Protein 4X0N (pdb70)

B-factor: mean 17.28, std 6.17, range [6.42, 64.0]

Organism: Sus scrofa (NCBI:txid9823)

Structure (mmCIF, N/CA/C/O backbone):
data_4X0N
#
_entry.id   4X0N
#
_cell.length_a   43.750
_cell.length_b   103.280
_cell.length_c   111.896
_cell.angle_alpha   90.00
_cell.angle_beta   90.00
_cell.angle_gamma   90.00
#
_symmetry.space_group_name_H-M   'P 21 21 21'
#
loop_
_entity.id
_entity.type
_entity.pdbx_description
1 polymer 'Pancreatic alpha-amylase'
2 polymer Helianthamide
3 non-polymer 'CHLORIDE ION'
4 non-polymer 'CALCIUM ION'
5 non-polymer GLYCEROL
6 water water
#
loop_
_atom_site.group_PDB
_atom_site.id
_atom_site.type_symbol
_atom_site.label_atom_id
_atom_site.label_alt_id
_atom_site.label_comp_id
_atom_site.label_asym_id
_atom_site.label_entity_id
_atom_site.label_seq_id
_atom_site.pdbx_PDB_ins_code
_atom_site.Cartn_x
_atom_site.Cartn_y
_atom_site.Cartn_z
_atom_site.occupancy
_atom_site.B_iso_or_equiv
_atom_site.auth_seq_id
_atom_site.auth_comp_id
_atom_site.auth_asym_id
_atom_site.auth_atom_id
_atom_site.pdbx_PDB_model_num
ATOM 9 N N . TYR A 1 2 ? -6.544 6.329 -8.922 1.00 42.90 2 TYR A N 1
ATOM 10 C CA . TYR A 1 2 ? -7.104 4.988 -8.820 1.00 42.21 2 TYR A CA 1
ATOM 11 C C . TYR A 1 2 ? -7.313 4.385 -10.207 1.00 47.48 2 TYR A C 1
ATOM 12 O O . TYR A 1 2 ? -7.044 3.202 -10.429 1.00 35.20 2 TYR A O 1
ATOM 21 N N . ALA A 1 3 ? -7.794 5.206 -11.137 1.00 40.23 3 ALA A N 1
ATOM 22 C CA . ALA A 1 3 ? -7.830 4.833 -12.545 1.00 34.87 3 ALA A CA 1
ATOM 23 C C . ALA A 1 3 ? -6.457 5.101 -13.148 1.00 34.32 3 ALA A C 1
ATOM 24 O O . ALA A 1 3 ? -5.937 6.211 -13.035 1.00 34.08 3 ALA A O 1
ATOM 26 N N . PRO A 1 4 ? -5.861 4.078 -13.780 1.00 31.23 4 PRO A N 1
ATOM 27 C CA . PRO A 1 4 ? -4.473 4.150 -14.253 1.00 26.12 4 PRO A CA 1
ATOM 28 C C . PRO A 1 4 ? -4.201 5.243 -15.284 1.00 27.63 4 PRO A C 1
ATOM 29 O O . PRO A 1 4 ? -3.052 5.660 -15.427 1.00 26.79 4 PRO A O 1
ATOM 33 N N . GLN A 1 5 ? -5.244 5.683 -15.985 1.00 29.87 5 GLN A N 1
ATOM 34 C CA . GLN A 1 5 ? -5.138 6.727 -17.006 1.00 31.94 5 GLN A CA 1
ATOM 35 C C . GLN A 1 5 ? -4.273 6.267 -18.175 1.00 32.69 5 GLN A C 1
ATOM 36 O O . GLN A 1 5 ? -3.738 7.085 -18.924 1.00 29.88 5 GLN A O 1
ATOM 42 N N . THR A 1 6 ? -4.147 4.952 -18.330 1.00 30.44 6 THR A N 1
ATOM 43 C CA . THR A 1 6 ? -3.559 4.386 -19.533 1.00 30.65 6 THR A CA 1
ATOM 44 C C . THR A 1 6 ? -4.532 4.587 -20.680 1.00 31.12 6 THR A C 1
ATOM 45 O O . THR A 1 6 ? -5.724 4.802 -20.453 1.00 29.97 6 THR A O 1
ATOM 49 N N . GLN A 1 7 ? -4.026 4.532 -21.907 1.00 30.63 7 GLN A N 1
ATOM 50 C CA . GLN A 1 7 ? -4.888 4.623 -23.077 1.00 30.35 7 GLN A CA 1
ATOM 51 C C . GLN A 1 7 ? -5.903 3.491 -22.995 1.00 32.55 7 GLN A C 1
ATOM 52 O O . GLN A 1 7 ? -5.619 2.447 -22.404 1.00 34.55 7 GLN A O 1
ATOM 58 N N . SER A 1 8 ? -7.085 3.702 -23.565 1.00 34.49 8 SER A N 1
AT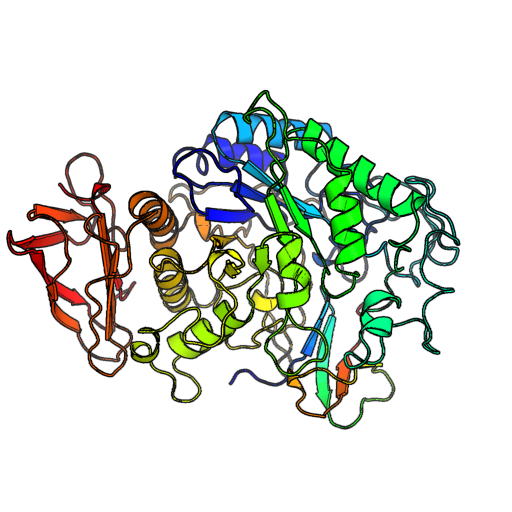OM 59 C CA . SER A 1 8 ? -8.173 2.738 -23.435 1.00 40.40 8 SER A CA 1
ATOM 60 C C . SER A 1 8 ? -7.754 1.339 -23.887 1.00 30.06 8 SER A C 1
ATOM 61 O O . SER A 1 8 ? -7.224 1.162 -24.984 1.00 24.59 8 SER A O 1
ATOM 64 N N . GLY A 1 9 ? -7.992 0.350 -23.031 1.00 23.11 9 GLY A N 1
ATOM 65 C CA . GLY A 1 9 ? -7.747 -1.032 -23.396 1.00 29.51 9 GLY A CA 1
ATOM 66 C C . GLY A 1 9 ? -6.407 -1.583 -22.938 1.00 29.29 9 GLY A C 1
ATOM 67 O O . GLY A 1 9 ? -6.177 -2.790 -23.011 1.00 34.03 9 GLY A O 1
ATOM 68 N N . ARG A 1 10 ? -5.525 -0.707 -22.464 1.00 26.74 10 ARG A N 1
ATOM 69 C CA . ARG A 1 10 ? -4.201 -1.114 -21.988 1.00 20.69 10 ARG A CA 1
ATOM 70 C C . ARG A 1 10 ? -4.101 -1.248 -20.467 1.00 20.55 10 ARG A C 1
ATOM 71 O O . ARG A 1 10 ? -4.431 -0.326 -19.723 1.00 23.36 10 ARG A O 1
ATOM 79 N N . THR A 1 11 ? -3.641 -2.415 -20.021 1.00 18.88 11 THR A N 1
ATOM 80 C CA . THR A 1 11 ? -3.848 -2.875 -18.648 1.00 19.26 11 THR A CA 1
ATOM 81 C C . THR A 1 11 ? -2.580 -3.166 -17.835 1.00 15.37 11 THR A C 1
ATOM 82 O O . THR A 1 11 ? -2.672 -3.673 -16.718 1.00 14.04 11 THR A O 1
ATOM 86 N N . SER A 1 12 ? -1.405 -2.848 -18.371 1.00 14.61 12 SER A N 1
ATOM 87 C CA . SER A 1 12 ? -0.167 -3.100 -17.631 1.00 12.59 12 SER A CA 1
ATOM 88 C C . SER A 1 12 ? 0.851 -1.968 -17.711 1.00 13.99 12 SER A C 1
ATOM 89 O O . SER A 1 12 ? 0.811 -1.138 -18.616 1.00 16.33 12 SER A O 1
ATOM 92 N N . ILE A 1 13 ? 1.774 -1.957 -16.753 1.00 14.38 13 ILE A N 1
ATOM 93 C CA . ILE A 1 13 ? 2.932 -1.077 -16.800 1.00 14.31 13 ILE A CA 1
ATOM 94 C C . ILE A 1 13 ? 4.201 -1.913 -16.842 1.00 11.92 13 ILE A C 1
ATOM 95 O O . ILE A 1 13 ? 4.229 -3.031 -16.334 1.00 12.82 13 ILE A O 1
ATOM 100 N N . VAL A 1 14 ? 5.253 -1.371 -17.444 1.00 8.69 14 VAL A N 1
ATOM 101 C CA . VAL A 1 14 ? 6.556 -2.020 -17.399 1.00 10.64 14 VAL A CA 1
ATOM 102 C C . VAL A 1 14 ? 7.534 -1.105 -16.674 1.00 13.84 14 VAL A C 1
ATOM 103 O O . VAL A 1 14 ? 7.601 0.088 -16.957 1.00 13.32 14 VAL A O 1
ATOM 107 N N . HIS A 1 15 ? 8.311 -1.666 -15.756 1.00 13.64 15 HIS A N 1
ATOM 108 C CA . HIS A 1 15 ? 9.362 -0.907 -15.094 1.00 12.12 15 HIS A CA 1
ATOM 109 C C . HIS A 1 15 ? 10.612 -0.913 -15.954 1.00 11.42 15 HIS A C 1
ATOM 110 O O . HIS A 1 15 ? 11.304 -1.929 -16.046 1.00 10.75 15 HIS A O 1
ATOM 117 N N . LEU A 1 16 ? 10.908 0.219 -16.585 1.00 11.02 16 LEU A N 1
ATOM 118 C CA . LEU A 1 16 ? 12.129 0.293 -17.380 1.00 11.55 16 LEU A CA 1
ATOM 119 C C . LEU A 1 16 ? 13.259 0.766 -16.483 1.00 11.29 16 LEU A C 1
ATOM 120 O O . LEU A 1 16 ? 13.687 1.920 -16.535 1.00 11.50 16 LEU A O 1
ATOM 125 N N . PHE A 1 17 ? 13.734 -0.170 -15.668 1.00 10.58 17 PHE A N 1
ATOM 126 C CA . PHE A 1 17 ? 14.657 0.102 -14.578 1.00 11.95 17 PHE A CA 1
ATOM 127 C C . PHE A 1 17 ? 15.980 0.666 -15.083 1.00 11.48 17 PHE A C 1
ATOM 128 O O . PHE A 1 17 ? 16.699 0.014 -15.841 1.00 10.47 17 PHE A O 1
ATOM 136 N N . GLU A 1 18 ? 16.277 1.895 -14.667 1.00 11.74 18 GLU A N 1
ATOM 137 C CA . GLU A 1 18 ? 17.534 2.561 -15.006 1.00 13.31 18 GLU A CA 1
ATOM 138 C C . GLU A 1 18 ? 17.729 2.897 -16.490 1.00 13.90 18 GLU A C 1
ATOM 139 O O . GLU A 1 18 ? 18.829 3.266 -16.900 1.00 16.60 18 GLU A O 1
ATOM 145 N N . TRP A 1 19 ? 16.675 2.773 -17.293 1.00 12.43 19 TRP A N 1
ATOM 146 C CA . TRP A 1 19 ? 16.777 3.139 -18.703 1.00 12.28 19 TRP A CA 1
ATOM 147 C C . TRP A 1 19 ? 16.959 4.646 -18.863 1.00 11.07 19 TRP A C 1
ATOM 148 O O . TRP A 1 19 ? 16.485 5.434 -18.043 1.00 9.87 19 TRP A O 1
ATOM 159 N N . ARG A 1 20 ? 17.650 5.030 -19.931 1.00 11.05 20 ARG A N 1
ATOM 160 C CA . ARG A 1 20 ? 17.798 6.427 -20.318 1.00 12.89 20 ARG A CA 1
ATOM 161 C C . ARG A 1 20 ? 16.506 6.912 -20.969 1.00 12.00 20 ARG A C 1
ATOM 162 O O . ARG A 1 20 ? 15.786 6.124 -21.581 1.00 12.71 20 ARG A O 1
ATOM 170 N N . TRP A 1 21 ? 16.212 8.204 -20.835 1.00 11.94 21 TRP A N 1
ATOM 171 C CA . TRP A 1 21 ? 14.951 8.751 -21.333 1.00 13.18 21 TRP A CA 1
ATOM 172 C C . TRP A 1 21 ? 14.772 8.578 -22.844 1.00 12.13 21 TRP A C 1
ATOM 173 O O . TRP A 1 21 ? 13.686 8.217 -23.302 1.00 13.74 21 TRP A O 1
ATOM 184 N N . VAL A 1 22 ? 15.830 8.827 -23.612 1.00 10.71 22 VAL A N 1
ATOM 185 C CA . VAL A 1 22 ? 15.744 8.728 -25.071 1.00 13.46 22 VAL A CA 1
ATOM 186 C C . VAL A 1 22 ? 15.466 7.291 -25.532 1.00 14.35 22 VAL A C 1
ATOM 187 O O . VAL A 1 22 ? 14.738 7.058 -26.508 1.00 14.85 22 VAL A O 1
ATOM 191 N N . ASP A 1 23 ? 15.994 6.332 -24.777 1.00 14.88 23 ASP A N 1
ATOM 192 C CA . ASP A 1 23 ? 15.787 4.923 -25.075 1.00 13.94 23 ASP A CA 1
ATOM 193 C C . ASP A 1 23 ? 14.349 4.538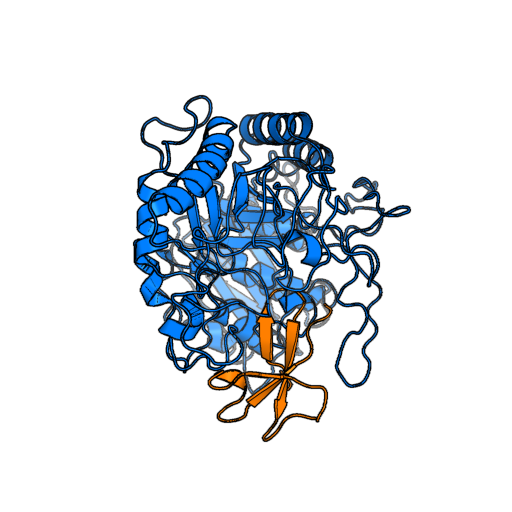 -24.768 1.00 14.87 23 ASP A C 1
ATOM 194 O O . ASP A 1 23 ? 13.754 3.720 -25.464 1.00 16.52 23 ASP A O 1
ATOM 199 N N . ILE A 1 24 ? 13.802 5.123 -23.708 1.00 12.89 24 ILE A N 1
ATOM 200 C CA . ILE A 1 24 ? 12.407 4.896 -23.364 1.00 14.70 24 ILE A CA 1
ATOM 201 C C . ILE A 1 24 ? 11.497 5.477 -24.445 1.00 15.67 24 ILE A C 1
ATOM 202 O O . ILE A 1 24 ? 10.508 4.856 -24.825 1.00 16.95 24 ILE A O 1
ATOM 207 N N . ALA A 1 25 ? 11.817 6.677 -24.922 1.00 13.31 25 ALA A N 1
ATOM 208 C CA . ALA A 1 25 ? 11.035 7.306 -25.988 1.00 15.92 25 ALA A CA 1
ATOM 209 C C . ALA A 1 25 ? 11.015 6.414 -27.225 1.00 15.76 25 ALA A C 1
ATOM 210 O O . ALA A 1 25 ? 9.950 6.129 -27.808 1.00 15.06 25 ALA A O 1
ATOM 212 N N . LEU A 1 26 ? 12.202 5.934 -27.590 1.00 16.80 26 LEU A N 1
ATOM 213 C CA . LEU A 1 26 ? 12.337 5.083 -28.761 1.00 14.89 26 LEU A CA 1
ATOM 214 C C . LEU A 1 26 ? 11.566 3.785 -28.566 1.00 16.33 26 LEU A C 1
ATOM 215 O O . LEU A 1 26 ? 10.906 3.318 -29.485 1.00 14.68 26 LEU A O 1
ATOM 220 N N . GLU A 1 27 ? 11.651 3.206 -27.372 1.00 16.15 27 GLU A N 1
ATOM 221 C CA . GLU A 1 27 ? 10.970 1.948 -27.083 1.00 15.05 27 GLU A CA 1
ATOM 222 C C . GLU A 1 27 ? 9.456 2.118 -27.129 1.00 14.97 27 GLU A C 1
ATOM 223 O O . GLU A 1 27 ? 8.735 1.228 -27.583 1.00 15.00 27 GLU A O 1
ATOM 229 N N . CYS A 1 28 ? 8.984 3.260 -26.639 1.00 14.94 28 CYS A N 1
ATOM 230 C CA . CYS A 1 28 ? 7.575 3.619 -26.727 1.00 14.05 28 CYS A CA 1
ATOM 231 C C . CYS A 1 28 ? 7.131 3.626 -28.180 1.00 16.06 28 CYS A C 1
ATOM 232 O O . CYS A 1 28 ? 6.089 3.068 -28.523 1.00 15.29 28 CYS A O 1
ATOM 235 N N . GLU A 1 29 ? 7.920 4.274 -29.034 1.00 13.57 29 GLU A N 1
ATOM 236 C CA . GLU A 1 29 ? 7.518 4.433 -30.431 1.00 14.09 29 GLU A CA 1
ATOM 237 C C . GLU A 1 29 ? 7.587 3.117 -31.208 1.00 14.14 29 GLU A C 1
ATOM 238 O O . GLU A 1 29 ? 6.678 2.792 -31.973 1.00 11.58 29 GLU A O 1
ATOM 244 N N . ARG A 1 30 ? 8.669 2.370 -31.007 1.00 14.95 30 ARG A N 1
ATOM 245 C CA . ARG A 1 30 ? 8.970 1.187 -31.812 1.00 14.17 30 ARG A CA 1
ATOM 246 C C . ARG A 1 30 ? 8.364 -0.107 -31.262 1.00 17.56 30 ARG A C 1
ATOM 247 O O . ARG A 1 30 ? 8.281 -1.104 -31.979 1.00 18.78 30 ARG A O 1
ATOM 255 N N . TYR A 1 31 ? 7.941 -0.103 -30.000 1.00 15.49 31 TYR A N 1
ATOM 256 C CA . TYR A 1 31 ? 7.561 -1.357 -29.351 1.00 14.36 31 TYR A CA 1
ATOM 257 C C . TYR A 1 31 ? 6.370 -1.253 -28.402 1.00 16.15 31 TYR A C 1
ATOM 258 O O . TYR A 1 31 ? 5.358 -1.924 -28.603 1.00 17.61 31 TYR A O 1
ATOM 267 N N . LEU A 1 32 ? 6.492 -0.423 -27.370 1.00 15.58 32 LEU A N 1
ATOM 268 C CA . LEU A 1 32 ? 5.527 -0.433 -26.274 1.00 14.74 32 LEU A CA 1
ATOM 269 C C . LEU A 1 32 ? 4.159 0.042 -26.745 1.00 15.80 32 LEU A C 1
ATOM 270 O O . LEU A 1 32 ? 3.129 -0.455 -26.287 1.00 14.83 32 LEU A O 1
ATOM 275 N N . GLY A 1 33 ? 4.156 1.008 -27.656 1.00 16.79 33 GLY A N 1
ATOM 276 C CA . GLY A 1 33 ? 2.924 1.489 -28.255 1.00 12.99 33 GLY A CA 1
ATOM 277 C C . GLY A 1 33 ? 2.209 0.409 -29.050 1.00 17.09 33 GLY A C 1
ATOM 278 O O . GLY A 1 33 ? 1.071 0.056 -28.735 1.00 18.39 33 GLY A O 1
ATOM 279 N N . PRO A 1 34 ? 2.872 -0.121 -30.093 1.00 17.35 34 PRO A N 1
ATOM 280 C CA . PRO A 1 34 ? 2.306 -1.191 -30.923 1.00 15.94 34 PRO A CA 1
ATOM 281 C C . PRO A 1 34 ? 1.924 -2.458 -30.159 1.00 19.93 34 PRO A C 1
ATOM 282 O O . PRO A 1 34 ? 0.948 -3.111 -30.530 1.00 25.61 34 PRO A O 1
ATOM 286 N N . LYS A 1 35 ? 2.668 -2.796 -29.110 1.00 18.51 35 LYS A N 1
ATOM 287 C CA . LYS A 1 35 ? 2.411 -4.038 -28.382 1.00 20.09 35 LYS A CA 1
ATOM 288 C C . LYS A 1 35 ? 1.451 -3.885 -27.199 1.00 20.40 35 LYS A C 1
ATOM 289 O O . LYS A 1 35 ? 1.277 -4.815 -26.411 1.00 19.16 35 LYS A O 1
ATOM 295 N N . GLY A 1 36 ? 0.828 -2.718 -27.079 1.00 15.46 36 GLY A N 1
ATOM 296 C CA . GLY A 1 36 ? -0.300 -2.568 -26.178 1.00 17.08 36 GLY A CA 1
ATOM 297 C C . GLY A 1 36 ? 0.013 -2.324 -24.714 1.00 16.42 36 GLY A C 1
ATOM 298 O O . GLY A 1 36 ? -0.858 -2.492 -23.861 1.00 16.17 36 GLY A O 1
ATOM 299 N N . PHE A 1 37 ? 1.242 -1.925 -24.408 1.00 18.32 37 PHE A N 1
ATOM 300 C CA . PHE A 1 37 ? 1.600 -1.649 -23.022 1.00 15.97 37 PHE A CA 1
ATOM 301 C C . PHE A 1 37 ? 0.949 -0.340 -22.596 1.00 16.85 37 PHE A C 1
ATOM 302 O O . PHE A 1 37 ? 0.917 0.625 -23.357 1.00 16.47 37 PHE A O 1
ATOM 310 N N . GLY A 1 38 ? 0.439 -0.315 -21.368 1.00 19.02 38 GLY A N 1
ATOM 311 C CA . GLY A 1 38 ? -0.252 0.850 -20.847 1.00 14.91 38 GLY A CA 1
ATOM 312 C C . GLY A 1 38 ? 0.657 1.985 -20.435 1.00 14.95 38 GLY A C 1
ATOM 313 O O . GLY A 1 38 ? 0.276 3.152 -20.515 1.00 18.28 38 GLY A O 1
ATOM 314 N N . GLY A 1 39 ? 1.865 1.652 -20.000 1.00 12.86 39 GLY A N 1
ATOM 315 C CA . GLY A 1 39 ? 2.756 2.667 -19.481 1.00 13.34 39 GLY A CA 1
ATOM 316 C C . GLY A 1 39 ? 4.095 2.160 -18.995 1.00 13.87 39 GLY A C 1
ATOM 317 O O . GLY A 1 39 ? 4.367 0.956 -18.974 1.00 12.96 39 GLY A O 1
ATOM 318 N N . VAL A 1 40 ? 4.936 3.106 -18.597 1.00 13.23 40 VAL A N 1
ATOM 319 C CA . VAL A 1 40 ? 6.285 2.809 -18.155 1.00 12.11 40 VAL A CA 1
ATOM 320 C C . VAL A 1 40 ? 6.522 3.443 -16.801 1.00 11.92 40 VAL A C 1
ATOM 321 O O . VAL A 1 40 ? 6.332 4.644 -16.636 1.00 9.99 40 VAL A O 1
ATOM 325 N N . GLN A 1 41 ? 6.953 2.642 -15.835 1.00 12.94 41 GLN A N 1
ATOM 326 C CA . GLN A 1 41 ? 7.488 3.189 -14.603 1.00 9.91 41 GLN A CA 1
ATOM 327 C C . GLN A 1 41 ? 8.957 3.505 -14.814 1.00 11.49 41 GLN A C 1
ATOM 328 O O . GLN A 1 41 ? 9.759 2.623 -15.180 1.00 12.90 41 GLN A O 1
ATOM 334 N N . VAL A 1 42 ? 9.294 4.774 -14.602 1.00 10.78 42 VAL A N 1
ATOM 335 C CA . VAL A 1 42 ? 10.662 5.233 -14.740 1.00 9.85 42 VAL A CA 1
ATOM 336 C C . VAL A 1 42 ? 11.316 5.411 -13.376 1.00 11.60 42 VAL A C 1
ATOM 337 O O . VAL A 1 42 ? 10.645 5.714 -12.371 1.00 13.33 42 VAL A O 1
ATOM 341 N N . SER A 1 43 ? 12.639 5.270 -13.370 1.00 11.56 43 SER A N 1
ATOM 342 C CA . SER A 1 43 ? 13.458 5.561 -12.205 1.00 11.71 43 SER A CA 1
ATOM 343 C C . SER A 1 43 ? 13.352 7.032 -11.842 1.00 12.54 43 SER A C 1
ATOM 344 O O . SER A 1 43 ? 12.937 7.838 -12.675 1.00 15.88 43 SER A O 1
ATOM 347 N N . PRO A 1 44 ? 13.695 7.383 -10.589 1.00 10.92 44 PRO A N 1
ATOM 348 C CA . PRO A 1 44 ? 13.591 8.784 -10.171 1.00 12.56 44 PRO A CA 1
ATOM 349 C C . PRO A 1 44 ? 14.279 9.733 -11.149 1.00 13.46 44 PRO A C 1
ATOM 350 O O . PRO A 1 44 ? 15.469 9.574 -11.431 1.00 9.43 44 PRO A O 1
ATOM 354 N N . PRO A 1 45 ? 13.529 10.716 -11.663 1.00 12.20 45 PRO A N 1
ATOM 355 C CA . PRO A 1 45 ? 14.053 11.648 -12.660 1.00 9.81 45 PRO A CA 1
ATOM 356 C C . PRO A 1 45 ? 14.644 12.891 -12.016 1.00 11.97 45 PRO A C 1
ATOM 357 O O . PRO A 1 45 ? 15.123 13.778 -12.719 1.00 15.02 45 PRO A O 1
ATOM 361 N N . ASN A 1 46 ? 14.609 12.945 -10.689 1.00 13.04 46 ASN A N 1
ATOM 362 C CA . ASN A 1 46 ? 15.174 14.070 -9.959 1.00 11.48 46 ASN A CA 1
ATOM 363 C C . ASN A 1 46 ? 16.639 13.839 -9.607 1.00 13.33 46 ASN A C 1
ATOM 364 O O . ASN A 1 46 ? 17.070 12.700 -9.428 1.00 12.64 46 ASN A O 1
ATOM 369 N N . GLU A 1 47 ? 17.389 14.930 -9.492 1.00 12.75 47 GLU A N 1
ATOM 370 C CA . GLU A 1 47 ? 18.813 14.868 -9.189 1.00 12.32 47 GLU A CA 1
ATOM 371 C C . GLU A 1 47 ? 19.080 14.135 -7.877 1.00 14.75 47 GLU A C 1
ATOM 372 O O . GLU A 1 47 ? 18.392 14.349 -6.878 1.00 15.47 47 GLU A O 1
ATOM 378 N N . ASN A 1 48 ? 20.084 13.264 -7.893 1.00 12.02 48 ASN A N 1
ATOM 379 C CA . ASN A 1 48 ? 20.451 12.482 -6.718 1.00 13.46 48 ASN A CA 1
ATOM 380 C C . ASN A 1 48 ? 21.922 12.662 -6.363 1.00 14.64 48 ASN A C 1
ATOM 381 O O . ASN A 1 48 ? 22.702 13.172 -7.166 1.00 15.34 48 ASN A O 1
ATOM 386 N N . VAL A 1 49 ? 22.301 12.248 -5.159 1.00 14.60 49 VAL A N 1
ATOM 387 C CA . VAL A 1 49 ? 23.697 12.311 -4.751 1.00 14.27 49 VAL A CA 1
ATOM 388 C C . VAL A 1 49 ? 24.490 11.267 -5.532 1.00 15.79 49 VAL A C 1
ATOM 389 O O . VAL A 1 49 ? 23.997 10.169 -5.798 1.00 16.20 49 VAL A O 1
ATOM 393 N N . VAL A 1 50 ? 25.706 11.617 -5.936 1.00 17.59 50 VAL A N 1
ATOM 394 C CA . VAL A 1 50 ? 26.563 10.649 -6.601 1.00 15.53 50 VAL A CA 1
ATOM 395 C C . VAL A 1 50 ? 27.202 9.763 -5.547 1.00 14.82 50 VAL A C 1
ATOM 396 O O . VAL A 1 50 ? 27.824 10.259 -4.608 1.00 18.52 50 VAL A O 1
ATOM 400 N N . VAL A 1 51 ? 27.065 8.452 -5.704 1.00 14.51 51 VAL A N 1
ATOM 401 C CA . VAL A 1 51 ? 27.737 7.528 -4.804 1.00 16.85 51 VAL A CA 1
ATOM 402 C C . VAL A 1 51 ? 28.876 6.880 -5.560 1.00 17.14 51 VAL A C 1
ATOM 403 O O . VAL A 1 51 ? 28.672 6.214 -6.575 1.00 16.58 51 VAL A O 1
ATOM 407 N N . THR A 1 52 ? 30.080 7.081 -5.050 1.00 18.44 52 THR A N 1
ATOM 408 C CA . THR A 1 52 ? 31.271 6.566 -5.693 1.00 19.50 52 THR A CA 1
ATOM 409 C C . THR A 1 52 ? 31.836 5.334 -4.991 1.00 20.81 52 THR A C 1
ATOM 410 O O . THR A 1 52 ? 32.656 4.609 -5.552 1.00 22.13 52 THR A O 1
ATOM 414 N N . ASN A 1 53 ? 31.373 5.086 -3.771 1.00 22.57 53 ASN A N 1
ATOM 415 C CA . ASN A 1 53 ? 31.777 3.899 -3.030 1.00 18.98 53 ASN A CA 1
ATOM 416 C C . ASN A 1 53 ? 30.534 3.199 -2.500 1.00 21.26 53 ASN A C 1
ATOM 417 O O . ASN A 1 53 ? 29.981 3.605 -1.478 1.00 23.63 53 ASN A O 1
ATOM 422 N N . PRO A 1 54 ? 30.089 2.137 -3.194 1.00 16.40 54 PRO A N 1
ATOM 423 C CA . PRO A 1 54 ? 30.695 1.589 -4.416 1.00 19.39 54 PRO A CA 1
ATOM 424 C C . PRO A 1 54 ? 30.401 2.423 -5.664 1.00 17.75 54 PRO A C 1
ATOM 425 O O . PRO A 1 54 ? 29.631 3.378 -5.600 1.00 17.09 54 PRO A O 1
ATOM 429 N N . SER A 1 55 ? 31.017 2.050 -6.782 1.00 17.34 55 SER A N 1
ATOM 430 C CA . SER A 1 55 ? 30.973 2.849 -8.006 1.00 19.88 55 SER A CA 1
ATOM 431 C C . SER A 1 55 ? 29.593 2.926 -8.661 1.00 17.74 55 SER A C 1
ATOM 432 O O . SER A 1 55 ? 29.190 2.017 -9.385 1.00 16.27 55 SER A O 1
ATOM 435 N N . ARG A 1 56 ? 28.891 4.027 -8.405 1.00 16.51 56 ARG A N 1
ATOM 436 C CA . ARG A 1 56 ? 27.595 4.311 -9.022 1.00 14.09 56 ARG A CA 1
ATOM 437 C C . ARG A 1 56 ? 26.567 3.184 -8.893 1.00 15.40 56 ARG A C 1
ATOM 438 O O . ARG A 1 56 ? 26.127 2.625 -9.899 1.00 13.77 56 ARG A O 1
ATOM 446 N N . PRO A 1 57 ? 26.182 2.844 -7.655 1.00 11.79 57 PRO A N 1
ATOM 447 C CA . PRO A 1 57 ? 25.175 1.794 -7.491 1.00 14.54 57 PRO A CA 1
ATOM 448 C C . PRO A 1 57 ? 23.817 2.306 -7.951 1.00 13.24 57 PRO A C 1
ATOM 449 O O . PRO A 1 57 ? 23.616 3.517 -8.018 1.00 11.82 57 PRO A O 1
ATOM 453 N N . TRP A 1 58 ? 22.901 1.398 -8.271 1.00 11.46 58 TRP A N 1
ATOM 454 C CA . TRP A 1 58 ? 21.541 1.786 -8.634 1.00 12.15 58 TRP A CA 1
ATOM 455 C C . TRP A 1 58 ? 20.826 2.594 -7.545 1.00 15.26 58 TRP A C 1
ATOM 456 O O . TRP A 1 58 ? 20.054 3.504 -7.847 1.00 12.21 58 TRP A O 1
ATOM 467 N N . TRP A 1 59 ? 21.092 2.268 -6.283 1.00 14.09 59 TRP A N 1
ATOM 468 C CA . TRP A 1 59 ? 20.324 2.851 -5.183 1.00 13.68 59 TRP A CA 1
ATOM 469 C C . TRP A 1 59 ? 20.701 4.285 -4.822 1.00 10.71 59 TRP A C 1
ATOM 470 O O . TRP A 1 59 ? 20.095 4.874 -3.928 1.00 11.37 59 TRP A O 1
ATOM 481 N N . GLU A 1 60 ? 21.702 4.844 -5.495 1.00 12.24 60 GLU A N 1
ATOM 482 C CA . GLU A 1 60 ? 22.012 6.261 -5.316 1.00 14.21 60 GLU A CA 1
ATOM 483 C C . GLU A 1 60 ? 20.866 7.179 -5.747 1.00 12.20 60 GLU A C 1
ATOM 484 O O . GLU A 1 60 ? 20.744 8.300 -5.257 1.00 14.30 60 GLU A O 1
ATOM 490 N N . ARG A 1 61 ? 20.032 6.697 -6.665 1.00 12.20 61 ARG A N 1
ATOM 491 C CA . ARG A 1 61 ? 18.924 7.489 -7.192 1.00 13.21 61 ARG A CA 1
ATOM 492 C C . ARG A 1 61 ? 17.761 7.638 -6.213 1.00 12.14 61 ARG A C 1
ATOM 493 O O . ARG A 1 61 ? 16.821 8.387 -6.472 1.00 11.78 61 ARG A O 1
ATOM 501 N N . TYR A 1 62 ? 17.818 6.926 -5.094 1.00 10.64 62 TYR A N 1
ATOM 502 C CA . TYR A 1 62 ? 16.806 7.101 -4.058 1.00 13.62 62 TYR A CA 1
ATOM 503 C C . TYR A 1 62 ? 17.290 8.011 -2.933 1.00 12.50 62 TYR A C 1
ATOM 504 O O . TYR A 1 62 ? 16.732 8.024 -1.836 1.00 12.87 62 TYR A O 1
ATOM 513 N N . GLN A 1 63 ? 18.337 8.773 -3.227 1.00 11.65 63 GLN A N 1
ATOM 514 C CA . GLN A 1 63 ? 18.865 9.768 -2.303 1.00 13.41 63 GLN A CA 1
ATOM 515 C C . GLN A 1 63 ? 18.897 11.138 -2.980 1.00 13.77 63 GLN A C 1
ATOM 516 O O . GLN A 1 63 ? 19.953 11.583 -3.430 1.00 13.39 63 GLN A O 1
ATOM 522 N N . PRO A 1 64 ? 17.733 11.804 -3.067 1.00 14.89 64 PRO A N 1
ATOM 523 C CA . PRO A 1 64 ? 17.588 13.086 -3.769 1.00 15.33 64 PRO A CA 1
ATOM 524 C C . PRO A 1 64 ? 18.437 14.206 -3.173 1.00 14.11 64 PRO A C 1
ATOM 525 O O . PRO A 1 64 ? 18.670 14.232 -1.966 1.00 13.60 64 PRO A O 1
ATOM 529 N N . VAL A 1 65 ? 18.890 15.121 -4.025 1.00 13.84 65 VAL A N 1
ATOM 530 C CA . VAL A 1 65 ? 19.542 16.343 -3.566 1.00 14.48 65 VAL A CA 1
ATOM 531 C C . VAL A 1 65 ? 18.859 17.601 -4.101 1.00 14.00 65 VAL A C 1
ATOM 532 O O . VAL A 1 65 ? 19.090 18.701 -3.601 1.00 11.72 65 VAL A O 1
ATOM 536 N N . SER A 1 66 ? 18.017 17.427 -5.116 1.00 13.84 66 SER A N 1
ATOM 537 C CA . SER A 1 66 ? 17.181 18.509 -5.625 1.00 14.13 66 SER A CA 1
ATOM 538 C C . SER A 1 66 ? 16.047 17.920 -6.449 1.00 15.42 66 SER A C 1
ATOM 539 O O . SER A 1 66 ? 15.963 16.705 -6.623 1.00 17.36 66 SER A O 1
ATOM 542 N N . TYR A 1 67 ? 15.176 18.784 -6.958 1.00 13.32 67 TYR A N 1
ATOM 543 C CA . TYR A 1 67 ? 14.112 18.344 -7.852 1.00 13.13 67 TYR A CA 1
ATOM 544 C C . TYR A 1 67 ? 14.352 18.682 -9.324 1.00 14.57 67 TYR A C 1
ATOM 545 O O . TYR A 1 67 ? 13.434 18.604 -10.140 1.00 10.89 67 TYR A O 1
ATOM 554 N N . LYS A 1 68 ? 15.588 19.052 -9.653 1.00 15.35 68 LYS A N 1
ATOM 555 C CA . LYS A 1 68 ? 15.992 19.241 -11.043 1.00 12.32 68 LYS A CA 1
ATOM 556 C C . LYS A 1 68 ? 15.882 17.919 -11.785 1.00 12.50 68 LYS A C 1
ATOM 557 O O . LYS A 1 68 ? 16.217 16.865 -11.245 1.00 14.68 68 LYS A O 1
ATOM 563 N N . LEU A 1 69 ? 15.417 17.974 -13.026 1.00 14.30 69 LEU A N 1
ATOM 564 C CA . LEU A 1 69 ? 15.221 16.762 -13.805 1.00 13.40 69 LEU A CA 1
ATOM 565 C C . LEU A 1 69 ? 16.519 16.466 -14.543 1.00 14.37 69 LEU A C 1
ATOM 566 O O . LEU A 1 69 ? 16.610 16.607 -15.763 1.00 15.43 69 LEU A O 1
ATOM 571 N N . CYS A 1 70 ? 17.520 16.051 -13.774 1.00 11.90 70 CYS A N 1
ATOM 572 C CA . CYS A 1 70 ? 18.890 15.954 -14.253 1.00 12.77 70 CYS A CA 1
ATOM 573 C C . CYS A 1 70 ? 19.576 14.728 -13.649 1.00 15.10 70 CYS A C 1
ATOM 574 O O . CYS A 1 70 ? 20.178 14.807 -12.579 1.00 17.34 70 CYS A O 1
ATOM 577 N N . THR A 1 71 ? 19.477 13.594 -14.340 1.00 12.02 71 THR A N 1
ATOM 578 C CA . THR A 1 71 ? 19.981 12.316 -13.832 1.00 11.64 71 THR A CA 1
ATOM 579 C C . THR A 1 71 ? 20.814 11.586 -14.881 1.00 14.00 71 THR A C 1
ATOM 580 O O . THR A 1 71 ? 21.000 12.082 -15.991 1.00 14.08 71 THR A O 1
ATOM 584 N N . ARG A 1 72 ? 21.316 10.405 -14.525 1.00 13.59 72 ARG A N 1
ATOM 585 C CA . ARG A 1 72 ? 22.031 9.567 -15.485 1.00 13.16 72 ARG A CA 1
ATOM 586 C C . ARG A 1 72 ? 21.135 9.069 -16.618 1.00 12.79 72 ARG A C 1
ATOM 587 O O . ARG A 1 72 ? 21.628 8.600 -17.642 1.00 11.27 72 ARG A O 1
ATOM 595 N N . SER A 1 73 ? 19.823 9.168 -16.437 1.00 12.97 73 SER A N 1
ATOM 596 C CA . SER A 1 73 ? 18.891 8.825 -17.503 1.00 11.56 73 SER A CA 1
ATOM 597 C C . SER A 1 73 ? 18.755 9.970 -18.503 1.00 14.13 73 SER A C 1
ATOM 598 O O . SER A 1 73 ? 18.295 9.770 -19.627 1.00 13.13 73 SER A O 1
ATOM 601 N N . GLY A 1 74 ? 19.140 11.174 -18.089 1.00 14.10 74 GLY A N 1
ATOM 602 C CA . GLY A 1 74 ? 19.077 12.322 -18.974 1.00 12.31 74 GLY A CA 1
ATOM 603 C C . GLY A 1 74 ? 18.649 13.620 -18.314 1.00 13.78 74 GLY A C 1
ATOM 604 O O . GLY A 1 74 ? 18.370 13.659 -17.116 1.00 13.14 74 GLY A O 1
ATOM 605 N N . ASN A 1 75 ? 18.596 14.685 -19.110 1.00 14.38 75 ASN A N 1
ATOM 606 C CA . ASN A 1 75 ? 18.238 16.015 -18.618 1.00 15.78 75 ASN A CA 1
ATOM 607 C C . ASN A 1 75 ? 16.765 16.320 -18.880 1.00 14.30 75 ASN A C 1
ATOM 608 O O . ASN A 1 75 ? 16.024 15.451 -19.338 1.00 14.34 75 ASN A O 1
ATOM 613 N N . GLU A 1 76 ? 16.342 17.547 -18.589 1.00 16.47 76 GLU A N 1
ATOM 614 C CA . GLU A 1 76 ? 14.924 17.889 -18.658 1.00 14.53 76 GLU A CA 1
ATOM 615 C C . GLU A 1 76 ? 14.374 17.841 -20.082 1.00 14.40 76 GLU A C 1
ATOM 616 O O . GLU A 1 76 ? 13.248 17.398 -20.299 1.00 16.07 76 GLU A O 1
ATOM 622 N N . ASN A 1 77 ? 15.174 18.275 -21.050 1.00 15.54 77 ASN A N 1
ATOM 623 C CA . ASN A 1 77 ? 14.749 18.241 -22.445 1.00 14.75 77 ASN A CA 1
ATOM 624 C C . ASN A 1 77 ? 14.473 16.818 -22.913 1.00 15.07 77 ASN A C 1
ATOM 625 O O . ASN A 1 77 ? 13.474 16.554 -23.587 1.00 14.92 77 ASN A O 1
ATOM 630 N N . GLU A 1 78 ? 15.360 15.903 -22.541 1.00 13.56 78 GLU A N 1
ATOM 631 C CA . GLU A 1 78 ? 15.220 14.502 -22.910 1.00 13.31 78 GLU A CA 1
ATOM 632 C C . GLU A 1 78 ? 14.025 13.865 -22.203 1.00 14.21 78 GLU A C 1
ATOM 633 O O . GLU A 1 78 ? 13.333 13.027 -22.783 1.00 15.55 78 GLU A O 1
ATOM 639 N N . PHE A 1 79 ? 13.785 14.259 -20.954 1.00 11.33 79 PHE A N 1
ATOM 640 C CA . PHE A 1 79 ? 12.655 13.727 -20.200 1.00 13.15 79 PHE A CA 1
ATOM 641 C C . PHE A 1 79 ? 11.350 14.184 -20.845 1.00 12.71 79 PHE A C 1
ATOM 642 O O . PHE A 1 79 ? 10.442 13.380 -21.062 1.00 13.10 79 PHE A O 1
ATOM 650 N N . ARG A 1 80 ? 11.266 15.477 -21.150 1.00 13.98 80 ARG A N 1
ATOM 651 C CA . ARG A 1 80 ? 10.089 16.044 -21.801 1.00 15.17 80 ARG A CA 1
ATOM 652 C C . ARG A 1 80 ? 9.841 15.381 -23.149 1.00 12.79 80 ARG A C 1
ATOM 653 O O . ARG A 1 80 ? 8.703 15.046 -23.491 1.00 12.79 80 ARG A O 1
ATOM 661 N N . ASP A 1 81 ? 10.921 15.192 -23.904 1.00 12.07 81 ASP A N 1
ATOM 662 C CA . ASP A 1 81 ? 10.859 14.538 -25.205 1.00 13.50 81 ASP A CA 1
ATOM 663 C C . ASP A 1 81 ? 10.305 13.128 -25.055 1.00 13.96 81 ASP A C 1
ATOM 664 O O . ASP A 1 81 ? 9.455 12.687 -25.839 1.00 12.17 81 ASP A O 1
ATOM 669 N N . MET A 1 82 ? 10.777 12.438 -24.021 1.00 13.37 82 MET A N 1
ATOM 670 C CA . MET A 1 82 ? 10.308 11.094 -23.718 1.00 14.92 82 MET A CA 1
ATOM 671 C C . MET A 1 82 ? 8.812 11.068 -23.422 1.00 13.07 82 MET A C 1
ATOM 672 O O . MET A 1 82 ? 8.079 10.257 -23.986 1.00 12.57 82 MET A O 1
ATOM 677 N N . VAL A 1 83 ? 8.364 11.948 -22.531 1.00 10.99 83 VAL A N 1
ATOM 678 C CA . VAL A 1 83 ? 6.966 11.955 -22.113 1.00 11.03 83 VAL A CA 1
ATOM 679 C C . VAL A 1 83 ? 6.042 12.302 -23.281 1.00 14.85 83 VAL A C 1
ATOM 680 O O . VAL A 1 83 ? 4.992 11.682 -23.464 1.00 13.13 83 VAL A O 1
ATOM 684 N N . THR A 1 84 ? 6.454 13.284 -24.079 1.00 14.24 84 THR A N 1
ATOM 685 C CA . THR A 1 84 ? 5.701 13.680 -25.264 1.00 15.40 84 THR A CA 1
ATOM 686 C C . THR A 1 84 ? 5.580 12.537 -26.270 1.00 14.84 84 THR A C 1
ATOM 687 O O . THR A 1 84 ? 4.479 12.204 -26.720 1.00 14.00 84 THR A O 1
ATOM 691 N N . ARG A 1 85 ? 6.714 11.919 -26.591 1.00 12.84 85 ARG A N 1
ATOM 692 C CA . ARG A 1 85 ? 6.750 10.879 -27.616 1.00 12.86 85 ARG A CA 1
ATOM 693 C C . ARG A 1 85 ? 5.998 9.630 -27.170 1.00 13.67 85 ARG A C 1
ATOM 694 O O . ARG A 1 85 ? 5.334 8.975 -27.974 1.00 17.74 85 ARG A O 1
ATOM 702 N N . CYS A 1 86 ? 6.106 9.304 -25.886 1.00 14.29 86 CYS A N 1
ATOM 703 C CA . CYS A 1 86 ? 5.415 8.147 -25.329 1.00 12.57 86 CYS A CA 1
ATOM 704 C C . CYS A 1 86 ? 3.914 8.386 -25.284 1.00 14.22 86 CYS A C 1
ATOM 705 O O . CYS A 1 86 ? 3.134 7.526 -25.695 1.00 16.82 86 CYS A O 1
ATOM 708 N N . ASN A 1 87 ? 3.508 9.542 -24.766 1.00 12.24 87 ASN A N 1
ATOM 709 C CA . ASN A 1 87 ? 2.089 9.872 -24.705 1.00 13.99 87 ASN A CA 1
ATOM 710 C C . ASN A 1 87 ? 1.472 9.898 -26.100 1.00 15.43 87 ASN A C 1
ATOM 711 O O . ASN A 1 87 ? 0.310 9.530 -26.276 1.00 18.69 87 ASN A O 1
ATOM 716 N N . ASN A 1 88 ? 2.251 10.333 -27.087 1.00 13.77 88 ASN A N 1
ATOM 717 C CA . ASN A 1 88 ? 1.755 10.436 -28.457 1.00 17.44 88 ASN A CA 1
ATOM 718 C C . ASN A 1 88 ? 1.495 9.087 -29.128 1.00 16.77 88 ASN A C 1
ATOM 719 O O . ASN A 1 88 ? 0.796 9.020 -30.139 1.00 14.20 88 ASN A O 1
ATOM 724 N N . VAL A 1 89 ? 2.057 8.019 -28.567 1.00 15.98 89 VAL A N 1
ATOM 725 C CA . VAL A 1 89 ? 1.761 6.670 -29.046 1.00 15.60 89 VAL A CA 1
ATOM 726 C C . VAL A 1 89 ? 0.972 5.827 -28.044 1.00 15.20 89 VAL A C 1
ATOM 727 O O . VAL A 1 89 ? 0.953 4.600 -28.140 1.00 18.76 89 VAL A O 1
ATOM 731 N N . GLY A 1 90 ? 0.318 6.488 -27.095 1.00 13.97 90 GLY A N 1
ATOM 732 C CA . GLY A 1 90 ? -0.599 5.822 -26.187 1.00 16.53 90 GLY A CA 1
ATOM 733 C C . GLY A 1 90 ? 0.060 5.089 -25.031 1.00 16.94 90 GLY A C 1
ATOM 734 O O . GLY A 1 90 ? -0.544 4.207 -24.420 1.00 17.67 90 GLY A O 1
ATOM 735 N N . VAL A 1 91 ? 1.301 5.456 -24.727 1.00 16.72 91 VAL A N 1
ATOM 736 C CA . VAL A 1 91 ? 2.024 4.856 -23.611 1.00 14.81 91 VAL A CA 1
ATOM 737 C C . VAL A 1 91 ? 2.272 5.917 -22.549 1.00 15.32 91 VAL A C 1
ATOM 738 O O . VAL A 1 91 ? 2.915 6.933 -22.810 1.00 15.05 91 VAL A O 1
ATOM 742 N N . ARG A 1 92 ? 1.769 5.675 -21.345 1.00 14.96 92 ARG A N 1
ATOM 743 C CA . ARG A 1 92 ? 1.856 6.668 -20.283 1.00 15.09 92 ARG A CA 1
ATOM 744 C C . ARG A 1 92 ? 3.181 6.600 -19.541 1.00 15.44 92 ARG A C 1
ATOM 745 O O . ARG A 1 92 ? 3.901 5.605 -19.613 1.00 13.27 92 ARG A O 1
ATOM 753 N N . ILE A 1 93 ? 3.503 7.679 -18.838 1.00 14.03 93 ILE A N 1
ATOM 754 C CA . ILE A 1 93 ? 4.722 7.731 -18.048 1.00 11.39 93 ILE A CA 1
ATOM 755 C C . ILE A 1 93 ? 4.385 7.890 -16.570 1.00 11.80 93 ILE A C 1
ATOM 756 O O . ILE A 1 93 ? 3.652 8.796 -16.174 1.00 13.08 93 ILE A O 1
ATOM 761 N N . TYR A 1 94 ? 4.930 6.991 -15.763 1.00 11.36 94 TYR A N 1
ATOM 762 C CA . TYR A 1 94 ? 4.731 7.007 -14.325 1.00 11.16 94 TYR A CA 1
ATOM 763 C C . TYR A 1 94 ? 6.085 7.197 -13.666 1.00 11.25 94 TYR A C 1
ATOM 764 O O . TYR A 1 94 ? 7.027 6.448 -13.927 1.00 11.57 94 TYR A O 1
ATOM 773 N N . VAL A 1 95 ? 6.174 8.202 -12.806 1.00 10.75 95 VAL A N 1
ATOM 774 C CA . VAL A 1 95 ? 7.443 8.583 -12.203 1.00 9.74 95 VAL A CA 1
ATOM 775 C C . VAL A 1 95 ? 7.645 7.916 -10.851 1.00 10.26 95 VAL A C 1
ATOM 776 O O . VAL A 1 95 ? 6.715 7.853 -10.039 1.00 10.87 95 VAL A O 1
ATOM 780 N N . ASP A 1 96 ? 8.854 7.405 -10.613 1.00 10.91 96 ASP A N 1
ATOM 781 C CA . ASP A 1 96 ? 9.205 6.972 -9.266 1.00 9.98 96 ASP A CA 1
ATOM 782 C C . ASP A 1 96 ? 9.456 8.213 -8.414 1.00 10.68 96 ASP A C 1
ATOM 783 O O . ASP A 1 96 ? 10.492 8.865 -8.527 1.00 11.44 96 ASP A O 1
ATOM 788 N N . ALA A 1 97 ? 8.487 8.537 -7.567 1.00 8.97 97 ALA A N 1
ATOM 789 C CA . ALA A 1 97 ? 8.536 9.740 -6.749 1.00 7.71 97 ALA A CA 1
ATOM 790 C C . ALA A 1 97 ? 9.161 9.492 -5.381 1.00 8.92 97 ALA A C 1
ATOM 791 O O . ALA A 1 97 ? 8.575 8.820 -4.532 1.00 9.95 97 ALA A O 1
ATOM 793 N N . VAL A 1 98 ? 10.355 10.036 -5.174 1.00 12.65 98 VAL A N 1
ATOM 794 C CA . VAL A 1 98 ? 11.072 9.859 -3.916 1.00 10.46 98 VAL A CA 1
ATOM 795 C C . VAL A 1 98 ? 10.909 11.119 -3.080 1.00 9.24 98 VAL A C 1
ATOM 796 O O . VAL A 1 98 ? 11.633 12.095 -3.268 1.00 10.41 98 VAL A O 1
ATOM 800 N N . ILE A 1 99 ? 9.951 11.090 -2.158 1.00 9.81 99 ILE A N 1
ATOM 801 C CA . ILE A 1 99 ? 9.484 12.302 -1.489 1.00 9.60 99 ILE A CA 1
ATOM 802 C C . ILE A 1 99 ? 9.550 12.250 0.037 1.00 10.74 99 ILE A C 1
ATOM 803 O O . ILE A 1 99 ? 9.338 13.261 0.705 1.00 11.09 99 ILE A O 1
ATOM 808 N N . ASN A 1 100 ? 9.852 11.080 0.587 1.00 11.53 100 ASN A N 1
ATOM 809 C CA . ASN A 1 100 ? 9.927 10.926 2.034 1.00 10.96 100 ASN A CA 1
ATOM 810 C C . ASN A 1 100 ? 11.197 11.560 2.590 1.00 11.73 100 ASN A C 1
ATOM 811 O O . ASN A 1 100 ? 11.243 11.965 3.752 1.00 12.87 100 ASN A O 1
ATOM 816 N N . HIS A 1 101 ? 12.228 11.650 1.758 1.00 12.11 101 HIS A N 1
ATOM 817 C CA . HIS A 1 101 ? 13.554 11.988 2.254 1.00 11.99 101 HIS A CA 1
ATOM 818 C C . HIS A 1 101 ? 14.452 12.639 1.206 1.00 13.34 101 HIS A C 1
ATOM 819 O O . HIS A 1 101 ? 14.141 12.648 0.015 1.00 13.31 101 HIS A O 1
ATOM 826 N N . MET A 1 102 ? 15.576 13.174 1.670 1.00 12.27 102 MET A N 1
ATOM 827 C CA . MET A 1 102 ? 16.668 13.568 0.791 1.00 16.37 102 MET A CA 1
ATOM 828 C C . MET A 1 102 ? 17.815 12.584 0.992 1.00 15.07 102 MET A C 1
ATOM 829 O O . MET A 1 102 ? 17.598 11.479 1.488 1.00 16.09 102 MET A O 1
ATOM 834 N N . CYS A 1 103 ? 19.025 12.970 0.603 1.00 14.40 103 CYS A N 1
ATOM 835 C CA . CYS A 1 103 ? 20.170 12.067 0.686 1.00 15.44 103 CYS A CA 1
ATOM 836 C C . CYS A 1 103 ? 20.548 11.729 2.129 1.00 12.16 103 CYS A C 1
ATOM 837 O O . CYS A 1 103 ? 19.925 12.207 3.076 1.00 13.63 103 CYS A O 1
ATOM 840 N N . GLY A 1 104 ? 21.578 10.904 2.281 1.00 14.23 104 GLY A N 1
ATOM 841 C CA . GLY A 1 104 ? 22.051 10.476 3.586 1.00 13.98 104 GLY A CA 1
ATOM 842 C C . GLY A 1 104 ? 22.489 11.616 4.484 1.00 14.93 104 GLY A C 1
ATOM 843 O O . GLY A 1 104 ? 23.184 12.530 4.041 1.00 15.67 104 GLY A O 1
ATOM 844 N N . SER A 1 105 ? 22.082 11.562 5.749 1.00 13.26 105 SER A N 1
ATOM 845 C CA . SER A 1 105 ? 22.435 12.606 6.707 1.00 16.80 105 SER A CA 1
ATOM 846 C C . SER A 1 105 ? 23.935 12.663 6.970 1.00 18.33 105 SER A C 1
ATOM 847 O O . SER A 1 105 ? 24.453 13.676 7.437 1.00 19.23 105 SER A O 1
ATOM 850 N N . GLY A 1 106 ? 24.628 11.574 6.658 1.00 15.18 106 GLY A N 1
ATOM 851 C CA . GLY A 1 106 ? 26.052 11.483 6.914 1.00 12.71 106 GLY A CA 1
ATOM 852 C C . GLY A 1 106 ? 26.903 11.788 5.699 1.00 20.21 106 GLY A C 1
ATOM 853 O O . GLY A 1 106 ? 28.126 11.630 5.733 1.00 24.12 106 GLY A O 1
ATOM 854 N N . ALA A 1 107 ? 26.266 12.226 4.620 1.00 19.22 107 ALA A N 1
ATOM 855 C CA . ALA A 1 107 ? 26.994 12.461 3.383 1.00 19.93 107 ALA A CA 1
ATOM 856 C C . ALA A 1 107 ? 27.820 13.730 3.517 1.00 19.24 107 ALA A C 1
ATOM 857 O O . ALA A 1 107 ? 27.463 14.631 4.274 1.00 19.86 107 ALA A O 1
ATOM 859 N N . ALA A 1 108 ? 28.915 13.807 2.771 1.00 21.52 108 ALA A N 1
ATOM 860 C CA . ALA A 1 108 ? 29.755 14.995 2.784 1.00 22.82 108 ALA A CA 1
ATOM 861 C C . ALA A 1 108 ? 29.060 16.122 2.036 1.00 21.95 108 ALA A C 1
ATOM 862 O O . ALA A 1 108 ? 28.208 15.881 1.179 1.00 22.93 108 ALA A O 1
ATOM 864 N N . ALA A 1 109 ? 29.426 17.355 2.364 1.00 20.36 109 ALA A N 1
ATOM 865 C CA . ALA A 1 109 ? 28.883 18.509 1.668 1.00 22.60 109 ALA A CA 1
ATOM 866 C C . ALA A 1 109 ? 29.694 18.728 0.400 1.00 23.79 109 ALA A C 1
ATOM 867 O O . ALA A 1 109 ? 30.895 18.465 0.369 1.00 22.21 109 ALA A O 1
ATOM 869 N N . GLY A 1 110 ? 29.034 19.215 -0.644 1.00 20.75 110 GLY A N 1
ATOM 870 C CA . GLY A 1 110 ? 29.708 19.488 -1.897 1.00 22.18 110 GLY A CA 1
ATOM 871 C C . GLY A 1 110 ? 28.816 19.290 -3.107 1.00 26.51 110 GLY A C 1
ATOM 872 O O . GLY A 1 110 ? 27.589 19.275 -2.999 1.00 22.85 110 GLY A O 1
ATOM 873 N N . THR A 1 111 ? 29.444 19.131 -4.266 1.00 25.45 111 THR A N 1
ATOM 874 C CA . THR A 1 111 ? 28.725 19.040 -5.532 1.00 22.88 111 THR A CA 1
ATOM 875 C C . THR A 1 111 ? 28.850 17.678 -6.214 1.00 27.05 111 THR A C 1
ATOM 876 O O . THR A 1 111 ? 28.747 17.583 -7.437 1.00 26.64 111 THR A O 1
ATOM 880 N N . GLY A 1 112 ? 29.069 16.628 -5.425 1.00 24.45 112 GLY A N 1
ATOM 881 C CA . GLY A 1 112 ? 29.005 15.274 -5.946 1.00 14.30 112 GLY A CA 1
ATOM 882 C C . GLY A 1 112 ? 27.572 14.830 -6.173 1.00 18.99 112 GLY A C 1
ATOM 883 O O . GLY A 1 112 ? 27.047 13.973 -5.464 1.00 19.66 112 GLY A O 1
ATOM 884 N N . THR A 1 113 ? 26.941 15.431 -7.178 1.00 16.84 113 THR A N 1
ATOM 885 C CA . THR A 1 113 ? 25.521 15.247 -7.445 1.00 16.13 113 THR A CA 1
ATOM 886 C C . THR A 1 113 ? 25.355 15.173 -8.957 1.00 17.09 113 THR A C 1
ATOM 887 O O . THR A 1 113 ? 26.245 15.593 -9.697 1.00 13.49 113 THR A O 1
ATOM 891 N N . THR A 1 114 ? 24.218 14.658 -9.420 1.00 14.58 114 THR A N 1
ATOM 892 C CA . THR A 1 114 ? 24.057 14.361 -10.844 1.00 14.56 114 THR A CA 1
ATOM 893 C C . THR A 1 114 ? 23.804 15.581 -11.729 1.00 14.71 114 THR A C 1
ATOM 894 O O . THR A 1 114 ? 23.898 15.487 -12.953 1.00 15.64 114 THR A O 1
ATOM 898 N N . CYS A 1 115 ? 23.492 16.724 -11.126 1.00 15.33 115 CYS A N 1
ATOM 899 C CA . CYS A 1 115 ? 23.413 17.957 -11.903 1.00 14.80 115 CYS A CA 1
ATOM 900 C C . CYS A 1 115 ? 24.424 19.000 -11.435 1.00 16.81 115 CYS A C 1
ATOM 901 O O . CYS A 1 115 ? 24.502 20.091 -11.996 1.00 19.62 115 CYS A O 1
ATOM 904 N N . GLY A 1 116 ? 25.189 18.669 -10.400 1.00 15.67 116 GLY A N 1
ATOM 905 C CA . GLY A 1 116 ? 26.188 19.591 -9.893 1.00 13.54 116 GLY A CA 1
ATOM 906 C C . GLY A 1 116 ? 25.674 20.599 -8.887 1.00 16.81 116 GLY A C 1
ATOM 907 O O . GLY A 1 116 ? 26.393 21.530 -8.522 1.00 18.62 116 GLY A O 1
ATOM 908 N N . SER A 1 117 ? 24.439 20.425 -8.429 1.00 15.21 117 SER A N 1
ATOM 909 C CA . SER A 1 117 ? 23.924 21.291 -7.380 1.00 16.96 117 SER A CA 1
ATOM 910 C C . SER A 1 117 ? 24.710 21.061 -6.099 1.00 19.30 117 SER A C 1
ATOM 911 O O . SER A 1 117 ? 25.208 19.963 -5.850 1.00 17.62 117 SER A O 1
ATOM 914 N N . TYR A 1 118 ? 24.815 22.108 -5.286 1.00 18.48 118 TYR A N 1
ATOM 915 C CA . TYR A 1 118 ? 25.448 21.998 -3.981 1.00 18.44 118 TYR A CA 1
ATOM 916 C C . TYR A 1 118 ? 24.429 21.519 -2.960 1.00 18.70 118 TYR A C 1
ATOM 917 O O . TYR A 1 118 ? 23.245 21.853 -3.041 1.00 19.21 118 TYR A O 1
ATOM 926 N N . CYS A 1 119 ? 24.895 20.731 -2.000 1.00 15.90 119 CYS A N 1
ATOM 927 C CA . CYS A 1 119 ? 24.110 20.445 -0.812 1.00 16.58 119 CYS A CA 1
ATOM 928 C C . CYS A 1 119 ? 25.002 20.237 0.403 1.00 16.85 119 CYS A C 1
ATOM 929 O O . CYS A 1 119 ? 26.188 19.936 0.279 1.00 17.84 119 CYS A O 1
ATOM 932 N N . ASN A 1 120 ? 24.412 20.398 1.580 1.00 19.73 120 ASN A N 1
ATOM 933 C CA . ASN A 1 120 ? 25.109 20.178 2.837 1.00 17.88 120 ASN A CA 1
ATOM 934 C C . ASN A 1 120 ? 24.200 19.367 3.743 1.00 15.64 120 ASN A C 1
ATOM 935 O O . ASN A 1 120 ? 23.476 19.927 4.565 1.00 15.26 120 ASN A O 1
ATOM 940 N N . PRO A 1 121 ? 24.232 18.036 3.580 1.00 16.16 121 PRO A N 1
ATOM 941 C CA . PRO A 1 121 ? 23.370 17.088 4.295 1.00 15.39 121 PRO A CA 1
ATOM 942 C C . PRO A 1 121 ? 23.451 17.210 5.813 1.00 18.52 121 PRO A C 1
ATOM 943 O O . PRO A 1 121 ? 22.433 17.090 6.494 1.00 17.41 121 PRO A O 1
ATOM 947 N N . GLY A 1 122 ? 24.652 17.443 6.328 1.00 18.81 122 GLY A N 1
ATOM 948 C CA . GLY A 1 122 ? 24.857 17.544 7.759 1.00 18.42 122 GLY A CA 1
ATOM 949 C C . GLY A 1 122 ? 24.128 18.736 8.350 1.00 16.18 122 GLY A C 1
ATOM 950 O O . GLY A 1 122 ? 23.628 18.673 9.474 1.00 18.73 122 GLY A O 1
ATOM 951 N N . SER A 1 123 ? 24.066 19.826 7.589 1.00 16.17 123 SER A N 1
ATOM 952 C CA . SER A 1 123 ? 23.368 21.035 8.026 1.00 21.15 123 SER A CA 1
ATOM 953 C C . SER A 1 123 ? 21.963 21.130 7.420 1.00 15.88 123 SER A C 1
ATOM 954 O O . SER A 1 123 ? 21.320 22.182 7.467 1.00 10.70 123 SER A O 1
ATOM 957 N N . ARG A 1 124 ? 21.498 20.013 6.863 1.00 14.41 124 ARG A N 1
ATOM 958 C CA . ARG A 1 124 ? 20.186 19.914 6.228 1.00 12.59 124 ARG A CA 1
ATOM 959 C C . ARG A 1 124 ? 19.990 21.019 5.197 1.00 14.04 124 ARG A C 1
ATOM 960 O O . ARG A 1 124 ? 18.905 21.590 5.088 1.00 13.27 124 ARG A O 1
ATOM 968 N N . GLU A 1 125 ? 21.041 21.321 4.442 1.00 14.87 125 GLU A N 1
ATOM 969 C CA . GLU A 1 125 ? 20.981 22.402 3.466 1.00 13.14 125 GLU A CA 1
ATOM 970 C C . GLU A 1 125 ? 20.933 21.855 2.046 1.00 15.93 125 GLU A C 1
ATOM 971 O O . GLU A 1 125 ? 21.872 21.202 1.591 1.00 17.70 125 GLU A O 1
ATOM 977 N N . PHE A 1 126 ? 19.839 22.139 1.348 1.00 13.84 126 PHE A N 1
ATOM 978 C CA . PHE A 1 126 ? 19.696 21.784 -0.060 1.00 15.16 126 PHE A CA 1
ATOM 979 C C . PHE A 1 126 ? 19.232 22.995 -0.861 1.00 15.66 126 PHE A C 1
ATOM 980 O O . PHE A 1 126 ? 18.060 23.087 -1.222 1.00 13.79 126 PHE A O 1
ATOM 988 N N . PRO A 1 127 ? 20.156 23.924 -1.152 1.00 13.59 127 PRO A N 1
ATOM 989 C CA . PRO A 1 127 ? 19.821 25.246 -1.694 1.00 12.72 127 PRO A CA 1
ATOM 990 C C . PRO A 1 127 ? 19.189 25.207 -3.080 1.00 13.70 127 PRO A C 1
ATOM 991 O O . PRO A 1 127 ? 18.587 26.196 -3.499 1.00 13.13 127 PRO A O 1
ATOM 995 N N . ALA A 1 128 ? 19.323 24.086 -3.779 1.00 15.70 128 ALA A N 1
ATOM 996 C CA . ALA A 1 128 ? 18.753 23.958 -5.113 1.00 13.12 128 ALA A CA 1
ATOM 997 C C . ALA A 1 128 ? 17.244 23.722 -5.092 1.00 12.71 128 ALA A C 1
ATOM 998 O O . ALA A 1 128 ? 16.589 23.806 -6.131 1.00 13.62 128 ALA A O 1
ATOM 1000 N N . VAL A 1 129 ? 16.688 23.431 -3.918 1.00 11.09 129 VAL A N 1
ATOM 1001 C CA . VAL A 1 129 ? 15.246 23.215 -3.819 1.00 12.59 129 VAL A CA 1
ATOM 1002 C C . VAL A 1 129 ? 14.431 24.504 -3.578 1.00 13.41 129 VAL A C 1
ATOM 1003 O O . VAL A 1 129 ? 13.559 24.825 -4.386 1.00 13.46 129 VAL A O 1
ATOM 1007 N N . PRO A 1 130 ? 14.712 25.266 -2.498 1.00 12.61 130 PRO A N 1
ATOM 1008 C CA . PRO A 1 130 ? 15.649 25.088 -1.382 1.00 13.03 130 PRO A CA 1
ATOM 1009 C C . PRO A 1 130 ? 14.961 24.438 -0.181 1.00 13.53 130 PRO A C 1
ATOM 1010 O O . PRO A 1 130 ? 13.763 24.628 0.045 1.00 10.52 130 PRO A O 1
ATOM 1014 N N . TYR A 1 131 ? 15.730 23.658 0.575 1.00 13.00 131 TYR A N 1
ATOM 1015 C CA . TYR A 1 131 ? 15.314 23.188 1.887 1.00 10.91 131 TYR A CA 1
ATOM 1016 C C . TYR A 1 131 ? 16.332 23.643 2.919 1.00 13.42 131 TYR A C 1
ATOM 1017 O O . TYR A 1 131 ? 17.511 23.812 2.607 1.00 15.52 131 TYR A O 1
ATOM 1026 N N . SER A 1 132 ? 15.873 23.828 4.153 1.00 14.89 132 SER A N 1
ATOM 1027 C CA . SER A 1 132 ? 16.754 24.159 5.269 1.00 17.31 132 SER A CA 1
ATOM 1028 C C . SER A 1 132 ? 16.438 23.254 6.457 1.00 16.30 132 SER A C 1
ATOM 1029 O O . SER A 1 132 ? 15.571 22.383 6.362 1.00 14.53 132 SER A O 1
ATOM 1032 N N . ALA A 1 133 ? 17.140 23.463 7.567 1.00 14.06 133 ALA A N 1
ATOM 1033 C CA . ALA A 1 133 ? 17.025 22.597 8.742 1.00 16.12 133 ALA A CA 1
ATOM 1034 C C . ALA A 1 133 ? 15.600 22.416 9.269 1.00 15.67 133 ALA A C 1
ATOM 1035 O O . ALA A 1 133 ? 15.227 21.313 9.666 1.00 14.57 133 ALA A O 1
ATOM 1037 N N . TRP A 1 134 ? 14.801 23.478 9.268 1.00 22.04 134 TRP A N 1
ATOM 1038 C CA . TRP A 1 134 ? 13.442 23.373 9.801 1.00 24.45 134 TRP A CA 1
ATOM 1039 C C . TRP A 1 134 ? 12.445 22.766 8.809 1.00 22.16 134 TRP A C 1
ATOM 1040 O O . TRP A 1 134 ? 11.235 22.857 9.006 1.00 20.40 134 TRP A O 1
ATOM 1051 N N . ASP A 1 135 ? 12.958 22.142 7.752 1.00 17.59 135 ASP A N 1
ATOM 1052 C CA . ASP A 1 135 ? 12.109 21.448 6.790 1.00 15.75 135 ASP A CA 1
ATOM 1053 C C . ASP A 1 135 ? 12.249 19.936 6.951 1.00 14.92 135 ASP A C 1
ATOM 1054 O O . ASP A 1 135 ? 11.735 19.167 6.138 1.00 13.01 135 ASP A O 1
ATOM 1059 N N . PHE A 1 136 ? 12.952 19.514 7.999 1.00 15.54 136 PHE A N 1
ATOM 1060 C CA . PHE A 1 136 ? 13.131 18.092 8.277 1.00 13.80 136 PHE A CA 1
ATOM 1061 C C . PHE A 1 136 ? 12.553 17.692 9.637 1.00 17.55 136 PHE A C 1
ATOM 1062 O O . PHE A 1 136 ? 12.266 18.546 10.477 1.00 21.76 136 PHE A O 1
ATOM 1070 N N . ASN A 1 137 ? 12.397 16.388 9.848 1.00 19.33 137 ASN A N 1
ATOM 1071 C CA . ASN A 1 137 ? 11.726 15.864 11.037 1.00 19.14 137 ASN A CA 1
ATOM 1072 C C . ASN A 1 137 ? 12.639 15.585 12.228 1.00 19.19 137 ASN A C 1
ATOM 1073 O O . ASN A 1 137 ? 12.301 14.772 13.089 1.00 19.41 137 ASN A O 1
ATOM 1078 N N . ASP A 1 138 ? 13.785 16.255 12.287 1.00 21.47 138 ASP A N 1
ATOM 1079 C CA . ASP A 1 138 ? 14.749 16.008 13.358 1.00 21.82 138 ASP A CA 1
ATOM 1080 C C . ASP A 1 138 ? 14.207 16.356 14.745 1.00 19.44 138 ASP A C 1
ATOM 1081 O O . ASP A 1 138 ? 14.536 15.693 15.729 1.00 22.11 138 ASP A O 1
ATOM 1086 N N . GLY A 1 139 ? 13.380 17.394 14.820 1.00 19.48 139 GLY A N 1
ATOM 1087 C CA . GLY A 1 139 ? 12.781 17.790 16.082 1.00 21.07 139 GLY A CA 1
ATOM 1088 C C . GLY A 1 139 ? 11.542 16.981 16.422 1.00 18.98 139 GLY A C 1
ATOM 1089 O O . GLY A 1 139 ? 11.027 17.056 17.537 1.00 18.32 139 GLY A O 1
ATOM 1090 N N . LYS A 1 140 ? 11.066 16.202 15.457 1.00 15.68 140 LYS A N 1
ATOM 1091 C CA . LYS A 1 140 ? 9.852 15.415 15.630 1.00 15.34 140 LYS A CA 1
ATOM 1092 C C . LYS A 1 140 ? 10.195 13.984 16.044 1.00 16.92 140 LYS A C 1
ATOM 1093 O O . LYS A 1 140 ? 9.495 13.372 16.850 1.00 18.49 140 LYS A O 1
ATOM 1099 N N . CYS A 1 141 ? 11.285 13.467 15.486 1.00 17.46 141 CYS A N 1
ATOM 1100 C CA . CYS A 1 141 ? 11.780 12.125 15.790 1.00 16.02 141 CYS A CA 1
ATOM 1101 C C . CYS A 1 141 ? 12.155 11.959 17.264 1.00 18.18 141 CYS A C 1
ATOM 1102 O O . CYS A 1 141 ? 12.827 12.814 17.841 1.00 18.58 141 CYS A O 1
ATOM 1105 N N . LYS A 1 142 ? 11.715 10.858 17.870 1.00 16.98 142 LYS A N 1
ATOM 1106 C CA . LYS A 1 142 ? 11.887 10.648 19.307 1.00 19.81 142 LYS A CA 1
ATOM 1107 C C . LYS A 1 142 ? 12.953 9.607 19.679 1.00 21.30 142 LYS A C 1
ATOM 1108 O O . LYS A 1 142 ? 13.090 9.252 20.851 1.00 24.84 142 LYS A O 1
ATOM 1114 N N . THR A 1 143 ? 13.704 9.119 18.694 1.00 20.19 143 THR A N 1
ATOM 1115 C CA . THR A 1 143 ? 14.763 8.146 18.966 1.00 18.23 143 THR A CA 1
ATOM 1116 C C . THR A 1 143 ? 16.104 8.801 19.286 1.00 18.42 143 THR A C 1
ATOM 1117 O O . THR A 1 143 ? 16.395 9.911 18.837 1.00 16.23 143 THR A O 1
ATOM 1121 N N . ALA A 1 144 ? 16.915 8.095 20.068 1.00 19.20 144 ALA A N 1
ATOM 1122 C CA . ALA A 1 144 ? 18.237 8.575 20.461 1.00 18.89 144 ALA A CA 1
ATOM 1123 C C . ALA A 1 144 ? 19.189 8.714 19.274 1.00 23.24 144 ALA A C 1
ATOM 1124 O O . ALA A 1 144 ? 20.042 9.601 19.255 1.00 22.06 144 ALA A O 1
ATOM 1126 N N . SER A 1 145 ? 19.032 7.845 18.280 1.00 21.05 145 SER A N 1
ATOM 1127 C CA . SER A 1 145 ? 19.937 7.843 17.135 1.00 20.34 145 SER A CA 1
ATOM 1128 C C . SER A 1 145 ? 19.454 8.805 16.059 1.00 21.17 145 SER A C 1
ATOM 1129 O O . SER A 1 145 ? 20.208 9.160 15.155 1.00 19.49 145 SER A O 1
ATOM 1132 N N . GLY A 1 146 ? 18.196 9.224 16.163 1.00 17.80 146 GLY A N 1
ATOM 1133 C CA . GLY A 1 146 ? 17.540 9.973 15.104 1.00 15.88 146 GLY A CA 1
ATOM 1134 C C . GLY A 1 146 ? 17.066 9.131 13.930 1.00 16.36 146 GLY A C 1
ATOM 1135 O O . GLY A 1 146 ? 16.459 9.647 12.990 1.00 16.64 146 GLY A O 1
ATOM 1136 N N . GLY A 1 147 ? 17.345 7.833 13.982 1.00 14.11 147 GLY A N 1
ATOM 1137 C CA . GLY A 1 147 ? 16.902 6.902 12.959 1.00 15.88 147 GLY A CA 1
ATOM 1138 C C . GLY A 1 147 ? 15.748 6.020 13.396 1.00 18.13 147 GLY A C 1
ATOM 1139 O O . GLY A 1 147 ? 15.333 6.050 14.554 1.00 16.65 147 GLY A O 1
ATOM 1140 N N . ILE A 1 148 ? 15.217 5.242 12.458 1.00 18.16 148 ILE A N 1
ATOM 1141 C CA . ILE A 1 148 ? 14.182 4.268 12.772 1.00 14.80 148 ILE A CA 1
ATOM 1142 C C . ILE A 1 148 ? 14.824 3.100 13.508 1.00 17.92 148 ILE A C 1
ATOM 1143 O O . ILE A 1 148 ? 15.707 2.430 12.972 1.00 20.02 148 ILE A O 1
ATOM 1148 N N . GLU A 1 149 ? 14.412 2.886 14.753 1.00 15.03 149 GLU A N 1
ATOM 1149 C CA . GLU A 1 149 ? 14.941 1.783 15.549 1.00 20.74 149 GLU A CA 1
ATOM 1150 C C . GLU A 1 149 ? 13.983 0.597 15.672 1.00 19.36 149 GLU A C 1
ATOM 1151 O O . GLU A 1 149 ? 14.418 -0.541 15.844 1.00 21.12 149 GLU A O 1
ATOM 1157 N N . SER A 1 150 ? 12.683 0.865 15.577 1.00 17.55 150 SER A N 1
ATOM 1158 C CA . SER A 1 150 ? 11.673 -0.174 15.772 1.00 17.99 150 SER A CA 1
ATOM 1159 C C . SER A 1 150 ? 10.453 -0.002 14.871 1.00 15.92 150 SER A C 1
ATOM 1160 O O . SER A 1 150 ? 9.803 1.042 14.887 1.00 16.84 150 SER A O 1
ATOM 1163 N N . TYR A 1 151 ? 10.143 -1.033 14.091 1.00 17.03 151 TYR A N 1
ATOM 1164 C CA . TYR A 1 151 ? 8.952 -1.025 13.247 1.00 18.76 151 TYR A CA 1
ATOM 1165 C C . TYR A 1 151 ? 7.649 -1.217 14.029 1.00 22.04 151 TYR A C 1
ATOM 1166 O O . TYR A 1 151 ? 6.566 -1.176 13.445 1.00 24.30 151 TYR A O 1
ATOM 1175 N N . ASN A 1 152 ? 7.744 -1.434 15.339 1.00 19.66 152 ASN A N 1
ATOM 1176 C CA . ASN A 1 152 ? 6.541 -1.560 16.159 1.00 21.47 152 ASN A CA 1
ATOM 1177 C C . ASN A 1 152 ? 5.937 -0.201 16.492 1.00 22.71 152 ASN A C 1
ATOM 1178 O O . ASN A 1 152 ? 4.806 -0.113 16.970 1.00 23.30 152 ASN A O 1
ATOM 1183 N N . ASP A 1 153 ? 6.707 0.854 16.250 1.00 19.27 153 ASP A N 1
ATOM 1184 C CA . ASP A 1 153 ? 6.286 2.215 16.564 1.00 19.24 153 ASP A CA 1
ATOM 1185 C C . ASP A 1 153 ? 6.077 3.008 15.277 1.00 19.26 153 ASP A C 1
ATOM 1186 O O . ASP A 1 153 ? 7.047 3.484 14.688 1.00 21.92 153 ASP A O 1
ATOM 1191 N N . PRO A 1 154 ? 4.816 3.159 14.837 1.00 18.87 154 PRO A N 1
ATOM 1192 C CA . PRO A 1 154 ? 4.535 3.833 13.560 1.00 17.87 154 PRO A CA 1
ATOM 1193 C C . PRO A 1 154 ? 5.041 5.276 13.529 1.00 17.31 154 PRO A C 1
ATOM 1194 O O . PRO A 1 154 ? 5.411 5.794 12.465 1.00 17.96 154 PRO A O 1
ATOM 1198 N N . TYR A 1 155 ? 5.102 5.893 14.705 1.00 19.68 155 TYR A N 1
ATOM 1199 C CA . TYR A 1 155 ? 5.598 7.255 14.839 1.00 17.96 155 TYR A CA 1
ATOM 1200 C C . TYR A 1 155 ? 7.073 7.286 14.451 1.00 17.26 155 TYR A C 1
ATOM 1201 O O . TYR A 1 155 ? 7.514 8.200 13.759 1.00 18.47 155 TYR A O 1
ATOM 1210 N N . GLN A 1 156 ? 7.835 6.289 14.899 1.00 17.69 156 GLN A N 1
ATOM 1211 C CA . GLN A 1 156 ? 9.258 6.238 14.588 1.00 17.25 156 GLN A CA 1
ATOM 1212 C C . GLN A 1 156 ? 9.452 5.948 13.111 1.00 17.76 156 GLN A C 1
ATOM 1213 O O . GLN A 1 156 ? 10.345 6.502 12.471 1.00 13.77 156 GLN A O 1
ATOM 1219 N N . VAL A 1 157 ? 8.611 5.066 12.581 1.00 14.50 157 VAL A N 1
ATOM 1220 C CA . VAL A 1 157 ? 8.687 4.675 11.182 1.00 13.68 157 VAL A CA 1
ATOM 1221 C C . VAL A 1 157 ? 8.457 5.868 10.264 1.00 14.76 157 VAL A C 1
ATOM 1222 O O . VAL A 1 157 ? 9.075 5.977 9.206 1.00 15.05 157 VAL A O 1
ATOM 1226 N N . ARG A 1 158 ? 7.572 6.770 10.677 1.00 14.86 158 ARG A N 1
ATOM 1227 C CA . ARG A 1 158 ? 7.234 7.913 9.833 1.00 13.83 158 ARG A CA 1
ATOM 1228 C C . ARG A 1 158 ? 8.028 9.198 10.088 1.00 15.84 158 ARG A C 1
ATOM 1229 O O . ARG A 1 158 ? 8.217 9.998 9.174 1.00 16.20 158 ARG A O 1
ATOM 1237 N N . ASP A 1 159 ? 8.492 9.395 11.318 1.00 16.34 159 ASP A N 1
ATOM 1238 C CA . ASP A 1 159 ? 9.087 10.674 11.704 1.00 13.53 159 ASP A CA 1
ATOM 1239 C C . ASP A 1 159 ? 10.606 10.643 11.841 1.00 14.95 159 ASP A C 1
ATOM 1240 O O . ASP A 1 159 ? 11.245 11.690 11.951 1.00 16.09 159 ASP A O 1
ATOM 1245 N N . CYS A 1 160 ? 11.187 9.451 11.836 1.00 13.12 160 CYS A N 1
ATOM 1246 C CA . CYS A 1 160 ? 12.630 9.334 11.996 1.00 15.12 160 CYS A CA 1
ATOM 1247 C C . CYS A 1 160 ? 13.301 9.045 10.664 1.00 14.85 160 CYS A C 1
ATOM 1248 O O . CYS A 1 160 ? 12.630 8.804 9.662 1.00 16.02 160 CYS A O 1
ATOM 1251 N N . GLN A 1 161 ? 14.629 9.054 10.662 1.00 16.88 161 GLN A N 1
ATOM 1252 C CA . GLN A 1 161 ? 15.379 8.865 9.432 1.00 15.98 161 GLN A CA 1
ATOM 1253 C C . GLN A 1 161 ? 15.394 7.389 9.073 1.00 14.41 161 GLN A C 1
ATOM 1254 O O . GLN A 1 161 ? 15.772 6.542 9.881 1.00 15.73 161 GLN A O 1
ATOM 1260 N N . LEU A 1 162 ? 14.987 7.087 7.847 1.00 13.18 162 LEU A N 1
ATOM 1261 C CA . LEU A 1 162 ? 15.116 5.744 7.309 1.00 13.17 162 LEU A CA 1
ATOM 1262 C C . LEU A 1 162 ? 16.552 5.511 6.860 1.00 12.55 162 LEU A C 1
ATOM 1263 O O . LEU A 1 162 ? 17.039 6.193 5.960 1.00 13.11 162 LEU A O 1
ATOM 1268 N N . VAL A 1 163 ? 17.212 4.539 7.490 1.00 10.36 163 VAL A N 1
ATOM 1269 C CA . VAL A 1 163 ? 18.634 4.232 7.270 1.00 12.33 163 VAL A CA 1
ATOM 1270 C C . VAL A 1 163 ? 19.516 5.468 7.029 1.00 12.29 163 VAL A C 1
ATOM 1271 O O . VAL A 1 163 ? 20.329 5.506 6.104 1.00 15.74 163 VAL A O 1
ATOM 1275 N N . GLY A 1 164 ? 19.349 6.463 7.895 1.00 11.34 164 GLY A N 1
ATOM 1276 C CA . GLY A 1 164 ? 20.153 7.671 7.883 1.00 11.61 164 GLY A CA 1
ATOM 1277 C C . GLY A 1 164 ? 19.820 8.710 6.827 1.00 13.91 164 GLY A C 1
ATOM 1278 O O . GLY A 1 164 ? 20.536 9.703 6.691 1.00 15.05 164 GLY A O 1
ATOM 1279 N N . LEU A 1 165 ? 18.750 8.488 6.068 1.00 11.76 165 LEU A N 1
ATOM 1280 C CA . LEU A 1 165 ? 18.350 9.438 5.035 1.00 12.28 165 LEU A CA 1
ATOM 1281 C C . LEU A 1 165 ? 17.555 10.554 5.707 1.00 12.69 165 LEU A C 1
ATOM 1282 O O . LEU A 1 165 ? 16.697 10.288 6.547 1.00 11.93 165 LEU A O 1
ATOM 1287 N N . LEU A 1 166 ? 17.841 11.798 5.337 1.00 14.29 166 LEU A N 1
ATOM 1288 C CA . LEU A 1 166 ? 17.188 12.959 5.942 1.00 13.69 166 LEU A CA 1
ATOM 1289 C C . LEU A 1 166 ? 15.679 12.979 5.726 1.00 14.05 166 LEU A C 1
ATOM 1290 O O . LEU A 1 166 ? 15.217 13.046 4.595 1.00 16.14 166 LEU A O 1
ATOM 1295 N N . ASP A 1 167 ? 14.916 12.970 6.816 1.00 14.03 167 ASP A N 1
ATOM 1296 C CA . ASP A 1 167 ? 13.475 12.760 6.727 1.00 14.12 167 ASP A CA 1
ATOM 1297 C C . ASP A 1 167 ? 12.729 14.097 6.663 1.00 14.30 167 ASP A C 1
ATOM 1298 O O . ASP A 1 167 ? 12.755 14.882 7.610 1.00 17.11 167 ASP A O 1
ATOM 1303 N N . LEU A 1 168 ? 12.072 14.351 5.536 1.00 13.41 168 LEU A N 1
ATOM 1304 C CA . LEU A 1 168 ? 11.375 15.616 5.312 1.00 13.21 168 LEU A CA 1
ATOM 1305 C C . LEU A 1 168 ? 10.152 15.792 6.209 1.00 15.37 168 LEU A C 1
ATOM 1306 O O . LEU A 1 168 ? 9.465 14.826 6.537 1.00 18.93 168 LEU A O 1
ATOM 1311 N N . ALA A 1 169 ? 9.891 17.035 6.605 1.00 15.41 169 ALA A N 1
ATOM 1312 C CA . ALA A 1 169 ? 8.755 17.346 7.467 1.00 15.31 169 ALA A CA 1
ATOM 1313 C C . ALA A 1 169 ? 7.458 17.488 6.669 1.00 17.72 169 ALA A C 1
ATOM 1314 O O . ALA A 1 169 ? 6.988 18.602 6.436 1.00 13.31 169 ALA A O 1
ATOM 1316 N N . LEU A 1 170 ? 6.887 16.359 6.253 1.00 18.38 170 LEU A N 1
ATOM 1317 C CA . LEU A 1 170 ? 5.710 16.362 5.380 1.00 16.60 170 LEU A CA 1
ATOM 1318 C C . LEU A 1 170 ? 4.438 16.927 6.016 1.00 18.96 170 LEU A C 1
ATOM 1319 O O . LEU A 1 170 ? 3.427 17.102 5.335 1.00 18.60 170 LEU A O 1
ATOM 1324 N N . GLU A 1 171 ? 4.482 17.219 7.311 1.00 17.01 171 GLU A N 1
ATOM 1325 C CA . GLU A 1 171 ? 3.362 17.891 7.958 1.00 17.77 171 GLU A CA 1
ATOM 1326 C C . GLU A 1 171 ? 3.340 19.377 7.602 1.00 17.81 171 GLU A C 1
ATOM 1327 O O . GLU A 1 171 ? 2.296 20.026 7.668 1.00 18.83 171 GLU A O 1
ATOM 1333 N N . LYS A 1 172 ? 4.494 19.907 7.207 1.00 14.21 172 LYS A N 1
ATOM 1334 C CA . LYS A 1 172 ? 4.648 21.344 7.015 1.00 15.78 172 LYS A CA 1
ATOM 1335 C C . LYS A 1 172 ? 4.156 21.741 5.631 1.00 14.68 172 LYS A C 1
ATOM 1336 O O . LYS A 1 172 ? 4.361 21.016 4.656 1.00 15.01 172 LYS A O 1
ATOM 1342 N N . ASP A 1 173 ? 3.510 22.900 5.552 1.00 13.60 173 ASP A N 1
ATOM 1343 C CA . ASP A 1 173 ? 2.957 23.391 4.294 1.00 13.98 173 ASP A CA 1
ATOM 1344 C C . ASP A 1 173 ? 4.045 23.622 3.256 1.00 13.97 173 ASP A C 1
ATOM 1345 O O . ASP A 1 173 ? 3.835 23.382 2.068 1.00 14.70 173 ASP A O 1
ATOM 1350 N N . TYR A 1 174 ? 5.204 24.091 3.708 1.00 14.85 174 TYR A N 1
ATOM 1351 C CA . TYR A 1 174 ? 6.305 24.405 2.802 1.00 14.69 174 TYR A CA 1
ATOM 1352 C C . TYR A 1 174 ? 6.810 23.167 2.073 1.00 12.44 174 TYR A C 1
ATOM 1353 O O . TYR A 1 174 ? 7.005 23.196 0.859 1.00 14.78 174 TYR A O 1
ATOM 1362 N N . VAL A 1 175 ? 7.022 22.085 2.817 1.00 11.81 175 VAL A N 1
ATOM 1363 C CA . VAL A 1 175 ? 7.582 20.859 2.256 1.00 12.72 175 VAL A CA 1
ATOM 1364 C C . VAL A 1 175 ? 6.588 20.242 1.280 1.00 12.93 175 VAL A C 1
ATOM 1365 O O . VAL A 1 175 ? 6.945 19.845 0.160 1.00 12.81 175 VAL A O 1
ATOM 1369 N N . ARG A 1 176 ? 5.332 20.188 1.713 1.00 12.99 176 ARG A N 1
ATOM 1370 C CA . ARG A 1 176 ? 4.243 19.717 0.871 1.00 14.94 176 ARG A CA 1
ATOM 1371 C C . ARG A 1 176 ? 4.194 20.532 -0.411 1.00 14.27 176 ARG A C 1
ATOM 1372 O O . ARG A 1 176 ? 3.915 19.996 -1.476 1.00 12.73 176 ARG A O 1
ATOM 1380 N N . SER A 1 177 ? 4.448 21.832 -0.300 1.00 11.13 177 SER A N 1
ATOM 1381 C CA . SER A 1 177 ? 4.401 22.709 -1.463 1.00 12.29 177 SER A CA 1
ATOM 1382 C C . SER A 1 177 ? 5.569 22.490 -2.420 1.00 14.25 177 SER A C 1
ATOM 1383 O O . SER A 1 177 ? 5.383 22.546 -3.628 1.00 12.15 177 SER A O 1
ATOM 1386 N N . MET A 1 178 ? 6.768 22.264 -1.891 1.00 13.12 178 MET A N 1
ATOM 1387 C CA . MET A 1 178 ? 7.920 21.972 -2.745 1.00 11.84 178 MET A CA 1
ATOM 1388 C C . MET A 1 178 ? 7.724 20.661 -3.507 1.00 12.23 178 MET A C 1
ATOM 1389 O O . MET A 1 178 ? 7.948 20.579 -4.729 1.00 14.02 178 MET A O 1
ATOM 1394 N N . ILE A 1 179 ? 7.260 19.650 -2.775 1.00 12.11 179 ILE A N 1
ATOM 1395 C CA . ILE A 1 179 ? 6.982 18.344 -3.360 1.00 11.64 179 ILE A CA 1
ATOM 1396 C C . ILE A 1 179 ? 5.884 18.450 -4.412 1.00 12.34 179 ILE A C 1
ATOM 1397 O O . ILE A 1 179 ? 6.024 17.937 -5.524 1.00 14.78 179 ILE A O 1
ATOM 1402 N N . ALA A 1 180 ? 4.799 19.130 -4.053 1.00 12.95 180 ALA A N 1
ATOM 1403 C CA . ALA A 1 180 ? 3.679 19.333 -4.961 1.00 13.22 180 ALA A CA 1
ATOM 1404 C C . ALA A 1 180 ? 4.122 20.092 -6.203 1.00 13.10 180 ALA A C 1
ATOM 1405 O O . ALA A 1 180 ? 3.633 19.822 -7.285 1.00 14.88 180 ALA A O 1
ATOM 1407 N N . ASP A 1 181 ? 5.018 21.062 -6.039 1.00 13.28 181 ASP A N 1
ATOM 1408 C CA . ASP A 1 181 ? 5.520 21.839 -7.169 1.00 11.89 181 ASP A CA 1
ATOM 1409 C C . ASP A 1 181 ? 6.283 20.943 -8.133 1.00 13.13 181 ASP A C 1
ATOM 1410 O O . ASP A 1 181 ? 6.141 21.052 -9.354 1.00 16.27 181 ASP A O 1
ATOM 1415 N N . TYR A 1 182 ? 7.084 20.046 -7.566 1.00 11.27 182 TYR A N 1
ATOM 1416 C CA . TYR A 1 182 ? 7.846 19.080 -8.355 1.00 10.98 182 TYR A CA 1
ATOM 1417 C C . TYR A 1 182 ? 6.908 18.154 -9.141 1.00 12.21 182 TYR A C 1
ATOM 1418 O O . TYR A 1 182 ? 7.008 18.013 -10.379 1.00 12.19 182 TYR A O 1
ATOM 1427 N N . LEU A 1 183 ? 5.964 17.560 -8.418 1.00 12.12 183 LEU A N 1
ATOM 1428 C CA . LEU A 1 183 ? 5.033 16.610 -9.009 1.00 13.18 183 LEU A CA 1
ATOM 1429 C C . LEU A 1 183 ? 4.167 17.292 -10.066 1.00 14.23 183 LEU A C 1
ATOM 1430 O O . LEU A 1 183 ? 3.863 16.702 -11.097 1.00 15.19 183 LEU A O 1
ATOM 1435 N N . ASN A 1 184 ? 3.766 18.530 -9.794 1.00 14.93 184 ASN A N 1
ATOM 1436 C CA . ASN A 1 184 ? 2.955 19.305 -10.723 1.00 15.03 184 ASN A CA 1
ATOM 1437 C C . ASN A 1 184 ? 3.722 19.688 -11.977 1.00 16.04 184 ASN A C 1
ATOM 1438 O O . ASN A 1 184 ? 3.147 19.744 -13.064 1.00 15.99 184 ASN A O 1
ATOM 1443 N N . LYS A 1 185 ? 5.012 19.979 -11.826 1.00 13.41 185 LYS A N 1
ATOM 1444 C CA . LYS A 1 185 ? 5.854 20.203 -12.995 1.00 17.04 185 LYS A CA 1
ATOM 1445 C C . LYS A 1 185 ? 5.829 18.953 -13.860 1.00 15.63 185 LYS A C 1
ATOM 1446 O O . LYS A 1 185 ? 5.681 19.031 -15.086 1.00 17.82 185 LYS A O 1
ATOM 1452 N N . LEU A 1 186 ? 5.947 17.795 -13.211 1.00 14.90 186 LEU A N 1
ATOM 1453 C CA . LEU A 1 186 ? 5.931 16.532 -13.948 1.00 14.13 186 LEU A CA 1
ATOM 1454 C C . LEU A 1 186 ? 4.586 16.296 -14.645 1.00 14.69 186 LEU A C 1
ATOM 1455 O O . LEU A 1 186 ? 4.547 15.890 -15.806 1.00 13.57 186 LEU A O 1
ATOM 1460 N N . ILE A 1 187 ? 3.492 16.553 -13.933 1.00 14.09 187 ILE A N 1
ATOM 1461 C CA . ILE A 1 187 ? 2.146 16.428 -14.491 1.00 16.08 187 ILE A CA 1
ATOM 1462 C C . ILE A 1 187 ? 1.952 17.327 -15.710 1.00 17.83 187 ILE A C 1
ATOM 1463 O O . ILE A 1 187 ? 1.432 16.890 -16.738 1.00 15.36 187 ILE A O 1
ATOM 1468 N N . ASP A 1 188 ? 2.379 18.580 -15.590 1.00 16.65 188 ASP A N 1
ATOM 1469 C CA . ASP A 1 188 ? 2.209 19.542 -16.668 1.00 15.64 188 ASP A CA 1
ATOM 1470 C C . ASP A 1 188 ? 3.059 19.126 -17.860 1.00 16.10 188 ASP A C 1
ATOM 1471 O O . ASP A 1 188 ? 2.691 19.365 -19.008 1.00 17.41 188 ASP A O 1
ATOM 1476 N N . ILE A 1 189 ? 4.201 18.503 -17.579 1.00 18.17 189 ILE A N 1
ATOM 1477 C CA . ILE A 1 189 ? 5.028 17.938 -18.639 1.00 15.14 189 ILE A CA 1
ATOM 1478 C C . ILE A 1 189 ? 4.280 16.822 -19.376 1.00 14.75 189 ILE A C 1
ATOM 1479 O O . ILE A 1 189 ? 4.432 16.654 -20.589 1.00 16.55 189 ILE A O 1
ATOM 1484 N N . GLY A 1 190 ? 3.448 16.078 -18.651 1.00 17.28 190 GLY A N 1
ATOM 1485 C CA . GLY A 1 190 ? 2.615 15.067 -19.276 1.00 15.95 190 GLY A CA 1
ATOM 1486 C C . GLY A 1 190 ? 2.614 13.720 -18.578 1.00 16.67 190 GLY A C 1
ATOM 1487 O O . GLY A 1 190 ? 2.089 12.746 -19.116 1.00 15.58 190 GLY A O 1
ATOM 1488 N N . VAL A 1 191 ? 3.197 13.659 -17.385 1.00 15.97 191 VAL A N 1
ATOM 1489 C CA . VAL A 1 191 ? 3.222 12.419 -16.614 1.00 13.71 191 VAL A CA 1
ATOM 1490 C C . VAL A 1 191 ? 1.806 12.011 -16.202 1.00 14.45 191 VAL A C 1
ATOM 1491 O O . VAL A 1 191 ? 0.964 12.863 -15.920 1.00 16.22 191 VAL A O 1
ATOM 1495 N N . ALA A 1 192 ? 1.550 10.704 -16.173 1.00 14.29 192 ALA A N 1
ATOM 1496 C CA . ALA A 1 192 ? 0.214 10.185 -15.901 1.00 14.30 192 ALA A CA 1
ATOM 1497 C C . ALA A 1 192 ? 0.034 9.831 -14.427 1.00 17.01 192 ALA A C 1
ATOM 1498 O O . ALA A 1 192 ? -1.093 9.691 -13.952 1.00 13.75 192 ALA A O 1
ATOM 1500 N N . GLY A 1 193 ? 1.139 9.679 -13.703 1.00 15.06 193 GLY A N 1
ATOM 1501 C CA . GLY A 1 193 ? 1.060 9.256 -12.318 1.00 14.25 193 GLY A CA 1
ATOM 1502 C C . GLY A 1 193 ? 2.375 8.894 -11.654 1.00 15.36 193 GLY A C 1
ATOM 1503 O O . GLY A 1 193 ? 3.453 9.071 -12.224 1.00 15.87 193 GLY A O 1
ATOM 1504 N N . PHE A 1 194 ? 2.283 8.371 -10.436 1.00 12.61 194 PHE A N 1
ATOM 1505 C CA . PHE A 1 194 ? 3.454 8.236 -9.590 1.00 13.81 194 PHE A CA 1
ATOM 1506 C C . PHE A 1 194 ? 3.442 6.952 -8.766 1.00 14.26 194 PHE A C 1
ATOM 1507 O O . PHE A 1 194 ? 2.400 6.511 -8.253 1.00 14.09 194 PHE A O 1
ATOM 1515 N N . ARG A 1 195 ? 4.624 6.354 -8.666 1.00 11.75 195 ARG A N 1
ATOM 1516 C CA . ARG A 1 195 ? 4.932 5.395 -7.618 1.00 12.69 195 ARG A CA 1
ATOM 1517 C C . ARG A 1 195 ? 5.439 6.160 -6.408 1.00 12.60 195 ARG A C 1
ATOM 1518 O O . ARG A 1 195 ? 6.464 6.826 -6.487 1.00 12.84 195 ARG A O 1
ATOM 1526 N N . ILE A 1 196 ? 4.736 6.072 -5.285 1.00 12.74 196 ILE A N 1
ATOM 1527 C CA . ILE A 1 196 ? 5.186 6.791 -4.101 1.00 10.32 196 ILE A CA 1
ATOM 1528 C C . ILE A 1 196 ? 6.153 5.924 -3.304 1.00 12.80 196 ILE A C 1
ATOM 1529 O O . ILE A 1 196 ? 5.743 5.032 -2.557 1.00 13.77 196 ILE A O 1
ATOM 1534 N N . ASP A 1 197 ? 7.442 6.200 -3.484 1.00 13.40 197 ASP A N 1
ATOM 1535 C CA . ASP A 1 197 ? 8.513 5.508 -2.774 1.00 12.35 197 ASP A CA 1
ATOM 1536 C C . ASP A 1 197 ? 8.373 5.667 -1.267 1.00 12.54 197 ASP A C 1
ATOM 1537 O O . ASP A 1 197 ? 7.999 6.737 -0.787 1.00 13.58 197 ASP A O 1
ATOM 1542 N N . ALA A 1 198 ? 8.675 4.600 -0.532 1.00 14.90 198 ALA A N 1
ATOM 1543 C CA . ALA A 1 198 ? 8.787 4.661 0.926 1.00 12.15 198 ALA A CA 1
ATOM 1544 C C . ALA A 1 198 ? 7.519 5.180 1.602 1.00 13.09 198 ALA A C 1
ATOM 1545 O O . ALA A 1 198 ? 7.592 5.942 2.565 1.00 13.62 198 ALA A O 1
ATOM 1547 N N . SER A 1 199 ? 6.361 4.768 1.090 1.00 12.61 199 SER A N 1
ATOM 1548 C CA . SER A 1 199 ? 5.080 5.231 1.619 1.00 12.44 199 SER A CA 1
ATOM 1549 C C . SER A 1 199 ? 4.833 4.824 3.072 1.00 13.80 199 SER A C 1
ATOM 1550 O O . SER A 1 199 ? 4.162 5.548 3.810 1.00 13.59 199 SER A O 1
ATOM 1553 N N . LYS A 1 200 ? 5.358 3.672 3.482 1.00 13.73 200 LYS A N 1
ATOM 1554 C CA . LYS A 1 200 ? 5.230 3.237 4.871 1.00 11.84 200 LYS A CA 1
ATOM 1555 C C . LYS A 1 200 ? 5.837 4.277 5.811 1.00 13.57 200 LYS A C 1
ATOM 1556 O O . LYS A 1 200 ? 5.394 4.442 6.948 1.00 14.17 200 LYS A O 1
ATOM 1562 N N . HIS A 1 201 ? 6.841 4.993 5.313 1.00 12.37 201 HIS A N 1
ATOM 1563 C CA . HIS A 1 201 ? 7.599 5.941 6.122 1.00 13.91 201 HIS A CA 1
ATOM 1564 C C . HIS A 1 201 ? 7.016 7.353 6.094 1.00 13.51 201 HIS A C 1
ATOM 1565 O O . HIS A 1 201 ? 7.627 8.299 6.593 1.00 12.42 201 HIS A O 1
ATOM 1572 N N . MET A 1 202 ? 5.840 7.488 5.492 1.00 12.82 202 MET A N 1
ATOM 1573 C CA . MET A 1 202 ? 5.107 8.746 5.513 1.00 11.14 202 MET A CA 1
ATOM 1574 C C . MET A 1 202 ? 3.716 8.511 6.084 1.00 13.61 202 MET A C 1
AT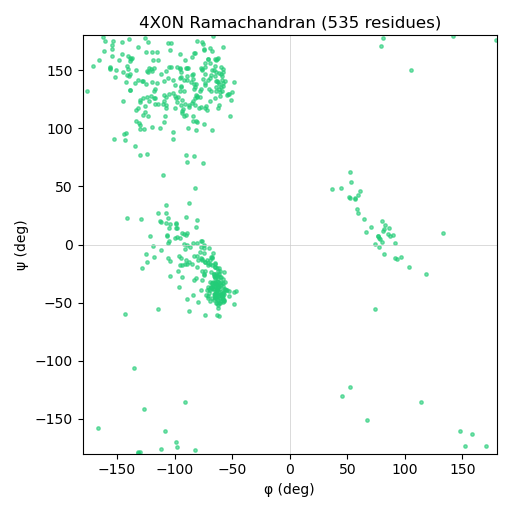OM 1575 O O . MET A 1 202 ? 3.155 7.425 5.936 1.00 13.85 202 MET A O 1
ATOM 1580 N N . TRP A 1 203 ? 3.159 9.522 6.740 1.00 14.08 203 TRP A N 1
ATOM 1581 C CA . TRP A 1 203 ? 1.783 9.441 7.208 1.00 13.93 203 TRP A CA 1
ATOM 1582 C C . TRP A 1 203 ? 0.826 9.495 6.023 1.00 13.71 203 TRP A C 1
ATOM 1583 O O . TRP A 1 203 ? 0.983 10.334 5.135 1.00 14.64 203 TRP A O 1
ATOM 1594 N N . PRO A 1 204 ? -0.164 8.590 6.004 1.00 12.95 204 PRO A N 1
ATOM 1595 C CA . PRO A 1 204 ? -1.199 8.543 4.964 1.00 14.79 204 PRO A CA 1
ATOM 1596 C C . PRO A 1 204 ? -1.849 9.898 4.678 1.00 15.72 204 PRO A C 1
ATOM 1597 O O . PRO A 1 204 ? -2.095 10.234 3.517 1.00 12.74 204 PRO A O 1
ATOM 1601 N N . GLY A 1 205 ? -2.109 10.668 5.731 1.00 11.96 205 GLY A N 1
ATOM 1602 C CA . GLY A 1 205 ? -2.763 11.957 5.588 1.00 12.58 205 GLY A CA 1
ATOM 1603 C C . GLY A 1 205 ? -1.861 13.035 5.018 1.00 14.14 205 GLY A C 1
ATOM 1604 O O . GLY A 1 205 ? -2.339 13.987 4.397 1.00 13.99 205 GLY A O 1
ATOM 1605 N N . ASP A 1 206 ? -0.552 12.877 5.196 1.00 14.61 206 ASP A N 1
ATOM 1606 C CA . ASP A 1 206 ? 0.397 13.795 4.578 1.00 14.52 206 ASP A CA 1
ATOM 1607 C C . ASP A 1 206 ? 0.454 13.522 3.083 1.00 13.52 206 ASP A C 1
ATOM 1608 O O . ASP A 1 206 ? 0.463 14.448 2.269 1.00 14.47 206 ASP A O 1
ATOM 1613 N N . ILE A 1 207 ? 0.488 12.241 2.730 1.00 13.61 207 ILE A N 1
ATOM 1614 C CA . ILE A 1 207 ? 0.420 11.838 1.333 1.00 12.98 207 ILE A CA 1
ATOM 1615 C C . ILE A 1 207 ? -0.850 12.373 0.678 1.00 14.51 207 ILE A C 1
ATOM 1616 O O . ILE A 1 207 ? -0.793 12.941 -0.411 1.00 18.15 207 ILE A O 1
ATOM 1621 N N . LYS A 1 208 ? -1.991 12.185 1.340 1.00 13.42 208 LYS A N 1
ATOM 1622 C CA . LYS A 1 208 ? -3.256 12.704 0.822 1.00 14.70 208 LYS A CA 1
ATOM 1623 C C . LYS A 1 208 ? -3.182 14.216 0.636 1.00 16.16 208 LYS A C 1
ATOM 1624 O O . LYS A 1 208 ? -3.665 14.759 -0.362 1.00 15.05 208 LYS A O 1
ATOM 1630 N N . ALA A 1 209 ? -2.576 14.889 1.611 1.00 12.71 209 ALA A N 1
ATOM 1631 C CA . ALA A 1 209 ? -2.486 16.342 1.589 1.00 10.57 209 ALA A CA 1
ATOM 1632 C C . ALA A 1 209 ? -1.645 16.804 0.408 1.00 11.09 209 ALA A C 1
ATOM 1633 O O . ALA A 1 209 ? -1.903 17.856 -0.176 1.00 13.25 209 ALA A O 1
ATOM 1635 N N . VAL A 1 210 ? -0.639 16.009 0.059 1.00 10.82 210 VAL A N 1
ATOM 1636 C CA . VAL A 1 210 ? 0.170 16.292 -1.119 1.00 10.97 210 VAL A CA 1
ATOM 1637 C C . VAL A 1 210 ? -0.634 16.043 -2.393 1.00 11.95 210 VAL A C 1
ATOM 1638 O O . VAL A 1 210 ? -0.613 16.862 -3.312 1.00 16.09 210 VAL A O 1
ATOM 1642 N N . LEU A 1 211 ? -1.337 14.912 -2.447 1.00 11.37 211 LEU A N 1
ATOM 1643 C CA . LEU A 1 211 ? -2.115 14.545 -3.631 1.00 12.41 211 LEU A CA 1
ATOM 1644 C C . LEU A 1 211 ? -3.226 15.541 -3.948 1.00 13.16 211 LEU A C 1
ATOM 1645 O O . LEU A 1 211 ? -3.566 15.749 -5.112 1.00 13.64 211 LEU A O 1
ATOM 1650 N N . ASP A 1 212 ? -3.791 16.154 -2.912 1.00 13.61 212 ASP A N 1
ATOM 1651 C CA . ASP A 1 212 ? -4.861 17.129 -3.097 1.00 14.14 212 ASP A CA 1
ATOM 1652 C C . ASP A 1 212 ? -4.358 18.431 -3.717 1.00 18.92 212 ASP A C 1
ATOM 1653 O O . ASP A 1 212 ? -5.148 19.241 -4.199 1.00 22.50 212 ASP A O 1
ATOM 1658 N N . LYS A 1 213 ? -3.043 18.629 -3.702 1.00 14.05 213 LYS A N 1
ATOM 1659 C CA . LYS A 1 213 ? -2.455 19.850 -4.238 1.00 14.43 213 LYS A CA 1
ATOM 1660 C C . LYS A 1 213 ? -2.107 19.667 -5.708 1.00 18.65 213 LYS A C 1
ATOM 1661 O O . LYS A 1 213 ? -1.666 20.604 -6.376 1.00 17.82 213 LYS A O 1
ATOM 1667 N N . LEU A 1 214 ? -2.309 18.456 -6.211 1.00 17.48 214 LEU A N 1
ATOM 1668 C CA . LEU A 1 214 ? -1.849 18.121 -7.549 1.00 14.56 214 LEU A CA 1
ATOM 1669 C C . LEU A 1 214 ? -2.831 18.578 -8.620 1.00 15.24 214 LEU A C 1
ATOM 1670 O O . LEU A 1 214 ? -4.044 18.444 -8.467 1.00 18.32 214 LEU A O 1
ATOM 1675 N N . HIS A 1 215 ? -2.283 19.116 -9.704 1.00 16.79 215 HIS A N 1
ATOM 1676 C CA . HIS A 1 215 ? -3.054 19.518 -10.874 1.00 17.23 215 HIS A CA 1
ATOM 1677 C C . HIS A 1 215 ? -3.716 18.312 -11.526 1.00 16.78 215 HIS A C 1
ATOM 1678 O O . HIS A 1 215 ? -3.280 17.177 -11.338 1.00 15.98 215 HIS A O 1
ATOM 1685 N N . ASN A 1 216 ? -4.762 18.565 -12.305 1.00 19.33 216 ASN A N 1
ATOM 1686 C CA . ASN A 1 216 ? -5.284 17.552 -13.211 1.00 15.47 216 ASN A CA 1
ATOM 1687 C C . ASN A 1 216 ? -4.291 17.314 -14.339 1.00 15.37 216 ASN A C 1
ATOM 1688 O O . ASN A 1 216 ? -3.465 18.173 -14.644 1.00 18.72 216 ASN A O 1
ATOM 1693 N N . LEU A 1 217 ? -4.373 16.136 -14.947 1.00 13.88 217 LEU A N 1
ATOM 1694 C CA . LEU A 1 217 ? -3.440 15.736 -15.994 1.00 14.83 217 LEU A CA 1
ATOM 1695 C C . LEU A 1 217 ? -3.570 16.609 -17.238 1.00 15.49 217 LEU A C 1
ATOM 1696 O O . LEU A 1 217 ? -4.591 17.266 -17.450 1.00 12.92 217 LEU A O 1
ATOM 1701 N N . ASN A 1 218 ? -2.518 16.612 -18.051 1.00 17.87 218 ASN A N 1
ATOM 1702 C CA . ASN A 1 218 ? -2.398 17.526 -19.179 1.00 17.74 218 ASN A CA 1
ATOM 1703 C C . ASN A 1 218 ? -3.415 17.163 -20.255 1.00 18.11 218 ASN A C 1
ATOM 1704 O O . ASN A 1 218 ? -3.439 16.034 -20.746 1.00 17.20 218 ASN A O 1
ATOM 1709 N N . THR A 1 219 ? -4.248 18.134 -20.622 1.00 16.68 219 THR A N 1
ATOM 1710 C CA . THR A 1 219 ? -5.379 17.887 -21.515 1.00 18.99 219 THR A CA 1
ATOM 1711 C C . THR A 1 219 ? -5.007 17.684 -22.982 1.00 19.58 219 THR A C 1
ATOM 1712 O O . THR A 1 219 ? -5.884 17.461 -23.814 1.00 22.38 219 THR A O 1
ATOM 1716 N N . ASN A 1 220 ? -3.719 17.761 -23.305 1.00 21.02 220 ASN A N 1
ATOM 1717 C CA . ASN A 1 220 ? -3.266 17.358 -24.632 1.00 20.42 220 ASN A CA 1
ATOM 1718 C C . ASN A 1 220 ? -3.456 15.860 -24.850 1.00 22.18 220 ASN A C 1
ATOM 1719 O O . ASN A 1 220 ? -3.619 15.407 -25.981 1.00 24.07 220 ASN A O 1
ATOM 1724 N N . TRP A 1 221 ? -3.441 15.092 -23.763 1.00 19.17 221 TRP A N 1
ATOM 1725 C CA . TRP A 1 221 ? -3.512 13.638 -23.866 1.00 15.21 221 TRP A CA 1
ATOM 1726 C C . TRP A 1 221 ? -4.595 13.025 -22.986 1.00 18.18 221 TRP A C 1
ATOM 1727 O O . TRP A 1 221 ? -5.025 11.897 -23.223 1.00 21.47 221 TRP A O 1
ATOM 1738 N N . PHE A 1 222 ? -5.039 13.766 -21.977 1.00 17.64 222 PHE A N 1
ATOM 1739 C CA . PHE A 1 222 ? -5.998 13.224 -21.025 1.00 19.48 222 PHE A CA 1
ATOM 1740 C C . PHE A 1 222 ? -7.273 14.059 -21.009 1.00 20.02 222 PHE A C 1
ATOM 1741 O O . PHE A 1 222 ? -7.233 15.258 -21.278 1.00 21.62 222 PHE A O 1
ATOM 1749 N N . PRO A 1 223 ? -8.414 13.424 -20.697 1.00 21.50 223 PRO A N 1
ATOM 1750 C CA . PRO A 1 223 ? -9.674 14.148 -20.498 1.00 20.67 223 PRO A CA 1
ATOM 1751 C C . PRO A 1 223 ? -9.551 15.159 -19.362 1.00 21.24 223 PRO A C 1
ATOM 1752 O O . PRO A 1 223 ? -8.742 14.969 -18.452 1.00 18.81 223 PRO A O 1
ATOM 1756 N N . ALA A 1 224 ? -10.344 16.224 -19.417 1.00 17.28 224 ALA A N 1
ATOM 1757 C CA . ALA A 1 224 ? -10.387 17.201 -18.334 1.00 20.73 224 ALA A CA 1
ATOM 1758 C C . ALA A 1 224 ? -10.788 16.503 -17.038 1.00 17.15 224 ALA A C 1
ATOM 1759 O O . ALA A 1 224 ? -11.588 15.562 -17.053 1.00 17.50 224 ALA A O 1
ATOM 1761 N N . GLY A 1 225 ? -10.234 16.960 -15.918 1.00 15.49 225 GLY A N 1
ATOM 1762 C CA . GLY A 1 225 ? -10.627 16.431 -14.626 1.00 16.90 225 GLY A CA 1
ATOM 1763 C C . GLY A 1 225 ? -9.924 15.128 -14.278 1.00 17.67 225 GLY A C 1
ATOM 1764 O O . GLY A 1 225 ? -10.328 14.433 -13.343 1.00 16.29 225 GLY A O 1
ATOM 1765 N N . SER A 1 226 ? -8.877 14.787 -15.025 1.00 13.24 226 SER A N 1
ATOM 1766 C CA . SER A 1 226 ? -8.180 13.531 -14.792 1.00 14.67 226 SER A CA 1
ATOM 1767 C C . SER A 1 226 ? -7.190 13.666 -13.641 1.00 17.69 226 SER A C 1
ATOM 1768 O O . SER A 1 226 ? -6.367 14.574 -13.618 1.00 17.41 226 SER A O 1
ATOM 1771 N N . ARG A 1 227 ? -7.279 12.746 -12.689 1.00 17.65 227 ARG A N 1
ATOM 1772 C CA . ARG A 1 227 ? -6.381 12.727 -11.544 1.00 17.94 227 ARG A CA 1
ATOM 1773 C C . ARG A 1 227 ? -5.218 11.792 -11.837 1.00 18.75 227 ARG A C 1
ATOM 1774 O O . ARG A 1 227 ? -5.406 10.770 -12.495 1.00 20.19 227 ARG A O 1
ATOM 1782 N N . PRO A 1 228 ? -4.009 12.144 -11.363 1.00 17.09 228 PRO A N 1
ATOM 1783 C CA . PRO A 1 228 ? -2.847 11.269 -11.557 1.00 15.75 228 PRO A CA 1
ATOM 1784 C C . PRO A 1 228 ? -3.073 9.891 -10.957 1.00 17.26 228 PRO A C 1
ATOM 1785 O O . PRO A 1 228 ? -3.593 9.827 -9.855 1.00 20.31 228 PRO A O 1
ATOM 1789 N N . PHE A 1 229 ? -2.661 8.827 -11.639 1.00 17.05 229 PHE A N 1
ATOM 1790 C CA . PHE A 1 229 ? -2.682 7.489 -11.057 1.00 16.65 229 PHE A CA 1
ATOM 1791 C C . PHE A 1 229 ? -1.648 7.411 -9.944 1.00 20.57 229 PHE A C 1
ATOM 1792 O O . PHE A 1 229 ? -0.505 7.804 -10.132 1.00 20.10 229 PHE A O 1
ATOM 1800 N N . ILE A 1 230 ? -2.039 6.895 -8.786 1.00 17.78 230 ILE A N 1
ATOM 1801 C CA . ILE A 1 230 ? -1.099 6.767 -7.677 1.00 15.39 230 ILE A CA 1
ATOM 1802 C C . ILE A 1 230 ? -0.987 5.340 -7.163 1.00 16.52 230 ILE A C 1
ATOM 1803 O O . ILE A 1 230 ? -1.991 4.712 -6.826 1.00 15.15 230 ILE A O 1
ATOM 1808 N N . PHE A 1 231 ? 0.237 4.827 -7.098 1.00 15.99 231 PHE A N 1
ATOM 1809 C CA . PHE A 1 231 ? 0.456 3.558 -6.409 1.00 14.38 231 PHE A CA 1
ATOM 1810 C C . PHE A 1 231 ? 1.607 3.656 -5.406 1.00 15.35 231 PHE A C 1
ATOM 1811 O O . PHE A 1 231 ? 2.735 4.010 -5.748 1.00 12.58 231 PHE A O 1
ATOM 1819 N N . GLN A 1 232 ? 1.285 3.351 -4.155 1.00 13.56 232 GLN A N 1
ATOM 1820 C CA . GLN A 1 232 ? 2.187 3.548 -3.031 1.00 13.58 232 GLN A CA 1
ATOM 1821 C C . GLN A 1 232 ? 2.959 2.278 -2.704 1.00 15.01 232 GLN A C 1
ATOM 1822 O O . GLN A 1 232 ? 2.378 1.199 -2.604 1.00 16.57 232 GLN A O 1
ATOM 1828 N N . GLU A 1 233 ? 4.274 2.408 -2.545 1.00 16.50 233 GLU A N 1
ATOM 1829 C CA . GLU A 1 233 ? 5.091 1.269 -2.139 1.00 17.01 233 GLU A CA 1
ATOM 1830 C C . GLU A 1 233 ? 5.020 1.029 -0.634 1.00 13.35 233 GLU A C 1
ATOM 1831 O O . GLU A 1 233 ? 5.616 1.762 0.155 1.00 14.29 233 GLU A O 1
ATOM 1837 N N . VAL A 1 234 ? 4.283 -0.005 -0.246 1.00 12.75 234 VAL A N 1
ATOM 1838 C CA . VAL A 1 234 ? 4.200 -0.410 1.149 1.00 12.73 234 VAL A CA 1
ATOM 1839 C C . VAL A 1 234 ? 4.421 -1.910 1.241 1.00 13.45 234 VAL A C 1
ATOM 1840 O O . VAL A 1 234 ? 3.652 -2.697 0.695 1.00 13.16 234 VAL A O 1
ATOM 1844 N N . ILE A 1 235 ? 5.480 -2.305 1.935 1.00 14.76 235 ILE A N 1
ATOM 1845 C CA . ILE A 1 235 ? 5.743 -3.716 2.157 1.00 14.92 235 ILE A CA 1
ATOM 1846 C C . ILE A 1 235 ? 5.063 -4.176 3.437 1.00 21.24 235 ILE A C 1
ATOM 1847 O O . ILE A 1 235 ? 5.454 -3.780 4.536 1.00 22.19 235 ILE A O 1
ATOM 1852 N N . ASP A 1 236 ? 4.050 -5.020 3.291 1.00 21.12 236 ASP A N 1
ATOM 1853 C CA . ASP A 1 236 ? 3.347 -5.555 4.445 1.00 21.62 236 ASP A CA 1
ATOM 1854 C C . ASP A 1 236 ? 2.968 -7.007 4.203 1.00 21.00 236 ASP A C 1
ATOM 1855 O O . ASP A 1 236 ? 1.948 -7.302 3.582 1.00 19.93 236 ASP A O 1
ATOM 1860 N N . LEU A 1 237 ? 3.808 -7.910 4.697 1.00 20.67 237 LEU A N 1
ATOM 1861 C CA . LEU A 1 237 ? 3.567 -9.338 4.554 1.00 20.36 237 LEU A CA 1
ATOM 1862 C C . LEU A 1 237 ? 2.733 -9.835 5.732 1.00 25.22 237 LEU A C 1
ATOM 1863 O O . LEU A 1 237 ? 2.404 -11.018 5.824 1.00 24.41 237 LEU A O 1
ATOM 1868 N N . GLY A 1 238 ? 2.396 -8.915 6.632 1.00 25.88 238 GLY A N 1
ATOM 1869 C CA . GLY A 1 238 ? 1.549 -9.224 7.768 1.00 27.00 238 GLY A CA 1
ATOM 1870 C C . GLY A 1 238 ? 2.305 -9.308 9.079 1.00 29.20 238 GLY A C 1
ATOM 1871 O O . GLY A 1 238 ? 3.487 -9.653 9.106 1.00 33.83 238 GLY A O 1
ATOM 1872 N N . GLY A 1 239 ? 1.623 -8.980 10.171 1.00 25.76 239 GLY A N 1
ATOM 1873 C CA . GLY A 1 239 ? 2.191 -9.137 11.496 1.00 28.92 239 GLY A CA 1
ATOM 1874 C C . GLY A 1 239 ? 2.928 -7.927 12.037 1.00 32.45 239 GLY A C 1
ATOM 1875 O O . GLY A 1 239 ? 3.474 -7.976 13.138 1.00 37.69 239 GLY A O 1
ATOM 1876 N N . GLU A 1 240 ? 2.955 -6.842 11.270 1.00 30.58 240 GLU A N 1
ATOM 1877 C CA . GLU A 1 240 ? 3.595 -5.613 11.729 1.00 30.29 240 GLU A CA 1
ATOM 1878 C C . GLU A 1 240 ? 2.557 -4.582 12.161 1.00 29.59 240 GLU A C 1
ATOM 1879 O O . GLU A 1 240 ? 1.367 -4.738 11.886 1.00 31.09 240 GLU A O 1
ATOM 1885 N N . ALA A 1 241 ? 3.014 -3.534 12.842 1.00 27.51 241 ALA A N 1
ATOM 1886 C CA . ALA A 1 241 ? 2.126 -2.498 13.362 1.00 23.83 241 ALA A CA 1
ATOM 1887 C C . ALA A 1 241 ? 1.428 -1.734 12.241 1.00 24.35 241 ALA A C 1
ATOM 1888 O O . ALA A 1 241 ? 0.268 -1.345 12.371 1.00 27.20 241 ALA A O 1
ATOM 1890 N N . ILE A 1 242 ? 2.143 -1.527 11.142 1.00 20.10 242 ILE A N 1
ATOM 1891 C CA . ILE A 1 242 ? 1.601 -0.797 10.001 1.00 24.62 242 ILE A CA 1
ATOM 1892 C C . ILE A 1 242 ? 0.981 -1.723 8.953 1.00 21.75 242 ILE A C 1
ATOM 1893 O O . ILE A 1 242 ? 1.635 -2.637 8.448 1.00 19.82 242 ILE A O 1
ATOM 1898 N N . SER A 1 243 ? -0.286 -1.479 8.632 1.00 17.95 243 SER A N 1
ATOM 1899 C CA . SER A 1 243 ? -1.005 -2.301 7.665 1.00 16.22 243 SER A CA 1
ATOM 1900 C C . SER A 1 243 ? -1.146 -1.573 6.331 1.00 19.09 243 SER A C 1
ATOM 1901 O O . SER A 1 243 ? -1.164 -0.341 6.284 1.00 21.01 243 SER A O 1
ATOM 1904 N N . SER A 1 244 ? -1.241 -2.342 5.251 1.00 19.35 244 SER A N 1
ATOM 1905 C CA . SER A 1 244 ? -1.402 -1.789 3.911 1.00 14.63 244 SER A CA 1
ATOM 1906 C C . SER A 1 244 ? -2.666 -0.943 3.803 1.00 17.40 244 SER A C 1
ATOM 1907 O O . SER A 1 244 ? -2.707 0.036 3.056 1.00 18.04 244 SER A O 1
ATOM 1910 N N . SER A 1 245 ? -3.690 -1.326 4.560 1.00 16.79 245 SER A N 1
ATOM 1911 C CA . SER A 1 245 ? -5.011 -0.713 4.458 1.00 14.44 245 SER A CA 1
ATOM 1912 C C . SER A 1 245 ? -5.047 0.759 4.863 1.00 14.10 245 SER A C 1
ATOM 1913 O O . SER A 1 245 ? -5.978 1.479 4.503 1.00 16.61 245 SER A O 1
ATOM 1916 N N . GLU A 1 246 ? -4.041 1.202 5.609 1.00 13.48 246 GLU A N 1
ATOM 1917 C CA . GLU A 1 246 ? -3.960 2.599 6.027 1.00 12.91 246 GLU A CA 1
ATOM 1918 C C . GLU A 1 246 ? -3.816 3.534 4.830 1.00 12.40 246 GLU A C 1
ATOM 1919 O O . GLU A 1 246 ? -4.093 4.729 4.928 1.00 13.02 246 GLU A O 1
ATOM 1925 N N . TYR A 1 247 ? -3.380 2.981 3.704 1.00 11.18 247 TYR A N 1
ATOM 1926 C CA . TYR A 1 247 ? -3.054 3.775 2.523 1.00 12.20 247 TYR A CA 1
ATOM 1927 C C . TYR A 1 247 ? -4.091 3.684 1.403 1.00 12.62 247 TYR A C 1
ATOM 1928 O O . TYR A 1 247 ? -3.912 4.288 0.346 1.00 15.36 247 TYR A O 1
ATOM 1937 N N . PHE A 1 248 ? -5.169 2.938 1.630 1.00 12.68 248 PHE A N 1
ATOM 1938 C CA . PHE A 1 248 ? -6.145 2.673 0.575 1.00 14.22 248 PHE A CA 1
ATOM 1939 C C . PHE A 1 248 ? -6.849 3.941 0.088 1.00 16.72 248 PHE A C 1
ATOM 1940 O O . PHE A 1 248 ? -7.323 4.004 -1.047 1.00 17.34 248 PHE A O 1
ATOM 1948 N N . GLY A 1 249 ? -6.903 4.950 0.950 1.00 17.62 249 GLY A N 1
ATOM 1949 C CA . GLY A 1 249 ? -7.558 6.203 0.624 1.00 14.82 249 GLY A CA 1
ATOM 1950 C C . GLY A 1 249 ? -6.812 7.088 -0.356 1.00 15.56 249 GLY A C 1
ATOM 1951 O O . GLY A 1 249 ? -7.386 8.022 -0.915 1.00 18.71 249 GLY A O 1
ATOM 1952 N N . ASN A 1 250 ? -5.532 6.800 -0.569 1.00 15.67 250 ASN A N 1
ATOM 1953 C CA . ASN A 1 250 ? -4.702 7.638 -1.427 1.00 16.19 250 ASN A CA 1
ATOM 1954 C C . ASN A 1 250 ? -4.572 7.109 -2.848 1.00 17.36 250 ASN A C 1
ATOM 1955 O O . ASN A 1 250 ? -4.272 7.866 -3.768 1.00 23.23 250 ASN A O 1
ATOM 1960 N N . GLY A 1 251 ? -4.780 5.810 -3.024 1.00 17.46 251 GLY A N 1
ATOM 1961 C CA . GLY A 1 251 ? -4.575 5.182 -4.316 1.00 15.63 251 GLY A CA 1
ATOM 1962 C C . GLY A 1 251 ? -4.352 3.695 -4.154 1.00 13.91 251 GLY A C 1
ATOM 1963 O O . GLY A 1 251 ? -4.661 3.126 -3.108 1.00 12.84 251 GLY A O 1
ATOM 1964 N N . ARG A 1 252 ? -3.816 3.054 -5.186 1.00 12.02 252 ARG A N 1
ATOM 1965 C CA . ARG A 1 252 ? -3.523 1.635 -5.091 1.00 11.87 252 ARG A CA 1
ATOM 1966 C C . ARG A 1 252 ? -2.293 1.445 -4.215 1.00 13.93 252 ARG A C 1
ATOM 1967 O O . ARG A 1 252 ? -1.591 2.406 -3.897 1.00 14.13 252 ARG A O 1
ATOM 1975 N N . VAL A 1 253 ? -2.036 0.201 -3.827 1.00 13.76 253 VAL A N 1
ATOM 1976 C CA . VAL A 1 253 ? -0.897 -0.126 -2.977 1.00 11.96 253 VAL A CA 1
ATOM 1977 C C . VAL A 1 253 ? -0.207 -1.351 -3.556 1.00 15.09 253 VAL A C 1
ATOM 1978 O O . VAL A 1 253 ? -0.872 -2.285 -4.007 1.00 14.88 253 VAL A O 1
ATOM 1982 N N . THR A 1 254 ? 1.122 -1.350 -3.547 1.00 14.46 254 THR A N 1
ATOM 1983 C CA . THR A 1 254 ? 1.876 -2.541 -3.907 1.00 13.21 254 THR A CA 1
ATOM 1984 C C . THR A 1 254 ? 1.537 -3.689 -2.967 1.00 15.45 254 THR A C 1
ATOM 1985 O O . THR A 1 254 ? 1.605 -3.550 -1.745 1.00 12.98 254 THR A O 1
ATOM 1989 N N . GLU A 1 255 ? 1.171 -4.825 -3.550 1.00 15.52 255 GLU A N 1
ATOM 1990 C CA . GLU A 1 255 ? 0.876 -6.027 -2.782 1.00 14.08 255 GLU A CA 1
ATOM 1991 C C . GLU A 1 255 ? 2.062 -6.981 -2.850 1.00 18.12 255 GLU A C 1
ATOM 1992 O O . GLU A 1 255 ? 2.151 -7.813 -3.753 1.00 13.86 255 GLU A O 1
ATOM 1998 N N . PHE A 1 256 ? 2.980 -6.848 -1.900 1.00 15.77 256 PHE A N 1
ATOM 1999 C CA . PHE A 1 256 ? 4.178 -7.679 -1.879 1.00 13.00 256 PHE A CA 1
ATOM 2000 C C . PHE A 1 256 ? 3.922 -9.142 -1.517 1.00 14.20 256 PHE A C 1
ATOM 2001 O O . PHE A 1 256 ? 4.777 -9.995 -1.760 1.00 17.97 256 PHE A O 1
ATOM 2009 N N . LYS A 1 257 ? 2.764 -9.436 -0.930 1.00 12.11 257 LYS A N 1
ATOM 2010 C CA . LYS A 1 257 ? 2.409 -10.823 -0.636 1.00 13.08 257 LYS A CA 1
ATOM 2011 C C . LYS A 1 257 ? 2.291 -11.613 -1.935 1.00 12.87 257 LYS A C 1
ATOM 2012 O O . LYS A 1 257 ? 2.505 -12.827 -1.958 1.00 14.00 257 LYS A O 1
ATOM 2018 N N . TYR A 1 258 ? 1.963 -10.902 -3.012 1.00 13.63 258 TYR A N 1
ATOM 2019 C CA . TYR A 1 258 ? 1.647 -11.512 -4.300 1.00 12.44 258 TYR A CA 1
ATOM 2020 C C . TYR A 1 258 ? 2.820 -12.302 -4.862 1.00 13.55 258 TYR A C 1
ATOM 2021 O O . TYR A 1 258 ? 2.721 -13.510 -5.063 1.00 11.83 258 TYR A O 1
ATOM 2030 N N . GLY A 1 259 ? 3.931 -11.617 -5.113 1.00 15.20 259 GLY A N 1
ATOM 2031 C CA . GLY A 1 259 ? 5.090 -12.254 -5.710 1.00 15.34 259 GLY A CA 1
ATOM 2032 C C . GLY A 1 259 ? 5.777 -13.245 -4.791 1.00 12.59 259 GLY A C 1
ATOM 2033 O O . GLY A 1 259 ? 6.348 -14.230 -5.258 1.00 12.83 259 GLY A O 1
ATOM 2034 N N . ALA A 1 260 ? 5.739 -12.979 -3.489 1.00 13.07 260 ALA A N 1
ATOM 2035 C CA . ALA A 1 260 ? 6.302 -13.896 -2.504 1.00 11.41 260 ALA A CA 1
ATOM 2036 C C . ALA A 1 260 ? 5.553 -15.227 -2.493 1.00 11.31 260 ALA A C 1
ATOM 2037 O O . ALA A 1 260 ? 6.158 -16.302 -2.602 1.00 14.82 260 ALA A O 1
ATOM 2039 N N . LYS A 1 261 ? 4.229 -15.147 -2.397 1.00 11.19 261 LYS A N 1
ATOM 2040 C CA . LYS A 1 261 ? 3.401 -16.346 -2.338 1.00 13.13 261 LYS A CA 1
ATOM 2041 C C . LYS A 1 261 ? 3.392 -17.080 -3.673 1.00 10.67 261 LYS A C 1
ATOM 2042 O O . LYS A 1 261 ? 3.474 -18.309 -3.709 1.00 9.91 261 LYS A O 1
ATOM 2048 N N . LEU A 1 262 ? 3.302 -16.325 -4.764 1.00 10.35 262 LEU A N 1
ATOM 2049 C CA . LEU A 1 262 ? 3.271 -16.915 -6.096 1.00 10.97 262 LEU A CA 1
ATOM 2050 C C . LEU A 1 262 ? 4.593 -17.611 -6.385 1.00 11.92 262 LEU A C 1
ATOM 2051 O O . LEU A 1 262 ? 4.625 -18.713 -6.932 1.00 13.30 262 LEU A O 1
ATOM 2056 N N . GLY A 1 263 ? 5.683 -16.945 -6.018 1.00 11.19 263 GLY A N 1
ATOM 2057 C CA . GLY A 1 263 ? 7.013 -17.511 -6.133 1.00 11.96 263 GLY A CA 1
ATOM 2058 C C . GLY A 1 263 ? 7.138 -18.809 -5.358 1.00 13.37 263 GLY A C 1
ATOM 2059 O O . GLY A 1 263 ? 7.619 -19.810 -5.889 1.00 12.24 263 GLY A O 1
ATOM 2060 N N . THR A 1 264 ? 6.676 -18.7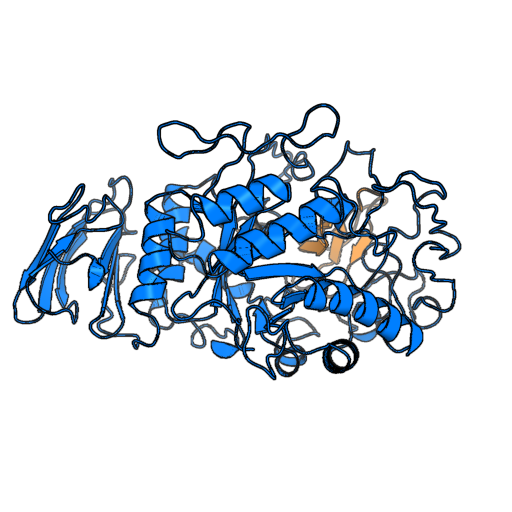98 -4.108 1.00 13.61 264 THR A N 1
ATOM 2061 C CA . THR A 1 264 ? 6.687 -20.009 -3.287 1.00 13.17 264 THR A CA 1
ATOM 2062 C C . THR A 1 264 ? 5.900 -21.144 -3.948 1.00 13.59 264 THR A C 1
ATOM 2063 O O . THR A 1 264 ? 6.351 -22.292 -3.969 1.00 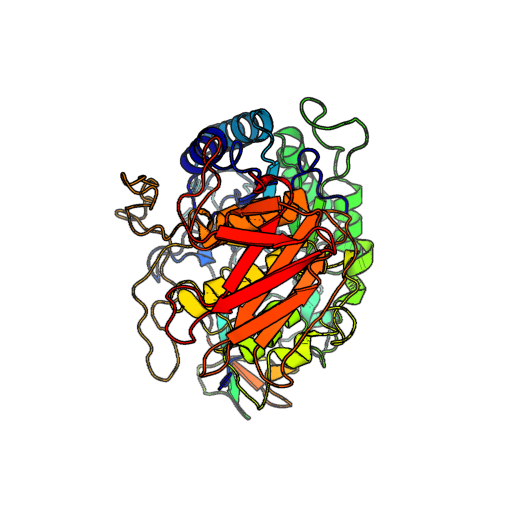13.99 264 THR A O 1
ATOM 2067 N N . VAL A 1 265 ? 4.727 -20.821 -4.485 1.00 15.40 265 VAL A N 1
ATOM 2068 C CA . VAL A 1 265 ? 3.889 -21.818 -5.147 1.00 14.48 265 VAL A CA 1
ATOM 2069 C C . VAL A 1 265 ? 4.558 -22.410 -6.391 1.00 12.99 265 VAL A C 1
ATOM 2070 O O . VAL A 1 265 ? 4.628 -23.630 -6.543 1.00 14.71 265 VAL A O 1
ATOM 2074 N N . VAL A 1 266 ? 5.048 -21.545 -7.274 1.00 11.32 266 VAL A N 1
ATOM 2075 C CA . VAL A 1 266 ? 5.633 -21.994 -8.536 1.00 15.64 266 VAL A CA 1
ATOM 2076 C C . VAL A 1 266 ? 6.932 -22.770 -8.315 1.00 15.72 266 VAL A C 1
ATOM 2077 O O . VAL A 1 266 ? 7.235 -23.717 -9.045 1.00 15.26 266 VAL A O 1
ATOM 2081 N N . ARG A 1 267 ? 7.680 -22.390 -7.283 1.00 18.70 267 ARG A N 1
ATOM 2082 C CA . ARG A 1 267 ? 8.881 -23.131 -6.915 1.00 15.94 267 ARG A CA 1
ATOM 2083 C C . ARG A 1 267 ? 8.514 -24.422 -6.186 1.00 18.06 267 ARG A C 1
ATOM 2084 O O . ARG A 1 267 ? 9.364 -25.295 -5.992 1.00 20.12 267 ARG A O 1
ATOM 2092 N N . LYS A 1 268 ? 7.248 -24.530 -5.785 1.00 18.45 268 LYS A N 1
ATOM 2093 C CA . LYS A 1 268 ? 6.755 -25.680 -5.024 1.00 17.53 268 LYS A CA 1
ATOM 2094 C C . LYS A 1 268 ? 7.482 -25.886 -3.694 1.00 20.53 268 LYS A C 1
ATOM 2095 O O . LYS A 1 268 ? 7.808 -27.011 -3.317 1.00 22.73 268 LYS A O 1
ATOM 2101 N N . TRP A 1 269 ? 7.728 -24.784 -2.992 1.00 18.42 269 TRP A N 1
ATOM 2102 C CA . TRP A 1 269 ? 8.309 -24.822 -1.654 1.00 19.74 269 TRP A CA 1
ATOM 2103 C C . TRP A 1 269 ? 7.222 -24.882 -0.589 1.00 21.39 269 TRP A C 1
ATOM 2104 O O . TRP A 1 269 ? 6.074 -24.514 -0.839 1.00 20.75 269 TRP A O 1
ATOM 2115 N N . SER A 1 270 ? 7.601 -25.352 0.596 1.00 22.65 270 SER A N 1
ATOM 2116 C CA . SER A 1 270 ? 6.728 -25.341 1.769 1.00 23.79 270 SER A CA 1
ATOM 2117 C C . SER A 1 270 ? 5.426 -26.113 1.564 1.00 26.11 270 SER A C 1
ATOM 2118 O O . SER A 1 270 ? 4.393 -25.771 2.140 1.00 26.92 270 SER A O 1
ATOM 2121 N N . GLY A 1 271 ? 5.474 -27.151 0.736 1.00 20.10 271 GLY A N 1
ATOM 2122 C CA . GLY A 1 271 ? 4.296 -27.956 0.482 1.00 18.12 271 GLY A CA 1
ATOM 2123 C C . GLY A 1 271 ? 3.290 -27.312 -0.451 1.00 20.88 271 GLY A C 1
ATOM 2124 O O . GLY A 1 271 ? 2.194 -27.838 -0.642 1.00 24.15 271 GLY A O 1
ATOM 2125 N N . GLU A 1 272 ? 3.650 -26.176 -1.040 1.00 18.81 272 GLU A N 1
ATOM 2126 C CA . GLU A 1 272 ? 2.690 -25.427 -1.838 1.00 21.48 272 GLU A CA 1
ATOM 2127 C C . GLU A 1 272 ? 2.498 -26.092 -3.194 1.00 20.94 272 GLU A C 1
ATOM 2128 O O . GLU A 1 272 ? 3.405 -26.736 -3.723 1.00 24.23 272 GLU A O 1
ATOM 2134 N N . LYS A 1 273 ? 1.303 -25.923 -3.747 1.00 20.46 273 LYS A N 1
ATOM 2135 C CA . LYS A 1 273 ? 0.911 -26.565 -4.992 1.00 19.81 273 LYS A CA 1
ATOM 2136 C C . LYS A 1 273 ? 0.134 -25.557 -5.828 1.00 18.48 273 LYS A C 1
ATOM 2137 O O . LYS A 1 273 ? -0.577 -24.712 -5.282 1.00 20.04 273 LYS A O 1
ATOM 2143 N N . MET A 1 274 ? 0.271 -25.633 -7.146 1.00 17.58 274 MET A N 1
ATOM 2144 C CA . MET A 1 274 ? -0.378 -24.663 -8.021 1.00 17.08 274 MET A CA 1
ATOM 2145 C C . MET A 1 274 ? -1.898 -24.766 -7.938 1.00 15.88 274 MET A C 1
ATOM 2146 O O . MET A 1 274 ? -2.605 -23.789 -8.178 1.00 18.45 274 MET A O 1
ATOM 2151 N N . SER A 1 275 ? -2.395 -25.952 -7.596 1.00 18.27 275 SER A N 1
ATOM 2152 C CA . SER A 1 275 ? -3.832 -26.162 -7.411 1.00 18.22 275 SER A CA 1
ATOM 2153 C C . SER A 1 275 ? -4.422 -25.304 -6.288 1.00 19.08 275 SER A C 1
ATOM 2154 O O . SER A 1 275 ? -5.633 -25.084 -6.237 1.00 17.93 275 SER A O 1
ATOM 2157 N N . TYR A 1 276 ? -3.563 -24.827 -5.390 1.00 18.99 276 TYR A N 1
ATOM 2158 C CA . TYR A 1 276 ? -3.996 -23.975 -4.287 1.00 20.54 276 TYR A CA 1
ATOM 2159 C C . TYR A 1 276 ? -4.375 -22.578 -4.775 1.00 19.25 276 TYR A C 1
ATOM 2160 O O . TYR A 1 276 ? -4.986 -21.803 -4.041 1.00 20.26 276 TYR A O 1
ATOM 2169 N N . LEU A 1 277 ? -4.008 -22.261 -6.013 1.00 16.05 277 LEU A N 1
ATOM 2170 C CA . LEU A 1 277 ? -4.261 -20.936 -6.579 1.00 15.83 277 LEU A CA 1
ATOM 2171 C C . LEU A 1 277 ? -5.710 -20.706 -7.012 1.00 16.21 277 LEU A C 1
ATOM 2172 O O . LEU A 1 277 ? -6.021 -19.667 -7.592 1.00 14.20 277 LEU A O 1
ATOM 2177 N N . LYS A 1 278 ? -6.582 -21.682 -6.772 1.00 14.79 278 LYS A N 1
ATOM 2178 C CA . LYS A 1 278 ? -7.980 -21.575 -7.186 1.00 16.47 278 LYS A CA 1
ATOM 2179 C C . LYS A 1 278 ? -8.637 -20.317 -6.617 1.00 15.53 278 LYS A C 1
ATOM 2180 O O . LYS A 1 278 ? -9.425 -19.656 -7.293 1.00 17.69 278 LYS A O 1
ATOM 2186 N N . ASN A 1 279 ? -8.306 -19.997 -5.371 1.00 16.52 279 ASN A N 1
ATOM 2187 C CA . ASN A 1 279 ? -8.863 -18.829 -4.699 1.00 14.49 279 ASN A CA 1
ATOM 2188 C C . ASN A 1 279 ? -7.822 -17.723 -4.558 1.00 14.96 279 ASN A C 1
ATOM 2189 O O . ASN A 1 279 ? -7.887 -16.917 -3.631 1.00 13.27 279 ASN A O 1
ATOM 2194 N N . TRP A 1 280 ? -6.854 -17.713 -5.471 1.00 15.16 280 TRP A N 1
ATOM 2195 C CA . TRP A 1 280 ? -5.856 -16.649 -5.560 1.00 12.13 280 TRP A CA 1
ATOM 2196 C C . TRP A 1 280 ? -6.506 -15.272 -5.518 1.00 12.42 280 TRP A C 1
ATOM 2197 O O . TRP A 1 280 ? -7.560 -15.053 -6.114 1.00 15.78 280 TRP A O 1
ATOM 2208 N N . GLY A 1 281 ? -5.871 -14.344 -4.809 1.00 11.07 281 GLY A N 1
ATOM 2209 C CA . GLY A 1 281 ? -6.418 -13.010 -4.655 1.00 12.58 281 GLY A CA 1
ATOM 2210 C C . GLY A 1 281 ? -6.801 -12.751 -3.211 1.00 13.45 281 GLY A C 1
ATOM 2211 O O . GLY A 1 281 ? -6.046 -13.070 -2.291 1.00 13.45 281 GLY A O 1
ATOM 2212 N N . GLU A 1 282 ? -7.978 -12.166 -3.012 1.00 13.11 282 GLU A N 1
ATOM 2213 C CA . GLU A 1 282 ? -8.470 -11.872 -1.670 1.00 16.52 282 GLU A CA 1
ATOM 2214 C C . GLU A 1 282 ? -8.645 -13.137 -0.823 1.00 16.95 282 GLU A C 1
ATOM 2215 O O . GLU A 1 282 ? -8.607 -13.082 0.407 1.00 13.56 282 GLU A O 1
ATOM 2221 N N . GLY A 1 283 ? -8.850 -14.269 -1.491 1.00 13.60 283 GLY A N 1
ATOM 2222 C CA . GLY A 1 283 ? -8.951 -15.553 -0.821 1.00 12.74 283 GLY A CA 1
ATOM 2223 C C . GLY A 1 283 ? -7.695 -15.974 -0.081 1.00 13.47 283 GLY A C 1
ATOM 2224 O O . GLY A 1 283 ? -7.753 -16.791 0.839 1.00 14.49 283 GLY A O 1
ATOM 2225 N N . TRP A 1 284 ? -6.557 -15.421 -0.487 1.00 12.47 284 TRP A N 1
ATOM 2226 C CA . TRP A 1 284 ? -5.291 -15.667 0.200 1.00 11.17 284 TRP A CA 1
ATOM 2227 C C . TRP A 1 284 ? -4.975 -14.608 1.252 1.00 13.09 284 TRP A C 1
ATOM 2228 O O . TRP A 1 284 ? -3.868 -14.572 1.793 1.00 12.26 284 TRP A O 1
ATOM 2239 N N . GLY A 1 285 ? -5.948 -13.749 1.537 1.00 14.13 285 GLY A N 1
ATOM 2240 C CA . GLY A 1 285 ? -5.775 -12.722 2.546 1.00 10.87 285 GLY A CA 1
ATOM 2241 C C . GLY A 1 285 ? -5.124 -11.473 1.988 1.00 13.81 285 GLY A C 1
ATOM 2242 O O . GLY A 1 285 ? -4.666 -10.615 2.743 1.00 17.42 285 GLY A O 1
ATOM 2243 N N . PHE A 1 286 ? -5.084 -11.367 0.664 1.00 14.74 286 PHE A N 1
ATOM 2244 C CA . PHE A 1 286 ? -4.505 -10.195 0.016 1.00 13.50 286 PHE A CA 1
ATOM 2245 C C . PHE A 1 286 ? -5.451 -9.007 0.133 1.00 13.04 286 PHE A C 1
ATOM 2246 O O . PHE A 1 286 ? -6.611 -9.164 0.510 1.00 14.61 286 PHE A O 1
ATOM 2254 N N . MET A 1 287 ? -4.945 -7.821 -0.188 1.00 13.17 287 MET A N 1
ATOM 2255 C CA . MET A 1 287 ? -5.749 -6.605 -0.176 1.00 15.47 287 MET A CA 1
ATOM 2256 C C . MET A 1 287 ? -6.794 -6.694 -1.290 1.00 16.36 287 MET A C 1
ATOM 2257 O O . MET A 1 287 ? -6.700 -7.575 -2.147 1.00 17.21 287 MET A O 1
ATOM 2262 N N . PRO A 1 288 ? -7.803 -5.800 -1.278 1.00 14.94 288 PRO A N 1
ATOM 2263 C CA . PRO A 1 288 ? -8.777 -5.790 -2.378 1.00 13.65 288 PRO A CA 1
ATOM 2264 C C . PRO A 1 288 ? -8.094 -5.616 -3.731 1.00 14.08 288 PRO A C 1
ATOM 2265 O O . PRO A 1 288 ? -7.135 -4.853 -3.839 1.00 15.40 288 PRO A O 1
ATOM 2269 N N . SER A 1 289 ? -8.589 -6.326 -4.741 1.00 12.68 289 SER A N 1
ATOM 2270 C CA . SER A 1 289 ? -8.023 -6.281 -6.088 1.00 15.31 289 SER A CA 1
ATOM 2271 C C . SER A 1 289 ? -7.882 -4.867 -6.638 1.00 16.66 289 SER A C 1
ATOM 2272 O O . SER A 1 289 ? -6.892 -4.543 -7.294 1.00 19.98 289 SER A O 1
ATOM 2275 N N . ASP A 1 290 ? -8.878 -4.029 -6.372 1.00 15.67 290 ASP A N 1
ATOM 2276 C CA . ASP A 1 290 ? -8.874 -2.648 -6.851 1.00 16.28 290 ASP A CA 1
ATOM 2277 C C . ASP A 1 290 ? -7.937 -1.736 -6.037 1.00 16.74 290 ASP A C 1
ATOM 2278 O O . ASP A 1 290 ? -7.796 -0.547 -6.329 1.00 16.12 290 ASP A O 1
ATOM 2283 N N . ARG A 1 291 ? -7.226 -2.322 -5.076 1.00 15.88 291 ARG A N 1
ATOM 2284 C CA . ARG A 1 291 ? -6.204 -1.587 -4.337 1.00 15.02 291 ARG A CA 1
ATOM 2285 C C . ARG A 1 291 ? -4.806 -2.084 -4.654 1.00 14.66 291 ARG A C 1
ATOM 2286 O O . ARG A 1 291 ? -3.820 -1.507 -4.199 1.00 17.66 291 ARG A O 1
ATOM 2294 N N . ALA A 1 292 ? -4.711 -3.141 -5.449 1.00 14.20 292 ALA A N 1
ATOM 2295 C CA . ALA A 1 292 ? -3.438 -3.824 -5.576 1.00 13.39 292 ALA A CA 1
ATOM 2296 C C . ALA A 1 292 ? -2.708 -3.418 -6.844 1.00 14.17 292 ALA A C 1
ATOM 2297 O O . ALA A 1 292 ? -3.299 -3.318 -7.920 1.00 14.96 292 ALA A O 1
ATOM 2299 N N . LEU A 1 293 ? -1.407 -3.198 -6.700 1.00 11.87 293 LEU A N 1
ATOM 2300 C CA . LEU A 1 293 ? -0.504 -3.168 -7.831 1.00 14.49 293 LEU A CA 1
ATOM 2301 C C . LEU A 1 293 ? 0.302 -4.434 -7.645 1.00 12.81 293 LEU A C 1
ATOM 2302 O O . LEU A 1 293 ? 0.952 -4.612 -6.615 1.00 12.18 293 LEU A O 1
ATOM 2307 N N . VAL A 1 294 ? 0.260 -5.319 -8.629 1.00 9.18 294 VAL A N 1
ATOM 2308 C CA . VAL A 1 294 ? 0.881 -6.620 -8.464 1.00 10.29 294 VAL A CA 1
ATOM 2309 C C . VAL A 1 294 ? 1.997 -6.863 -9.462 1.00 11.11 294 VAL A C 1
ATOM 2310 O O . VAL A 1 294 ? 2.067 -6.228 -10.513 1.00 14.16 294 VAL A O 1
ATOM 2314 N N . PHE A 1 295 ? 2.877 -7.789 -9.106 1.00 11.73 295 PHE A N 1
ATOM 2315 C CA . PHE A 1 295 ? 4.100 -8.029 -9.848 1.00 10.56 295 PHE A CA 1
ATOM 2316 C C . PHE A 1 295 ? 4.738 -9.287 -9.290 1.00 10.45 295 PHE A C 1
ATOM 2317 O O . PHE A 1 295 ? 4.534 -9.626 -8.126 1.00 12.19 295 PHE A O 1
ATOM 2325 N N . VAL A 1 296 ? 5.514 -9.972 -10.119 1.00 10.07 296 VAL A N 1
ATOM 2326 C CA . VAL A 1 296 ? 6.237 -11.152 -9.673 1.00 10.09 296 VAL A CA 1
ATOM 2327 C C . VAL A 1 296 ? 7.495 -10.730 -8.929 1.00 11.65 296 VAL A C 1
ATOM 2328 O O . VAL A 1 296 ? 7.770 -11.206 -7.829 1.00 11.48 296 VAL A O 1
ATOM 2332 N N . ASP A 1 297 ? 8.254 -9.827 -9.540 1.00 13.02 297 ASP A N 1
ATOM 2333 C CA . ASP A 1 297 ? 9.441 -9.272 -8.910 1.00 11.18 297 ASP A CA 1
ATOM 2334 C C . ASP A 1 297 ? 9.511 -7.768 -9.136 1.00 11.08 297 ASP A C 1
ATOM 2335 O O . ASP A 1 297 ? 8.870 -7.238 -10.043 1.00 11.53 297 ASP A O 1
ATOM 2340 N N . ASN A 1 298 ? 10.295 -7.088 -8.308 1.00 11.57 298 ASN A N 1
ATOM 2341 C CA . ASN A 1 298 ? 10.611 -5.681 -8.527 1.00 13.74 298 ASN A CA 1
ATOM 2342 C C . ASN A 1 298 ? 12.117 -5.476 -8.432 1.00 13.04 298 ASN A C 1
ATOM 2343 O O . ASN A 1 298 ? 12.856 -6.438 -8.228 1.00 12.09 298 ASN A O 1
ATOM 2348 N N . HIS A 1 299 ? 12.575 -4.238 -8.574 1.00 12.70 299 HIS A N 1
ATOM 2349 C CA . HIS A 1 299 ? 14.009 -3.988 -8.677 1.00 14.75 299 HIS A CA 1
ATOM 2350 C C . HIS A 1 299 ? 14.741 -4.363 -7.385 1.00 12.91 299 HIS A C 1
ATOM 2351 O O . HIS A 1 299 ? 15.915 -4.731 -7.418 1.00 11.07 299 HIS A O 1
ATOM 2358 N N . ASP A 1 300 ? 14.043 -4.275 -6.256 1.00 10.61 300 ASP A N 1
ATOM 2359 C CA . ASP A 1 300 ? 14.607 -4.687 -4.9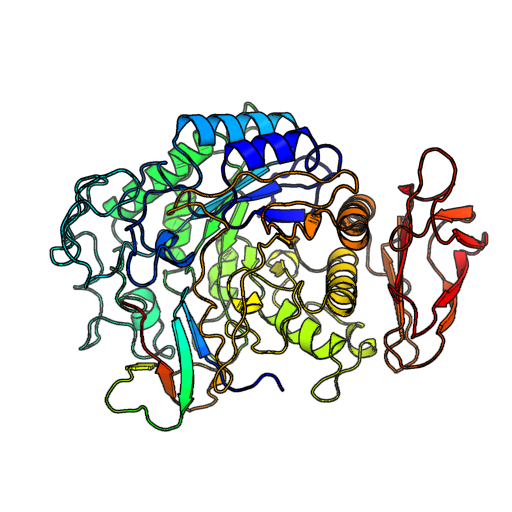71 1.00 12.15 300 ASP A CA 1
ATOM 2360 C C . ASP A 1 300 ? 14.711 -6.202 -4.806 1.00 12.26 300 ASP A C 1
ATOM 2361 O O . ASP A 1 300 ? 15.803 -6.744 -4.643 1.00 15.20 300 ASP A O 1
ATOM 2366 N N . ASN A 1 301 ? 13.572 -6.884 -4.861 1.00 9.91 301 ASN A N 1
ATOM 2367 C CA . ASN A 1 301 ? 13.507 -8.283 -4.444 1.00 12.88 301 ASN A CA 1
ATOM 2368 C C . ASN A 1 301 ? 13.992 -9.278 -5.494 1.00 13.21 301 ASN A C 1
ATOM 2369 O O . ASN A 1 301 ? 14.165 -10.462 -5.206 1.00 16.58 301 ASN A O 1
ATOM 2374 N N . GLN A 1 302 ? 14.208 -8.790 -6.711 1.00 12.55 302 GLN A N 1
ATOM 2375 C CA . GLN A 1 302 ? 14.809 -9.614 -7.750 1.00 13.74 302 GLN A CA 1
ATOM 2376 C C . GLN A 1 302 ? 16.273 -9.898 -7.425 1.00 12.05 302 GLN A C 1
ATOM 2377 O O . GLN A 1 302 ? 16.892 -10.768 -8.039 1.00 13.54 302 GLN A O 1
ATOM 2383 N N . ARG A 1 303 ? 16.826 -9.171 -6.457 1.00 11.81 303 ARG A N 1
ATOM 2384 C CA . ARG A 1 303 ? 18.219 -9.379 -6.097 1.00 14.64 303 ARG A CA 1
ATOM 2385 C C . ARG A 1 303 ? 18.342 -10.259 -4.857 1.00 14.64 303 ARG A C 1
ATOM 2386 O O . ARG A 1 303 ? 19.386 -10.282 -4.203 1.00 16.02 303 ARG A O 1
ATOM 2394 N N . GLY A 1 304 ? 17.274 -10.986 -4.542 1.00 11.96 304 GLY A N 1
ATOM 2395 C CA . GLY A 1 304 ? 17.337 -12.056 -3.561 1.00 14.08 304 GLY A CA 1
ATOM 2396 C C . GLY A 1 304 ? 17.323 -11.695 -2.088 1.00 16.36 304 GLY A C 1
ATOM 2397 O O . GLY A 1 304 ? 17.452 -12.579 -1.243 1.00 17.86 304 GLY A O 1
ATOM 2398 N N . HIS A 1 305 ? 17.155 -10.418 -1.764 1.00 17.43 305 HIS A N 1
ATOM 2399 C CA . HIS A 1 305 ? 17.047 -10.022 -0.364 1.00 17.52 305 HIS A CA 1
ATOM 2400 C C . HIS A 1 305 ? 16.030 -8.928 -0.081 1.00 17.06 305 HIS A C 1
ATOM 2401 O O . HIS A 1 305 ? 16.135 -8.239 0.933 1.00 20.60 305 HIS A O 1
ATOM 2408 N N . GLY A 1 306 ? 15.051 -8.756 -0.959 1.00 17.34 306 GLY A N 1
ATOM 2409 C CA . GLY A 1 306 ? 13.997 -7.798 -0.686 1.00 16.68 306 GLY A CA 1
ATOM 2410 C C . GLY A 1 306 ? 12.845 -8.463 0.037 1.00 15.36 306 GLY A C 1
ATOM 2411 O O . GLY A 1 306 ? 13.055 -9.245 0.962 1.00 14.95 306 GLY A O 1
ATOM 2412 N N . ALA A 1 307 ? 11.626 -8.167 -0.396 1.00 16.13 307 ALA A N 1
ATOM 2413 C CA . ALA A 1 307 ? 10.445 -8.690 0.270 1.00 13.25 307 ALA A CA 1
ATOM 2414 C C . ALA A 1 307 ? 10.061 -9.982 -0.428 1.00 14.19 307 ALA A C 1
ATOM 2415 O O . ALA A 1 307 ? 9.726 -9.980 -1.613 1.00 15.41 307 ALA A O 1
ATOM 2417 N N . GLY A 1 308 ? 10.122 -11.090 0.302 1.00 13.49 308 GLY A N 1
ATOM 2418 C CA . GLY A 1 308 ? 9.896 -12.383 -0.308 1.00 12.31 308 GLY A CA 1
ATOM 2419 C C . GLY A 1 308 ? 11.092 -13.307 -0.220 1.00 12.94 308 GLY A C 1
ATOM 2420 O O . GLY A 1 308 ? 10.935 -14.528 -0.248 1.00 18.60 308 GLY A O 1
ATOM 2421 N N . GLY A 1 309 ? 12.289 -12.737 -0.108 1.00 11.16 309 GLY A N 1
ATOM 2422 C CA . GLY A 1 309 ? 13.469 -13.560 0.061 1.00 12.47 309 GLY A CA 1
ATOM 2423 C C . GLY A 1 309 ? 13.726 -14.361 -1.200 1.00 16.23 309 GLY A C 1
ATOM 2424 O O . GLY A 1 309 ? 13.406 -13.921 -2.303 1.00 15.56 309 GLY A O 1
ATOM 2425 N N . SER A 1 310 ? 14.329 -15.531 -1.040 1.00 19.73 310 SER A N 1
ATOM 2426 C CA . SER A 1 310 ? 14.751 -16.343 -2.174 1.00 18.81 310 SER A CA 1
ATOM 2427 C C . SER A 1 310 ? 13.573 -16.892 -2.978 1.00 15.19 310 SER A C 1
ATOM 2428 O O . SER A 1 310 ? 13.763 -17.415 -4.075 1.00 19.24 310 SER A O 1
ATOM 2431 N N . SER A 1 311 ? 12.362 -16.785 -2.439 1.00 12.12 311 SER A N 1
ATOM 2432 C CA . SER A 1 311 ? 11.183 -17.299 -3.133 1.00 15.31 311 SER A CA 1
ATOM 2433 C C . SER A 1 311 ? 10.844 -16.506 -4.399 1.00 14.53 311 SER A C 1
ATOM 2434 O O . SER A 1 311 ? 10.170 -17.020 -5.293 1.00 11.56 311 SER A O 1
ATOM 2437 N N . ILE A 1 312 ? 11.288 -15.253 -4.462 1.00 12.44 312 ILE A N 1
ATOM 2438 C CA . ILE A 1 312 ? 10.997 -14.398 -5.610 1.00 14.09 312 ILE A CA 1
ATOM 2439 C C . ILE A 1 312 ? 11.561 -15.002 -6.902 1.00 12.32 312 ILE A C 1
ATOM 2440 O O . ILE A 1 312 ? 12.722 -15.408 -6.947 1.00 10.74 312 ILE A O 1
ATOM 2445 N N . LEU A 1 313 ? 10.742 -15.063 -7.946 1.00 11.94 313 LEU A N 1
ATOM 2446 C CA . LEU A 1 313 ? 11.211 -15.513 -9.252 1.00 14.02 313 LEU A CA 1
ATOM 2447 C C . LEU A 1 313 ? 11.678 -14.331 -10.097 1.00 15.38 313 LEU A C 1
ATOM 2448 O O . LEU A 1 313 ? 11.077 -13.258 -10.069 1.00 12.93 313 LEU A O 1
ATOM 2453 N N . THR A 1 314 ? 12.755 -14.537 -10.854 1.00 14.22 314 THR A N 1
ATOM 2454 C CA . THR A 1 314 ? 13.363 -13.469 -11.646 1.00 15.25 314 THR A CA 1
ATOM 2455 C C . THR A 1 314 ? 13.787 -14.016 -13.003 1.00 16.18 314 THR A C 1
ATOM 2456 O O . THR A 1 314 ? 13.648 -15.210 -13.269 1.00 17.49 314 THR A O 1
ATOM 2460 N N . PHE A 1 315 ? 14.306 -13.137 -13.856 1.00 13.30 315 PHE A N 1
ATOM 2461 C CA . PHE A 1 315 ? 14.797 -13.533 -15.174 1.00 13.93 315 PHE A CA 1
ATOM 2462 C C . PHE A 1 315 ? 15.885 -14.608 -15.126 1.00 17.64 315 PHE A C 1
ATOM 2463 O O . PHE A 1 315 ? 16.088 -15.327 -16.103 1.00 22.30 315 PHE A O 1
ATOM 2471 N N . TRP A 1 316 ? 16.590 -14.711 -14.002 1.00 16.06 316 TRP A N 1
ATOM 2472 C CA . TRP A 1 316 ? 17.622 -15.735 -13.851 1.00 19.37 316 TRP A CA 1
ATOM 2473 C C . TRP A 1 316 ? 17.005 -17.132 -13.861 1.00 18.29 316 TRP A C 1
ATOM 2474 O O . TRP A 1 316 ? 17.665 -18.108 -14.214 1.00 25.30 316 TRP A O 1
ATOM 2485 N N . ASP A 1 317 ? 15.738 -17.213 -13.471 1.00 16.90 317 ASP A N 1
ATOM 2486 C CA . ASP A 1 317 ? 14.978 -18.461 -13.500 1.00 20.37 317 ASP A CA 1
ATOM 2487 C C . ASP A 1 317 ? 13.896 -18.427 -14.577 1.00 20.99 317 ASP A C 1
ATOM 2488 O O . ASP A 1 317 ? 12.711 -18.567 -14.274 1.00 19.41 317 ASP A O 1
ATOM 2493 N N . ALA A 1 318 ? 14.313 -18.245 -15.826 1.00 16.67 318 ALA A N 1
ATOM 2494 C CA . ALA A 1 318 ? 13.437 -17.752 -16.886 1.00 16.85 318 ALA A CA 1
ATOM 2495 C C . ALA A 1 318 ? 12.183 -18.594 -17.109 1.00 17.12 318 ALA A C 1
ATOM 2496 O O . ALA A 1 318 ? 11.111 -18.048 -17.328 1.00 15.70 318 ALA A O 1
ATOM 2498 N N . ARG A 1 319 ? 12.318 -19.914 -17.094 1.00 16.92 319 ARG A N 1
ATOM 2499 C CA . ARG A 1 319 ? 11.178 -20.797 -17.346 1.00 19.64 319 ARG A CA 1
ATOM 2500 C C . ARG A 1 319 ? 10.048 -20.660 -16.307 1.00 13.44 319 ARG A C 1
ATOM 2501 O O . ARG A 1 319 ? 8.883 -20.375 -16.648 1.00 13.03 319 ARG A O 1
ATOM 2509 N N . LEU A 1 320 ? 10.409 -20.816 -15.037 1.00 12.76 320 LEU A N 1
ATOM 2510 C CA . LEU A 1 320 ? 9.449 -20.690 -13.946 1.00 14.73 320 LEU A CA 1
ATOM 2511 C C . LEU A 1 320 ? 8.977 -19.248 -13.823 1.00 13.29 320 LEU A C 1
ATOM 2512 O O . LEU A 1 320 ? 7.824 -18.984 -13.466 1.00 10.89 320 LEU A O 1
ATOM 2517 N N . TYR A 1 321 ? 9.880 -18.321 -14.126 1.00 12.98 321 TYR A N 1
ATOM 2518 C CA . TYR A 1 321 ? 9.561 -16.904 -14.097 1.00 12.66 321 TYR A CA 1
ATOM 2519 C C . TYR A 1 321 ? 8.448 -16.627 -15.097 1.00 12.26 321 TYR A C 1
ATOM 2520 O O . TYR A 1 321 ? 7.479 -15.937 -14.789 1.00 14.54 321 TYR A O 1
ATOM 2529 N N . LYS A 1 322 ? 8.600 -17.176 -16.296 1.00 11.83 322 LYS A N 1
ATOM 2530 C CA . LYS A 1 322 ? 7.606 -17.031 -17.349 1.00 11.49 322 LYS A CA 1
ATOM 2531 C C . LYS A 1 322 ? 6.277 -17.647 -16.933 1.00 11.73 322 LYS A C 1
ATOM 2532 O O . LYS A 1 322 ? 5.212 -17.096 -17.225 1.00 11.03 322 LYS A O 1
ATOM 2538 N N . VAL A 1 323 ? 6.340 -18.791 -16.253 1.00 10.59 323 VAL A N 1
ATOM 2539 C CA . VAL A 1 323 ? 5.116 -19.391 -15.717 1.00 10.63 323 VAL A CA 1
ATOM 2540 C C . VAL A 1 323 ? 4.388 -18.434 -14.760 1.00 12.58 323 VAL A C 1
ATOM 2541 O O . VAL A 1 323 ? 3.178 -18.197 -14.889 1.00 10.19 323 VAL A O 1
ATOM 2545 N N . ALA A 1 324 ? 5.134 -17.867 -13.815 1.00 10.35 324 ALA A N 1
ATOM 2546 C CA . ALA A 1 324 ? 4.544 -16.996 -12.802 1.00 10.19 324 ALA A CA 1
ATOM 2547 C C . ALA A 1 324 ? 3.972 -15.723 -13.423 1.00 10.36 324 ALA A C 1
ATOM 2548 O O . ALA A 1 324 ? 2.846 -15.317 -13.112 1.00 11.25 324 ALA A O 1
ATOM 2550 N N . VAL A 1 325 ? 4.743 -15.108 -14.315 1.00 11.25 325 VAL A N 1
ATOM 2551 C CA . VAL A 1 325 ? 4.314 -13.887 -14.987 1.00 11.39 325 VAL A CA 1
ATOM 2552 C C . VAL A 1 325 ? 3.074 -14.145 -15.841 1.00 12.10 325 VAL A C 1
ATOM 2553 O O . VAL A 1 325 ? 2.156 -13.324 -15.884 1.00 13.14 325 VAL A O 1
ATOM 2557 N N . GLY A 1 326 ? 3.039 -15.299 -16.501 1.00 11.41 326 GLY A N 1
ATOM 2558 C CA . GLY A 1 326 ? 1.889 -15.662 -17.308 1.00 9.84 326 GLY A CA 1
ATOM 2559 C C . GLY A 1 326 ? 0.641 -15.852 -16.469 1.00 11.70 326 GLY A C 1
ATOM 2560 O O . GLY A 1 326 ? -0.442 -15.380 -16.837 1.00 12.30 326 GLY A O 1
ATOM 2561 N N . PHE A 1 327 ? 0.792 -16.522 -15.328 1.00 12.24 327 PHE A N 1
ATOM 2562 C CA . PHE A 1 327 ? -0.326 -16.672 -14.402 1.00 10.83 327 PHE A CA 1
ATOM 2563 C C . PHE A 1 327 ? -0.849 -15.318 -13.931 1.00 12.43 327 PHE A C 1
ATOM 2564 O O . PHE A 1 327 ? -2.055 -15.072 -13.950 1.00 12.17 327 PHE A O 1
ATOM 2572 N N . MET A 1 328 ? 0.062 -14.452 -13.495 1.00 11.93 328 MET A N 1
ATOM 2573 C CA . MET A 1 328 ? -0.319 -13.127 -13.020 1.00 10.95 328 MET A CA 1
ATOM 2574 C C . MET A 1 328 ? -1.057 -12.337 -14.101 1.00 14.08 328 MET A C 1
ATOM 2575 O O . MET A 1 328 ? -2.082 -11.707 -13.835 1.00 14.45 328 MET A O 1
ATOM 2580 N N . LEU A 1 329 ? -0.536 -12.383 -15.323 1.00 12.08 329 LEU A N 1
ATOM 2581 C CA . LEU A 1 329 ? -1.095 -11.600 -16.419 1.00 12.61 329 LEU A CA 1
ATOM 2582 C C . LEU A 1 329 ? -2.425 -12.163 -16.924 1.00 13.85 329 LEU A C 1
ATOM 2583 O O . LEU A 1 329 ? -3.218 -11.437 -17.525 1.00 11.92 329 LEU A O 1
ATOM 2588 N N . ALA A 1 330 ? -2.670 -13.450 -16.685 1.00 9.91 330 ALA A N 1
ATOM 2589 C CA . ALA A 1 330 ? -3.962 -14.037 -17.032 1.00 10.08 330 ALA A CA 1
ATOM 2590 C C . ALA A 1 330 ? -5.012 -13.779 -15.948 1.00 13.15 330 ALA A C 1
ATOM 2591 O O . ALA A 1 330 ? -6.202 -13.670 -16.243 1.00 12.98 330 ALA A O 1
ATOM 2593 N N . HIS A 1 331 ? -4.567 -13.685 -14.698 1.00 14.22 331 HIS A N 1
ATOM 2594 C CA . HIS A 1 331 ? -5.471 -13.588 -13.550 1.00 12.60 331 HIS A CA 1
ATOM 2595 C C . HIS A 1 331 ? -5.988 -12.163 -13.326 1.00 12.01 331 HIS A C 1
ATOM 2596 O O . HIS A 1 331 ? -5.226 -11.202 -13.431 1.00 14.61 331 HIS A O 1
ATOM 2603 N N . PRO A 1 332 ? -7.290 -12.023 -13.016 1.00 12.48 332 PRO A N 1
ATOM 2604 C CA . PRO A 1 332 ? -7.931 -10.705 -12.898 1.00 15.94 332 PRO A CA 1
ATOM 2605 C C . PRO A 1 332 ? -7.459 -9.855 -11.715 1.00 15.62 332 PRO A C 1
ATOM 2606 O O . PRO A 1 332 ? -7.691 -8.645 -11.727 1.00 16.93 332 PRO A O 1
ATOM 2610 N N . TYR A 1 333 ? -6.822 -10.468 -10.720 1.00 15.29 333 TYR A N 1
ATOM 2611 C CA . TYR A 1 333 ? -6.448 -9.755 -9.496 1.00 12.81 333 TYR A CA 1
ATOM 2612 C C . TYR A 1 333 ? -5.423 -8.649 -9.737 1.00 11.52 333 TYR A C 1
ATOM 2613 O O . TYR A 1 333 ? -4.362 -8.894 -10.312 1.00 12.32 333 TYR A O 1
ATOM 2622 N N . GLY A 1 334 ? -5.739 -7.437 -9.293 1.00 12.86 334 GLY A N 1
ATOM 2623 C CA . GLY A 1 334 ? -4.746 -6.381 -9.237 1.00 14.62 334 GLY A CA 1
ATOM 2624 C C . GLY A 1 334 ? -4.464 -5.700 -10.562 1.00 14.97 334 GLY A C 1
ATOM 2625 O O . GLY A 1 334 ? -4.926 -6.135 -11.618 1.00 11.96 334 GLY A O 1
ATOM 2626 N N . PHE A 1 335 ? -3.697 -4.617 -10.497 1.00 15.42 335 PHE A N 1
ATOM 2627 C CA . PHE A 1 335 ? -3.152 -3.984 -11.689 1.00 12.71 335 PHE A CA 1
ATOM 2628 C C . PHE A 1 335 ? -1.707 -4.438 -11.853 1.00 14.61 335 PHE A C 1
ATOM 2629 O O . PHE A 1 335 ? -0.908 -4.337 -10.922 1.00 14.40 335 PHE A O 1
ATOM 2637 N N . THR A 1 336 ? -1.371 -4.934 -13.039 1.00 12.64 336 THR A N 1
ATOM 2638 C CA . THR A 1 336 ? -0.116 -5.655 -13.219 1.00 12.75 336 THR A CA 1
ATOM 2639 C C . THR A 1 336 ? 1.033 -4.793 -13.720 1.00 12.73 336 THR A C 1
ATOM 2640 O O . THR A 1 336 ? 0.881 -3.986 -14.637 1.00 11.06 336 THR A O 1
ATOM 2644 N N . ARG A 1 337 ? 2.189 -4.990 -13.097 1.00 14.11 337 ARG A N 1
ATOM 2645 C CA . ARG A 1 337 ? 3.434 -4.370 -13.523 1.00 13.60 337 ARG A CA 1
ATOM 2646 C C . ARG A 1 337 ? 4.461 -5.448 -13.860 1.00 12.76 337 ARG A C 1
ATOM 2647 O O . ARG A 1 337 ? 4.709 -6.348 -13.057 1.00 12.68 337 ARG A O 1
ATOM 2655 N N . VAL A 1 338 ? 5.052 -5.362 -15.048 1.00 11.16 338 VAL A N 1
ATOM 2656 C CA . VAL A 1 338 ? 6.088 -6.310 -15.450 1.00 12.35 338 VAL A CA 1
ATOM 2657 C C . VAL A 1 338 ? 7.454 -5.666 -15.286 1.00 11.38 338 VAL A C 1
ATOM 2658 O O . VAL A 1 338 ? 7.627 -4.478 -15.554 1.00 11.41 338 VAL A O 1
ATOM 2662 N N . MET A 1 339 ? 8.426 -6.454 -14.842 1.00 11.54 339 MET A N 1
ATOM 2663 C CA . MET A 1 339 ? 9.747 -5.916 -14.579 1.00 13.93 339 MET A CA 1
ATOM 2664 C C . MET A 1 339 ? 10.569 -6.011 -15.851 1.00 12.08 339 MET A C 1
ATOM 2665 O O . MET A 1 339 ? 10.433 -6.957 -16.626 1.00 14.87 339 MET A O 1
ATOM 2670 N N . SER A 1 340 ? 11.424 -5.016 -16.060 1.00 11.87 340 SER A N 1
ATOM 2671 C CA . SER A 1 340 ? 12.430 -5.067 -17.111 1.00 12.35 340 SER A CA 1
ATOM 2672 C C . SER A 1 340 ? 13.793 -4.709 -16.536 1.00 12.41 340 SER A C 1
ATOM 2673 O O . SER A 1 340 ? 13.963 -3.647 -15.937 1.00 14.14 340 SER A O 1
ATOM 2676 N N . SER A 1 341 ? 14.763 -5.597 -16.711 1.00 13.96 341 SER A N 1
ATOM 2677 C CA . SER A 1 341 ? 15.963 -5.547 -15.896 1.00 13.25 341 SER A CA 1
ATOM 2678 C C . SER A 1 341 ? 17.208 -5.430 -16.757 1.00 14.90 341 SER A C 1
ATOM 2679 O O . SER A 1 341 ? 17.147 -5.498 -17.984 1.00 17.65 341 SER A O 1
ATOM 2682 N N . TYR A 1 342 ? 18.341 -5.252 -16.091 1.00 14.69 342 TYR A N 1
ATOM 2683 C CA . TYR A 1 342 ? 19.640 -5.461 -16.703 1.00 15.96 342 TYR A CA 1
ATOM 2684 C C . TYR A 1 342 ? 20.340 -6.554 -15.911 1.00 14.87 342 TYR A C 1
ATOM 2685 O O . TYR A 1 342 ? 20.107 -6.692 -14.710 1.00 11.80 342 TYR A O 1
ATOM 2694 N N . ARG A 1 343 ? 21.183 -7.343 -16.567 1.00 17.45 343 ARG A N 1
ATOM 2695 C CA . ARG A 1 343 ? 21.872 -8.404 -15.846 1.00 19.12 343 ARG A CA 1
ATOM 2696 C C . ARG A 1 343 ? 23.219 -7.945 -15.300 1.00 17.54 343 ARG A C 1
ATOM 2697 O O . ARG A 1 343 ? 24.011 -7.308 -15.995 1.00 24.50 343 ARG A O 1
ATOM 2705 N N . TRP A 1 344 ? 23.449 -8.256 -14.032 1.00 19.31 344 TRP A N 1
ATOM 2706 C CA . TRP A 1 344 ? 24.699 -7.938 -13.366 1.00 19.83 344 TRP A CA 1
ATOM 2707 C C . TRP A 1 344 ? 25.383 -9.245 -12.997 1.00 17.82 344 TRP A C 1
ATOM 2708 O O . TRP A 1 344 ? 24.760 -10.305 -13.027 1.00 17.62 344 TRP A O 1
ATOM 2719 N N . ALA A 1 345 ? 26.662 -9.175 -12.653 1.00 19.34 345 ALA A N 1
ATOM 2720 C CA . ALA A 1 345 ? 27.399 -10.378 -12.309 1.00 18.69 345 ALA A CA 1
ATOM 2721 C C . ALA A 1 345 ? 27.074 -10.711 -10.863 1.00 15.04 345 ALA A C 1
ATOM 2722 O O . ALA A 1 345 ? 27.667 -10.145 -9.947 1.00 13.88 345 ALA A O 1
ATOM 2724 N N . ARG A 1 346 ? 26.143 -11.638 -10.652 1.00 16.33 346 ARG A N 1
ATOM 2725 C CA . ARG A 1 346 ? 25.797 -12.034 -9.294 1.00 17.60 346 ARG A CA 1
ATOM 2726 C C . ARG A 1 346 ? 26.952 -12.805 -8.679 1.00 16.50 346 ARG A C 1
ATOM 2727 O O . ARG A 1 346 ? 27.630 -13.579 -9.354 1.00 20.86 346 ARG A O 1
ATOM 2735 N N . ASN A 1 347 ? 27.169 -12.583 -7.390 1.00 16.34 347 ASN A N 1
ATOM 2736 C CA . ASN A 1 347 ? 28.201 -13.289 -6.649 1.00 17.92 347 ASN A CA 1
ATOM 2737 C C . ASN A 1 347 ? 27.738 -13.565 -5.230 1.00 19.67 347 ASN A C 1
ATOM 2738 O O . ASN A 1 347 ? 27.866 -12.708 -4.356 1.00 17.78 347 ASN A O 1
ATOM 2743 N N . PHE A 1 348 ? 27.199 -14.754 -4.991 1.00 19.90 348 PHE A N 1
ATOM 2744 C CA . PHE A 1 348 ? 26.688 -15.048 -3.664 1.00 21.52 348 PHE A CA 1
ATOM 2745 C C . PHE A 1 348 ? 27.816 -15.511 -2.754 1.00 24.40 348 PHE A C 1
ATOM 2746 O O . PHE A 1 348 ? 28.519 -16.478 -3.048 1.00 28.10 348 PHE A O 1
ATOM 2754 N N . VAL A 1 349 ? 27.973 -14.797 -1.646 1.00 24.58 349 VAL A N 1
ATOM 2755 C CA . VAL A 1 349 ? 28.926 -15.134 -0.599 1.00 22.39 349 VAL A CA 1
ATOM 2756 C C . VAL A 1 349 ? 28.171 -15.223 0.718 1.00 24.64 349 VAL A C 1
ATOM 2757 O O . VAL A 1 349 ? 27.594 -14.231 1.162 1.00 27.19 349 VAL A O 1
ATOM 2761 N N . ASN A 1 350 ? 28.194 -16.396 1.346 1.00 26.25 350 ASN A N 1
ATOM 2762 C CA . ASN A 1 350 ? 27.382 -16.687 2.530 1.00 30.75 350 ASN A CA 1
ATOM 2763 C C . ASN A 1 350 ? 25.937 -16.204 2.407 1.00 32.11 350 ASN A C 1
ATOM 2764 O O . ASN A 1 350 ? 25.402 -15.544 3.298 1.00 29.41 350 ASN A O 1
ATOM 2769 N N . GLY A 1 351 ? 25.323 -16.539 1.277 1.00 32.36 351 GLY A N 1
ATOM 2770 C CA . GLY A 1 351 ? 23.920 -16.262 1.032 1.00 31.69 351 GLY A CA 1
ATOM 2771 C C . GLY A 1 351 ? 23.617 -14.851 0.571 1.00 31.38 351 GLY A C 1
ATOM 2772 O O . GLY A 1 351 ? 22.482 -14.542 0.210 1.00 36.89 351 GLY A O 1
ATOM 2773 N N . GLU A 1 352 ? 24.629 -13.993 0.597 1.00 32.43 352 GLU A N 1
ATOM 2774 C CA . GLU A 1 352 ? 24.490 -12.610 0.164 1.00 29.35 352 GLU A CA 1
ATOM 2775 C C . GLU A 1 352 ? 25.131 -12.373 -1.196 1.00 23.48 352 GLU A C 1
ATOM 2776 O O . GLU A 1 352 ? 26.286 -12.738 -1.410 1.00 26.24 352 GLU A O 1
ATOM 2782 N N . ASP A 1 353 ? 24.385 -11.760 -2.111 1.00 21.72 353 ASP A N 1
ATOM 2783 C CA . ASP A 1 353 ? 24.940 -11.383 -3.404 1.00 20.83 353 ASP A CA 1
ATOM 2784 C C . ASP A 1 353 ? 25.686 -10.077 -3.183 1.00 20.23 353 ASP A C 1
ATOM 2785 O O . ASP A 1 353 ? 25.070 -9.022 -3.022 1.00 20.78 353 ASP A O 1
ATOM 2790 N N . VAL A 1 354 ? 27.012 -10.142 -3.181 1.00 17.71 354 VAL A N 1
ATOM 2791 C CA . VAL A 1 354 ? 27.806 -8.960 -2.878 1.00 15.65 354 VAL A CA 1
ATOM 2792 C C . VAL A 1 354 ? 27.907 -7.995 -4.054 1.00 13.89 354 VAL A C 1
ATOM 2793 O O . VAL A 1 354 ? 28.453 -6.902 -3.916 1.00 14.76 354 VAL A O 1
ATOM 2797 N N . ASN A 1 355 ? 27.389 -8.395 -5.212 1.00 14.57 355 ASN A N 1
ATOM 2798 C CA . ASN A 1 355 ? 27.304 -7.477 -6.341 1.00 14.20 355 ASN A CA 1
ATOM 2799 C C . ASN A 1 355 ? 25.882 -7.002 -6.631 1.00 17.00 355 ASN A C 1
ATOM 2800 O O . ASN A 1 355 ? 25.599 -6.522 -7.729 1.00 18.54 355 ASN A O 1
ATOM 2805 N N . ASP A 1 356 ? 24.990 -7.137 -5.653 1.00 15.62 356 ASP A N 1
ATOM 2806 C CA . ASP A 1 356 ? 23.599 -6.706 -5.808 1.00 15.47 356 ASP A CA 1
ATOM 2807 C C . ASP A 1 356 ? 23.452 -5.182 -5.856 1.00 18.70 356 ASP A C 1
ATOM 2808 O O . ASP A 1 356 ? 22.348 -4.663 -6.032 1.00 16.82 356 ASP A O 1
ATOM 2813 N N . TRP A 1 357 ? 24.567 -4.475 -5.698 1.00 15.98 357 TRP A N 1
ATOM 2814 C CA . TRP A 1 357 ? 24.572 -3.018 -5.725 1.00 15.55 357 TRP A CA 1
ATOM 2815 C C . TRP A 1 357 ? 24.803 -2.474 -7.129 1.00 14.10 357 TRP A C 1
ATOM 2816 O O . TRP A 1 357 ? 24.541 -1.303 -7.395 1.00 12.45 357 TRP A O 1
ATOM 2827 N N . ILE A 1 358 ? 25.291 -3.327 -8.022 1.00 14.26 358 ILE A N 1
ATOM 2828 C CA . ILE A 1 358 ? 25.784 -2.877 -9.318 1.00 14.35 358 ILE A CA 1
ATOM 2829 C C . ILE A 1 358 ? 24.701 -2.148 -10.110 1.00 18.31 358 ILE A C 1
ATOM 2830 O O . ILE A 1 358 ? 23.574 -2.626 -10.236 1.00 18.03 358 ILE A O 1
ATOM 2835 N N . GLY A 1 359 ? 25.063 -0.985 -10.640 1.00 15.45 359 GLY A N 1
ATOM 2836 C CA . GLY A 1 359 ? 24.137 -0.144 -11.371 1.00 13.43 359 GLY A CA 1
ATOM 2837 C C . GLY A 1 359 ? 24.014 -0.608 -12.805 1.00 15.21 359 GLY A C 1
ATOM 2838 O O . GLY A 1 359 ? 24.612 -1.615 -13.185 1.00 14.51 359 GLY A O 1
ATOM 2839 N N . PRO A 1 360 ? 23.233 0.123 -13.612 1.00 18.12 360 PRO A N 1
ATOM 2840 C CA . PRO A 1 360 ? 22.947 -0.289 -14.990 1.00 16.80 360 PRO A CA 1
ATOM 2841 C C . PRO A 1 360 ? 24.223 -0.336 -15.823 1.00 19.60 360 PRO A C 1
ATOM 2842 O O . PRO A 1 360 ? 25.224 0.266 -15.427 1.00 20.27 360 PRO A O 1
ATOM 2846 N N . PRO A 1 361 ? 24.194 -1.059 -16.955 1.00 17.00 361 PRO A N 1
ATOM 2847 C CA . PRO A 1 361 ? 25.340 -1.140 -17.863 1.00 18.46 361 PRO A CA 1
ATOM 2848 C C . PRO A 1 361 ? 25.870 0.241 -18.208 1.00 21.49 361 PRO A C 1
ATOM 2849 O O . PRO A 1 361 ? 25.094 1.126 -18.570 1.00 19.06 361 PRO A O 1
ATOM 2853 N N . ASN A 1 362 ? 27.181 0.421 -18.098 1.00 22.88 362 ASN A N 1
ATOM 2854 C CA . ASN A 1 362 ? 27.756 1.748 -18.222 1.00 23.21 362 ASN A CA 1
ATOM 2855 C C . ASN A 1 362 ? 29.221 1.731 -18.639 1.00 22.58 362 ASN A C 1
ATOM 2856 O O . ASN A 1 362 ? 29.954 0.777 -18.378 1.00 20.41 362 ASN A O 1
ATOM 2861 N N . ASN A 1 363 ? 29.634 2.810 -19.290 1.00 23.46 363 ASN A N 1
ATOM 2862 C CA . ASN A 1 363 ? 31.038 3.085 -19.548 1.00 25.31 363 ASN A CA 1
ATOM 2863 C C . ASN A 1 363 ? 31.478 4.252 -18.680 1.00 20.76 363 ASN A C 1
ATOM 2864 O O . ASN A 1 363 ? 31.131 5.401 -18.958 1.00 18.77 363 ASN A O 1
ATOM 2869 N N . ASN A 1 364 ? 32.235 3.948 -17.629 1.00 19.53 364 ASN A N 1
ATOM 2870 C CA . ASN A 1 364 ? 32.753 4.964 -16.716 1.00 22.30 364 ASN A CA 1
ATOM 2871 C C . ASN A 1 364 ? 31.640 5.809 -16.102 1.00 23.82 364 ASN A C 1
ATOM 2872 O O . ASN A 1 364 ? 31.775 7.022 -15.943 1.00 21.17 364 ASN A O 1
ATOM 2877 N N . GLY A 1 365 ? 30.540 5.148 -15.756 1.00 21.71 365 GLY A N 1
ATOM 2878 C CA . GLY A 1 365 ? 29.412 5.810 -15.129 1.00 19.15 365 GLY A CA 1
ATOM 2879 C C . GLY A 1 365 ? 28.365 6.323 -16.097 1.00 16.98 365 GLY A C 1
ATOM 2880 O O . GLY A 1 365 ? 27.276 6.705 -15.680 1.00 16.87 365 GLY A O 1
ATOM 2881 N N . VAL A 1 366 ? 28.681 6.331 -17.387 1.00 18.78 366 VAL A N 1
ATOM 2882 C CA . VAL A 1 366 ? 27.706 6.738 -18.393 1.00 20.40 366 VAL A CA 1
ATOM 2883 C C . VAL A 1 366 ? 26.928 5.523 -18.886 1.00 18.06 366 VAL A C 1
ATOM 2884 O O . VAL A 1 366 ? 27.510 4.582 -19.420 1.00 21.13 366 VAL A O 1
ATOM 2888 N N . ILE A 1 367 ? 25.609 5.564 -18.727 1.00 17.62 367 ILE A N 1
ATOM 2889 C CA . ILE A 1 367 ? 24.755 4.420 -19.036 1.00 17.45 367 ILE A CA 1
ATOM 2890 C C . ILE A 1 367 ? 24.780 4.056 -20.520 1.00 15.98 367 ILE A C 1
ATOM 2891 O O . ILE A 1 367 ? 24.704 4.930 -21.383 1.00 15.12 367 ILE A O 1
ATOM 2896 N N . LYS A 1 368 ? 24.883 2.760 -20.807 1.00 19.99 368 LYS A N 1
ATOM 2897 C CA . LYS A 1 368 ? 24.917 2.279 -22.182 1.00 17.36 368 LYS A CA 1
ATOM 2898 C C . LYS A 1 368 ? 23.524 2.341 -22.791 1.00 16.71 368 LYS A C 1
ATOM 2899 O O . LYS A 1 368 ? 22.528 2.072 -22.119 1.00 19.29 368 LYS A O 1
ATOM 2905 N N . GLU A 1 369 ? 23.463 2.694 -24.070 1.00 22.17 369 GLU A N 1
ATOM 2906 C CA . GLU A 1 369 ? 22.201 2.745 -24.799 1.00 20.29 369 GLU A CA 1
ATOM 2907 C C . GLU A 1 369 ? 21.584 1.351 -24.912 1.00 18.79 369 GLU A C 1
ATOM 2908 O O . GLU A 1 369 ? 22.293 0.344 -24.865 1.00 20.03 369 GLU A O 1
ATOM 2914 N N . VAL A 1 370 ? 20.265 1.290 -25.048 1.00 17.26 370 VAL A N 1
ATOM 2915 C CA . VAL A 1 370 ? 19.610 0.012 -25.268 1.00 17.75 370 VAL A CA 1
ATOM 2916 C C . VAL A 1 370 ? 19.655 -0.324 -26.752 1.00 21.53 370 VAL A C 1
ATOM 2917 O O . VAL A 1 370 ? 18.992 0.318 -27.567 1.00 22.19 370 VAL A O 1
ATOM 2921 N N . THR A 1 371 ? 20.445 -1.336 -27.092 1.00 20.13 371 THR A N 1
ATOM 2922 C CA . THR A 1 371 ? 20.551 -1.822 -28.463 1.00 18.83 371 THR A CA 1
ATOM 2923 C C . THR A 1 371 ? 19.608 -2.994 -28.688 1.00 20.43 371 THR A C 1
ATOM 2924 O O . THR A 1 371 ? 19.411 -3.815 -27.794 1.00 18.71 371 THR A O 1
ATOM 2928 N N . ILE A 1 372 ? 19.026 -3.067 -29.880 1.00 21.68 372 ILE A N 1
ATOM 2929 C CA . ILE A 1 372 ? 18.105 -4.148 -30.213 1.00 24.15 372 ILE A CA 1
ATOM 2930 C C . ILE A 1 372 ? 18.762 -5.119 -31.190 1.00 25.13 372 ILE A C 1
ATOM 2931 O O . ILE A 1 372 ? 19.251 -4.720 -32.246 1.00 22.70 372 ILE A O 1
ATOM 2936 N N . ASN A 1 373 ? 18.758 -6.398 -30.830 1.00 26.32 373 ASN A N 1
ATOM 2937 C CA . ASN A 1 373 ? 19.286 -7.445 -31.693 1.00 25.05 373 ASN A CA 1
ATOM 2938 C C . ASN A 1 373 ? 18.253 -7.873 -32.724 1.00 27.30 373 ASN A C 1
ATOM 2939 O O . ASN A 1 373 ? 17.069 -7.561 -32.592 1.00 30.19 373 ASN A O 1
ATOM 2944 N N . ALA A 1 374 ? 18.711 -8.579 -33.755 1.00 28.45 374 ALA A N 1
ATOM 2945 C CA . ALA A 1 374 ? 17.852 -8.979 -34.867 1.00 28.49 374 ALA A CA 1
ATOM 2946 C C . ALA A 1 374 ? 16.699 -9.874 -34.416 1.00 28.94 374 ALA A C 1
ATOM 2947 O O . ALA A 1 374 ? 15.636 -9.886 -35.037 1.00 29.49 374 ALA A O 1
ATOM 2949 N N . ASP A 1 375 ? 16.912 -10.619 -33.335 1.00 29.22 375 ASP A N 1
ATOM 2950 C CA . ASP A 1 375 ? 15.898 -11.535 -32.824 1.00 26.32 375 ASP A CA 1
ATOM 2951 C C . ASP A 1 375 ? 14.969 -10.841 -31.826 1.00 27.67 375 ASP A C 1
ATOM 2952 O O . ASP A 1 375 ? 14.188 -11.500 -31.138 1.00 28.19 375 ASP A O 1
ATOM 2957 N N . THR A 1 376 ? 15.102 -9.515 -31.742 1.00 26.83 376 THR A N 1
ATOM 2958 C CA . THR A 1 376 ? 14.252 -8.620 -30.939 1.00 24.47 376 THR A CA 1
ATOM 2959 C C . THR A 1 376 ? 14.643 -8.615 -29.463 1.00 24.46 376 THR A C 1
ATOM 2960 O O . THR A 1 376 ? 13.999 -7.954 -28.649 1.00 24.53 376 THR A O 1
ATOM 2964 N N . THR A 1 377 ? 15.691 -9.359 -29.121 1.00 24.18 377 THR A N 1
ATOM 2965 C CA . THR A 1 377 ? 16.295 -9.254 -27.796 1.00 23.12 377 THR A CA 1
ATOM 2966 C C . THR A 1 377 ? 17.128 -7.978 -27.710 1.00 20.64 377 THR A C 1
ATOM 2967 O O . THR A 1 377 ? 17.323 -7.290 -28.712 1.00 23.29 377 THR A O 1
ATOM 2971 N N . CYS A 1 378 ? 17.619 -7.665 -26.515 1.00 18.10 378 CYS A N 1
ATOM 2972 C CA . CYS A 1 378 ? 18.444 -6.477 -26.325 1.00 16.23 378 CYS A CA 1
ATOM 2973 C C . CYS A 1 378 ? 19.910 -6.827 -26.103 1.00 21.35 378 CYS A C 1
ATOM 2974 O O . CYS A 1 378 ? 20.234 -7.877 -25.544 1.00 18.93 378 CYS A O 1
ATOM 2977 N N . GLY A 1 379 ? 20.791 -5.932 -26.542 1.00 20.66 379 GLY A N 1
ATOM 2978 C CA . GLY A 1 379 ? 22.208 -6.036 -26.246 1.00 17.39 379 GLY A CA 1
ATOM 2979 C C . GLY A 1 379 ? 22.607 -5.148 -25.083 1.00 20.85 379 GLY A C 1
ATOM 2980 O O . GLY A 1 379 ? 21.745 -4.598 -24.396 1.00 17.45 379 GLY A O 1
ATOM 2981 N N . ASN A 1 380 ? 23.914 -5.020 -24.862 1.00 23.63 380 ASN A N 1
ATOM 2982 C CA . ASN A 1 380 ? 24.464 -4.153 -23.818 1.00 18.30 380 ASN A CA 1
ATOM 2983 C C . ASN A 1 380 ? 23.980 -4.530 -22.418 1.00 20.41 380 ASN A C 1
ATOM 2984 O O . ASN A 1 380 ? 23.878 -3.673 -21.542 1.00 19.86 380 ASN A O 1
ATOM 2989 N N . ASP A 1 381 ? 23.650 -5.806 -22.232 1.00 19.30 381 ASP A N 1
ATOM 2990 C CA . ASP A 1 381 ? 23.291 -6.358 -20.922 1.00 18.30 381 ASP A CA 1
ATOM 2991 C C . ASP A 1 381 ? 21.939 -5.907 -20.368 1.00 19.09 381 ASP A C 1
ATOM 2992 O O . ASP A 1 381 ? 21.667 -6.076 -19.180 1.00 20.63 381 ASP A O 1
ATOM 2997 N N . TRP A 1 382 ? 21.094 -5.339 -21.223 1.00 16.37 382 TRP A N 1
ATOM 2998 C CA . TRP A 1 382 ? 19.684 -5.175 -20.894 1.00 15.28 382 TRP A CA 1
ATOM 2999 C C . TRP A 1 382 ? 18.959 -6.492 -21.151 1.00 17.21 382 TRP A C 1
ATOM 3000 O O . TRP A 1 382 ? 19.066 -7.062 -22.236 1.00 17.76 382 TRP A O 1
ATOM 3011 N N . VAL A 1 383 ? 18.230 -6.978 -20.150 1.00 16.19 383 VAL A N 1
ATOM 3012 C CA . VAL A 1 383 ? 17.547 -8.265 -20.257 1.00 14.36 383 VAL A CA 1
ATOM 3013 C C . VAL A 1 383 ? 16.276 -8.172 -21.096 1.00 13.23 383 VAL A C 1
ATOM 3014 O O . VAL A 1 383 ? 15.988 -9.066 -21.894 1.00 13.09 383 VAL A O 1
ATOM 3018 N N . CYS A 1 384 ? 15.538 -7.075 -20.931 1.00 13.34 384 CYS A N 1
ATOM 3019 C CA . CYS A 1 384 ? 14.313 -6.833 -21.693 1.00 14.53 384 CYS A CA 1
ATOM 3020 C C . CYS A 1 384 ? 13.301 -7.979 -21.620 1.00 14.62 384 CYS A C 1
ATOM 3021 O O . CYS A 1 384 ? 12.871 -8.498 -22.652 1.00 15.37 384 CYS A O 1
ATOM 3024 N N . GLU A 1 385 ? 12.937 -8.376 -20.403 1.00 14.35 385 GLU A N 1
ATOM 3025 C CA . GLU A 1 385 ? 11.909 -9.394 -20.198 1.00 14.74 385 GLU A CA 1
ATOM 3026 C C . GLU A 1 385 ? 10.597 -9.009 -20.877 1.00 14.08 385 GLU A C 1
ATOM 3027 O O . GLU A 1 385 ? 9.849 -9.877 -21.325 1.00 15.78 385 GLU A O 1
ATOM 3033 N N . HIS A 1 386 ? 10.318 -7.710 -20.949 1.00 13.28 386 HIS A N 1
ATOM 3034 C CA . HIS A 1 386 ? 9.079 -7.221 -21.552 1.00 14.29 386 HIS A CA 1
ATOM 3035 C C . HIS A 1 386 ? 9.040 -7.467 -23.058 1.00 14.74 386 HIS A C 1
ATOM 3036 O O . HIS A 1 386 ? 7.997 -7.315 -23.693 1.00 14.16 386 HIS A O 1
ATOM 3043 N N . ARG A 1 387 ? 10.180 -7.857 -23.621 1.00 16.41 387 ARG A N 1
ATOM 3044 C CA . ARG A 1 387 ? 10.262 -8.219 -25.033 1.00 16.17 387 ARG A CA 1
ATOM 3045 C C . ARG A 1 387 ? 10.147 -9.720 -25.290 1.00 16.16 387 ARG A C 1
ATOM 3046 O O . ARG A 1 387 ? 10.030 -10.146 -26.438 1.00 18.15 387 ARG A O 1
ATOM 3054 N N . TRP A 1 388 ? 10.185 -10.519 -24.226 1.00 15.41 388 TRP A N 1
ATOM 3055 C CA . TRP A 1 388 ? 10.014 -11.960 -24.371 1.00 15.28 388 TRP A CA 1
ATOM 3056 C C . TRP A 1 388 ? 8.612 -12.234 -24.896 1.00 15.01 388 TRP A C 1
ATOM 3057 O O . TRP A 1 388 ? 7.639 -11.680 -24.384 1.00 16.95 388 TRP A O 1
ATOM 3068 N N . ARG A 1 389 ? 8.519 -13.076 -25.923 1.00 14.21 389 ARG A N 1
ATOM 3069 C CA . ARG A 1 389 ? 7.244 -13.397 -26.564 1.00 15.05 389 ARG A CA 1
ATOM 3070 C C . ARG A 1 389 ? 6.208 -13.860 -25.545 1.00 15.42 389 ARG A C 1
ATOM 3071 O O . ARG A 1 389 ? 5.049 -13.434 -25.572 1.00 13.41 389 ARG A O 1
ATOM 3079 N N . GLU A 1 390 ? 6.652 -14.722 -24.635 1.00 14.11 390 GLU A N 1
ATOM 3080 C CA . GLU A 1 390 ? 5.780 -15.328 -23.636 1.00 13.79 390 GLU A CA 1
ATOM 3081 C C . GLU A 1 390 ? 5.214 -14.295 -22.670 1.00 12.36 390 GLU A C 1
ATOM 3082 O O . GLU A 1 390 ? 4.125 -14.474 -22.130 1.00 15.14 390 GLU A O 1
ATOM 3088 N N . ILE A 1 391 ? 5.953 -13.212 -22.460 1.00 12.70 391 ILE A N 1
ATOM 3089 C CA . ILE A 1 391 ? 5.493 -12.134 -21.591 1.00 13.45 391 ILE A CA 1
ATOM 3090 C C . ILE A 1 391 ? 4.680 -11.061 -22.320 1.00 12.95 391 ILE A C 1
ATOM 3091 O O . ILE A 1 391 ? 3.610 -10.665 -21.847 1.00 12.87 391 ILE A O 1
ATOM 3096 N N . ARG A 1 392 ? 5.171 -10.599 -23.467 1.00 12.79 392 ARG A N 1
ATOM 3097 C CA . ARG A 1 392 ? 4.452 -9.572 -24.222 1.00 14.81 392 ARG A CA 1
ATOM 3098 C C . ARG A 1 392 ? 3.097 -10.067 -24.728 1.00 12.11 392 ARG A C 1
ATOM 3099 O O . ARG A 1 392 ? 2.101 -9.332 -24.684 1.00 13.96 392 ARG A O 1
ATOM 3107 N N . ASN A 1 393 ? 3.054 -11.315 -25.191 1.00 11.66 393 ASN A N 1
ATOM 3108 C CA . ASN A 1 393 ? 1.791 -11.888 -25.644 1.00 14.70 393 ASN A CA 1
ATOM 3109 C C . ASN A 1 393 ? 0.793 -12.058 -24.508 1.00 15.37 393 ASN A C 1
ATOM 3110 O O . ASN A 1 393 ? -0.413 -12.080 -24.736 1.00 16.91 393 ASN A O 1
ATOM 3115 N N . MET A 1 394 ? 1.300 -12.182 -23.285 1.00 11.92 394 MET A N 1
ATOM 3116 C CA . MET A 1 394 ? 0.430 -12.247 -22.116 1.00 13.08 394 MET A CA 1
ATOM 3117 C C . MET A 1 394 ? -0.027 -10.860 -21.672 1.00 12.71 394 MET A C 1
ATOM 3118 O O . MET A 1 394 ? -1.097 -10.714 -21.084 1.00 13.94 394 MET A O 1
ATOM 3123 N N . VAL A 1 395 ? 0.796 -9.847 -21.934 1.00 11.18 395 VAL A N 1
ATOM 3124 C CA . VAL A 1 395 ? 0.368 -8.461 -21.755 1.00 13.32 395 VAL A CA 1
ATOM 3125 C C . VAL A 1 395 ? -0.814 -8.176 -22.682 1.00 11.98 395 VAL A C 1
ATOM 3126 O O . VAL A 1 395 ? -1.842 -7.591 -22.281 1.00 12.69 395 VAL A O 1
ATOM 3130 N N . TRP A 1 396 ? -0.673 -8.644 -23.918 1.00 14.08 396 TRP A N 1
ATOM 3131 C CA . TRP A 1 396 ? -1.730 -8.494 -24.903 1.00 15.39 396 TRP A CA 1
ATOM 3132 C C . TRP A 1 396 ? -2.941 -9.292 -24.447 1.00 15.24 396 TRP A C 1
ATOM 3133 O O . TRP A 1 396 ? -4.068 -8.814 -24.543 1.00 16.62 396 TRP A O 1
ATOM 3144 N N . PHE A 1 397 ? -2.701 -10.517 -23.983 1.00 12.10 397 PHE A N 1
ATOM 3145 C CA . PHE A 1 397 ? -3.749 -11.361 -23.413 1.00 12.34 397 PHE A CA 1
ATOM 3146 C C . PHE A 1 397 ? -4.556 -10.568 -22.393 1.00 15.73 397 PHE A C 1
ATOM 3147 O O . PHE A 1 397 ? -5.785 -10.537 -22.451 1.00 15.30 397 PHE A O 1
ATOM 3155 N N . ARG A 1 398 ? -3.854 -9.931 -21.459 1.00 15.07 398 ARG A N 1
ATOM 3156 C CA . ARG A 1 398 ? -4.510 -9.194 -20.388 1.00 15.70 398 ARG A CA 1
ATOM 3157 C C . ARG A 1 398 ? -5.340 -8.048 -20.952 1.00 16.77 398 ARG A C 1
ATOM 3158 O O . ARG A 1 398 ? -6.412 -7.737 -20.431 1.00 16.71 398 ARG A O 1
ATOM 3166 N N . ASN A 1 399 ? -4.844 -7.414 -22.013 1.00 16.25 399 ASN A N 1
ATOM 3167 C CA . ASN A 1 399 ? -5.632 -6.359 -22.645 1.00 18.34 399 ASN A CA 1
ATOM 3168 C C . ASN A 1 399 ? -6.916 -6.935 -23.247 1.00 19.64 399 ASN A C 1
ATOM 3169 O O . ASN A 1 399 ? -8.004 -6.386 -23.063 1.00 17.30 399 ASN A O 1
ATOM 3174 N N . VAL A 1 400 ? -6.780 -8.046 -23.964 1.00 18.87 400 VAL A N 1
ATOM 3175 C CA . VAL A 1 400 ? -7.903 -8.695 -24.637 1.00 18.30 400 VAL A CA 1
ATOM 3176 C C . VAL A 1 400 ? -9.029 -9.132 -23.694 1.00 18.99 400 VAL A C 1
ATOM 3177 O O . VAL A 1 400 ? -10.210 -8.957 -23.999 1.00 21.31 400 VAL A O 1
ATOM 3181 N N . VAL A 1 401 ? -8.656 -9.676 -22.539 1.00 19.88 401 VAL A N 1
ATOM 3182 C CA . VAL A 1 401 ? -9.626 -10.259 -21.612 1.00 18.12 401 VAL A CA 1
ATOM 3183 C C . VAL A 1 401 ? -10.087 -9.317 -20.498 1.00 19.59 401 VAL A C 1
ATOM 3184 O O . VAL A 1 401 ? -10.805 -9.734 -19.589 1.00 20.52 401 VAL A O 1
ATOM 3188 N N . ASP A 1 402 ? -9.654 -8.062 -20.562 1.00 17.90 402 ASP A N 1
ATOM 3189 C CA . ASP A 1 402 ? -9.969 -7.079 -19.530 1.00 22.46 402 ASP A CA 1
ATOM 3190 C C . ASP A 1 402 ? -11.476 -6.992 -19.296 1.00 23.92 402 ASP A C 1
ATOM 3191 O O . ASP A 1 402 ? -12.249 -6.842 -20.242 1.00 25.30 402 ASP A O 1
ATOM 3196 N N . GLY A 1 403 ? -11.889 -7.083 -18.035 1.00 21.81 403 GLY A N 1
ATOM 3197 C CA . GLY A 1 403 ? -13.298 -6.997 -17.695 1.00 25.05 403 GLY A CA 1
ATOM 3198 C C . GLY A 1 403 ? -14.025 -8.328 -17.617 1.00 24.74 403 GLY A C 1
ATOM 3199 O O . GLY A 1 403 ? -15.148 -8.401 -17.117 1.00 27.53 403 GLY A O 1
ATOM 3200 N N . GLN A 1 404 ? -13.392 -9.386 -18.110 1.00 19.27 404 GLN A N 1
ATOM 3201 C CA . GLN A 1 404 ? -14.027 -10.697 -18.141 1.00 18.31 404 GLN A CA 1
ATOM 3202 C C . GLN A 1 404 ? -13.822 -11.427 -16.820 1.00 20.66 404 GLN A C 1
ATOM 3203 O O . GLN A 1 404 ? -12.743 -11.364 -16.230 1.00 22.86 404 GLN A O 1
ATOM 3209 N N . PRO A 1 405 ? -14.868 -12.126 -16.348 1.00 18.57 405 PRO A N 1
ATOM 3210 C CA . PRO A 1 405 ? -14.799 -12.774 -15.035 1.00 16.52 405 PRO A CA 1
ATOM 3211 C C . PRO A 1 405 ? -13.988 -14.065 -15.048 1.00 20.10 405 PRO A C 1
ATOM 3212 O O . PRO A 1 405 ? -13.891 -14.745 -16.071 1.00 18.38 405 PRO A O 1
ATOM 3216 N N . PHE A 1 406 ? -13.398 -14.379 -13.899 1.00 22.00 406 PHE A N 1
ATOM 3217 C CA . PHE A 1 406 ? -12.800 -15.681 -13.642 1.00 20.04 406 PHE A CA 1
ATOM 3218 C C . PHE A 1 406 ? -13.808 -16.790 -13.943 1.00 20.04 406 PHE A C 1
ATOM 3219 O O . PHE A 1 406 ? -14.938 -16.750 -13.461 1.00 22.73 406 PHE A O 1
ATOM 3227 N N . ALA A 1 407 ? -13.404 -17.787 -14.724 1.00 14.25 407 ALA A N 1
ATOM 3228 C CA . ALA A 1 407 ? -14.338 -18.835 -15.120 1.00 17.73 407 ALA A CA 1
ATOM 3229 C C . ALA A 1 407 ? -13.610 -20.131 -15.442 1.00 16.46 407 ALA A C 1
ATOM 3230 O O . ALA A 1 407 ? -12.405 -20.129 -15.684 1.00 17.74 407 ALA A O 1
ATOM 3232 N N . ASN A 1 408 ? -14.364 -21.229 -15.452 1.00 17.15 408 ASN A N 1
ATOM 3233 C CA . ASN A 1 408 ? -13.904 -22.511 -15.984 1.00 14.86 408 ASN A CA 1
ATOM 3234 C C . ASN A 1 408 ? -12.563 -22.964 -15.413 1.00 13.36 408 ASN A C 1
ATOM 3235 O O . ASN A 1 408 ? -11.710 -23.475 -16.140 1.00 13.16 408 ASN A O 1
ATOM 3240 N N . TRP A 1 409 ? -12.382 -22.767 -14.111 1.00 15.84 409 TRP A N 1
ATOM 3241 C CA . TRP A 1 409 ? -11.217 -23.292 -13.413 1.00 13.47 409 TRP A CA 1
ATOM 3242 C C . TRP A 1 409 ? -11.175 -24.812 -13.470 1.00 15.33 409 TRP A C 1
ATOM 3243 O O . TRP A 1 409 ? -12.199 -25.482 -13.339 1.00 15.52 409 TRP A O 1
ATOM 3254 N N . TRP A 1 410 ? -9.972 -25.344 -13.653 1.00 15.13 410 TRP A N 1
ATOM 3255 C CA . TRP A 1 410 ? -9.722 -26.774 -13.563 1.00 14.60 410 TRP A CA 1
ATOM 3256 C C . TRP A 1 410 ? -8.376 -27.014 -12.887 1.00 14.04 410 TRP A C 1
ATOM 3257 O O . TRP A 1 410 ? -7.446 -26.227 -13.055 1.00 14.83 410 TRP A O 1
ATOM 3268 N N . ASP A 1 411 ? -8.268 -28.094 -12.120 1.00 14.69 411 ASP A N 1
ATOM 3269 C CA . ASP A 1 411 ? -6.958 -28.563 -11.674 1.00 16.46 411 ASP A CA 1
ATOM 3270 C C . ASP A 1 411 ? -6.906 -30.085 -11.573 1.00 15.01 411 ASP A C 1
ATOM 3271 O O . ASP A 1 411 ? -7.940 -30.750 -11.554 1.00 15.57 411 ASP A O 1
ATOM 3276 N N . ASN A 1 412 ? -5.696 -30.631 -11.510 1.00 14.74 412 ASN A N 1
ATOM 3277 C CA . ASN A 1 412 ? -5.517 -32.071 -11.382 1.00 16.84 412 ASN A CA 1
ATOM 3278 C C . ASN A 1 412 ? -5.268 -32.509 -9.943 1.00 16.11 412 ASN A C 1
ATOM 3279 O O . ASN A 1 412 ? -4.826 -33.629 -9.699 1.00 15.13 412 ASN A O 1
ATOM 3284 N N . GLY A 1 413 ? -5.538 -31.619 -8.994 1.00 16.17 413 GLY A N 1
ATOM 3285 C CA . GLY A 1 413 ? -5.302 -31.910 -7.591 1.00 16.46 413 GLY A CA 1
ATOM 3286 C C . GLY A 1 413 ? -3.835 -31.829 -7.213 1.00 23.76 413 GLY A C 1
ATOM 3287 O O . GLY A 1 413 ? -3.450 -32.172 -6.095 1.00 18.80 413 GLY A O 1
ATOM 3288 N N . SER A 1 414 ? -3.017 -31.370 -8.155 1.00 23.00 414 SER A N 1
ATOM 3289 C CA . SER A 1 414 ? -1.577 -31.262 -7.947 1.00 16.10 414 SER A CA 1
ATOM 3290 C C . SER A 1 414 ? -1.037 -29.927 -8.457 1.00 17.40 414 SER A C 1
ATOM 3291 O O . SER A 1 414 ? -1.264 -28.887 -7.840 1.00 16.57 414 SER A O 1
ATOM 3294 N N . ASN A 1 415 ? -0.329 -29.958 -9.583 1.00 15.22 415 ASN A N 1
ATOM 3295 C CA . ASN A 1 415 ? 0.314 -28.760 -10.116 1.00 15.13 415 ASN A CA 1
ATOM 3296 C C . ASN A 1 415 ? -0.014 -28.511 -11.589 1.00 15.25 415 ASN A C 1
ATOM 3297 O O . ASN A 1 415 ? 0.706 -27.804 -12.294 1.00 15.37 415 ASN A O 1
ATOM 3302 N N . GLN A 1 416 ? -1.121 -29.088 -12.038 1.00 13.02 416 GLN A N 1
ATOM 3303 C CA . GLN A 1 416 ? -1.668 -28.795 -13.355 1.00 14.57 416 GLN A CA 1
ATOM 3304 C C . GLN A 1 416 ? -2.942 -28.003 -13.151 1.00 11.72 416 GLN A C 1
ATOM 3305 O O . GLN A 1 416 ? -3.857 -28.457 -12.466 1.00 12.47 416 GLN A O 1
ATOM 3311 N N . VAL A 1 417 ? -3.005 -26.819 -13.745 1.00 10.53 417 VAL A N 1
ATOM 3312 C CA . VAL A 1 417 ? -4.119 -25.921 -13.478 1.00 11.56 417 VAL A CA 1
ATOM 3313 C C . VAL A 1 417 ? -4.590 -25.237 -14.757 1.00 11.25 417 VAL A C 1
ATOM 3314 O O . VAL A 1 417 ? -3.842 -25.161 -15.713 1.00 11.86 417 VAL A O 1
ATOM 3318 N N . ALA A 1 418 ? -5.831 -24.762 -14.789 1.00 11.02 418 ALA A N 1
ATOM 3319 C CA . ALA A 1 418 ? -6.317 -24.014 -15.942 1.00 10.01 418 ALA A CA 1
ATOM 3320 C C . ALA A 1 418 ? -7.470 -23.111 -15.541 1.00 11.29 418 ALA A C 1
ATOM 3321 O O . ALA A 1 418 ? -8.218 -23.428 -14.617 1.00 12.00 418 ALA A O 1
ATOM 3323 N N . PHE A 1 419 ? -7.624 -21.994 -16.245 1.00 10.25 419 PHE A N 1
ATOM 3324 C CA . PHE A 1 419 ? -8.815 -21.164 -16.071 1.00 11.97 419 PHE A CA 1
ATOM 3325 C C . PHE A 1 419 ? -9.000 -20.237 -17.259 1.00 12.43 419 PHE A C 1
ATOM 3326 O O . PHE A 1 419 ? -8.091 -20.067 -18.069 1.00 12.86 419 PHE A O 1
ATOM 3334 N N . GLY A 1 420 ? -10.176 -19.629 -17.355 1.00 10.97 420 GLY A N 1
ATOM 3335 C CA . GLY A 1 420 ? -10.432 -18.677 -18.415 1.00 12.60 420 GLY A CA 1
ATOM 3336 C C . GLY A 1 420 ? -10.908 -17.327 -17.924 1.00 15.56 420 GLY A C 1
ATOM 3337 O O . GLY A 1 420 ? -11.096 -17.110 -16.727 1.00 18.03 420 GLY A O 1
ATOM 3338 N N . ARG A 1 421 ? -11.107 -16.416 -18.868 1.00 16.62 421 ARG A N 1
ATOM 3339 C CA . ARG A 1 421 ? -11.624 -15.093 -18.569 1.00 19.03 421 ARG A CA 1
ATOM 3340 C C . ARG A 1 421 ? -12.828 -14.869 -19.464 1.00 18.84 421 ARG A C 1
ATOM 3341 O O . ARG A 1 421 ? -12.680 -14.500 -20.629 1.00 18.66 421 ARG A O 1
ATOM 3349 N N . GLY A 1 422 ? -14.015 -15.068 -18.899 1.00 16.21 422 GLY A N 1
ATOM 3350 C CA . GLY A 1 422 ? -15.252 -15.065 -19.659 1.00 20.18 422 GLY A CA 1
ATOM 3351 C C . GLY A 1 422 ? -15.140 -15.870 -20.942 1.00 19.57 422 GLY A C 1
ATOM 3352 O O . GLY A 1 422 ? -14.680 -17.011 -20.928 1.00 17.74 422 GLY A O 1
ATOM 3353 N N . ASN A 1 423 ? -15.556 -15.276 -22.054 1.00 17.88 423 ASN A N 1
ATOM 3354 C CA . ASN A 1 423 ? -15.454 -15.932 -23.353 1.00 20.80 423 ASN A CA 1
ATOM 3355 C C . ASN A 1 423 ? -14.342 -15.367 -24.234 1.00 24.41 423 ASN A C 1
ATOM 3356 O O . ASN A 1 423 ? -14.382 -15.511 -25.456 1.00 25.39 423 ASN A O 1
ATOM 3361 N N . ARG A 1 424 ? -13.348 -14.734 -23.618 1.00 21.88 424 ARG A N 1
ATOM 3362 C CA . ARG A 1 424 ? -12.329 -14.026 -24.387 1.00 19.76 424 ARG A CA 1
ATOM 3363 C C . ARG A 1 424 ? -10.907 -14.558 -24.224 1.00 20.29 424 ARG A C 1
ATOM 3364 O O . ARG A 1 424 ? -10.013 -14.163 -24.970 1.00 19.77 424 ARG A O 1
ATOM 3372 N N . GLY A 1 425 ? -10.691 -15.451 -23.264 1.00 21.49 425 GLY A N 1
ATOM 3373 C CA . GLY A 1 425 ? -9.381 -16.057 -23.099 1.00 17.70 425 GLY A CA 1
ATOM 3374 C C . GLY A 1 425 ? -9.346 -17.288 -22.213 1.00 15.91 425 GLY A C 1
ATOM 3375 O O . GLY A 1 425 ? -10.239 -17.503 -21.394 1.00 16.64 425 GLY A O 1
ATOM 3376 N N . PHE A 1 426 ? -8.305 -18.097 -22.380 1.00 13.64 426 PHE A N 1
ATOM 3377 C CA . PHE A 1 426 ? -8.142 -19.308 -21.592 1.00 13.85 426 PHE A CA 1
ATOM 3378 C C . PHE A 1 426 ? -6.657 -19.636 -21.467 1.00 13.86 426 PHE A C 1
ATOM 3379 O O . PHE A 1 426 ? -5.877 -19.424 -22.404 1.00 12.09 426 PHE A O 1
ATOM 3387 N N . ILE A 1 427 ? -6.276 -20.153 -20.303 1.00 10.58 427 ILE A N 1
ATOM 3388 C CA . ILE A 1 427 ? -4.886 -20.487 -20.024 1.00 11.40 427 ILE A CA 1
ATOM 3389 C C . ILE A 1 427 ? -4.759 -21.809 -19.260 1.00 12.03 427 ILE A C 1
ATOM 3390 O O . ILE A 1 427 ? -5.615 -22.154 -18.431 1.00 11.45 427 ILE A O 1
ATOM 3395 N N . VAL A 1 428 ? -3.690 -22.546 -19.563 1.00 11.37 428 VAL A N 1
ATOM 3396 C CA . VAL A 1 428 ? -3.465 -23.881 -19.020 1.00 10.79 428 VAL A CA 1
ATOM 3397 C C . VAL A 1 428 ? -1.993 -24.042 -18.650 1.00 11.41 428 VAL A C 1
ATOM 3398 O O . VAL A 1 428 ? -1.118 -23.717 -19.439 1.00 11.68 428 VAL A O 1
ATOM 3402 N N . PHE A 1 429 ? -1.739 -24.566 -17.454 1.00 12.50 429 PHE A N 1
ATOM 3403 C CA . PHE A 1 429 ? -0.400 -24.728 -16.899 1.00 10.61 429 PHE A CA 1
ATOM 3404 C C . PHE A 1 429 ? -0.150 -26.179 -16.506 1.00 11.09 429 PHE A C 1
ATOM 3405 O O . PHE A 1 429 ? -1.021 -26.833 -15.920 1.00 12.57 429 PHE A O 1
ATOM 3413 N N . ASN A 1 430 ? 1.051 -26.665 -16.811 1.00 15.74 430 ASN A N 1
ATOM 3414 C CA . ASN A 1 430 ? 1.530 -27.946 -16.302 1.00 15.96 430 ASN A CA 1
ATOM 3415 C C . ASN A 1 430 ? 2.800 -27.765 -15.478 1.00 18.06 430 ASN A C 1
ATOM 3416 O O . ASN A 1 430 ? 3.890 -27.619 -16.031 1.00 18.51 430 ASN A O 1
ATOM 3421 N N . ASN A 1 431 ? 2.660 -27.784 -14.156 1.00 12.85 431 ASN A N 1
ATOM 3422 C CA . ASN A 1 431 ? 3.815 -27.677 -13.271 1.00 15.51 431 ASN A CA 1
ATOM 3423 C C . ASN A 1 431 ? 4.079 -28.968 -12.491 1.00 15.63 431 ASN A C 1
ATOM 3424 O O . ASN A 1 431 ? 4.740 -28.960 -11.453 1.00 15.35 431 ASN A O 1
ATOM 3429 N N . ASP A 1 432 ? 3.551 -30.077 -13.001 1.00 13.30 432 ASP A N 1
ATOM 3430 C CA . ASP A 1 432 ? 3.863 -31.393 -12.457 1.00 15.65 432 ASP A CA 1
ATOM 3431 C C . ASP A 1 432 ? 4.990 -32.048 -13.242 1.00 15.35 432 ASP A C 1
ATOM 3432 O O . ASP A 1 432 ? 5.310 -31.623 -14.350 1.00 14.94 432 ASP A O 1
ATOM 3437 N N . ASP A 1 433 ? 5.592 -33.079 -12.659 1.00 19.04 433 ASP A N 1
ATOM 3438 C CA . ASP A 1 433 ? 6.678 -33.805 -13.306 1.00 20.32 433 ASP A CA 1
ATOM 3439 C C . ASP A 1 433 ? 6.164 -34.934 -14.195 1.00 22.38 433 ASP A C 1
ATOM 3440 O O . ASP A 1 433 ? 6.789 -35.991 -14.287 1.00 22.62 433 ASP A O 1
ATOM 3445 N N . TRP A 1 434 ? 5.028 -34.709 -14.849 1.00 20.36 434 TRP A N 1
ATOM 3446 C CA . TRP A 1 434 ? 4.503 -35.668 -15.816 1.00 21.05 434 TRP A CA 1
ATOM 3447 C C . TRP A 1 434 ? 3.627 -34.958 -16.846 1.00 22.12 434 TRP A C 1
ATOM 3448 O O . TRP A 1 434 ? 3.328 -33.772 -16.710 1.00 22.86 434 TRP A O 1
ATOM 3459 N N . GLN A 1 435 ? 3.236 -35.695 -17.881 1.00 22.06 435 GLN A N 1
ATOM 3460 C CA . GLN A 1 435 ? 2.477 -35.145 -18.998 1.00 17.45 435 GLN A CA 1
ATOM 3461 C C . GLN A 1 435 ? 1.122 -34.587 -18.574 1.00 17.98 435 GLN A C 1
ATOM 3462 O O . GLN A 1 435 ? 0.417 -35.183 -17.758 1.00 18.21 435 GLN A O 1
ATOM 3468 N N . LEU A 1 436 ? 0.775 -33.433 -19.135 1.00 17.11 436 LEU A N 1
ATOM 3469 C CA . LEU A 1 436 ? -0.581 -32.908 -19.063 1.00 18.30 436 LEU A CA 1
ATOM 3470 C C . LEU A 1 436 ? -1.292 -33.294 -20.352 1.00 18.81 436 LEU A C 1
ATOM 3471 O O . LEU A 1 436 ? -0.791 -33.039 -21.444 1.00 19.82 436 LEU A O 1
ATOM 3476 N N . SER A 1 437 ? -2.455 -33.917 -20.224 1.00 18.10 437 SER A N 1
ATOM 3477 C CA . SER A 1 437 ? -3.241 -34.313 -21.385 1.00 16.71 437 SER A CA 1
ATOM 3478 C C . SER A 1 437 ? -4.710 -34.367 -20.997 1.00 19.61 437 SER A C 1
ATOM 3479 O O . SER A 1 437 ? -5.204 -35.394 -20.534 1.00 20.14 437 SER A O 1
ATOM 3482 N N . SER A 1 438 ? -5.407 -33.250 -21.169 1.00 21.73 438 SER A N 1
ATOM 3483 C CA . SER A 1 438 ? -6.783 -33.175 -20.690 1.00 20.40 438 SER A CA 1
ATOM 3484 C C . SER A 1 438 ? -7.700 -32.432 -21.643 1.00 19.94 438 SER A C 1
ATOM 3485 O O . SER A 1 438 ? -7.264 -31.538 -22.362 1.00 19.04 438 SER A O 1
ATOM 3488 N N . THR A 1 439 ? -8.977 -32.795 -21.632 1.00 16.40 439 THR A N 1
ATOM 3489 C CA . THR A 1 439 ? -9.968 -32.073 -22.414 1.00 19.78 439 THR A CA 1
ATOM 3490 C C . THR A 1 439 ? -10.709 -31.121 -21.486 1.00 16.85 439 THR A C 1
ATOM 3491 O O . THR A 1 439 ? -11.367 -31.545 -20.536 1.00 16.12 439 THR A O 1
ATOM 3495 N N . LEU A 1 440 ? -10.588 -29.828 -21.763 1.00 15.47 440 LEU A N 1
ATOM 3496 C CA . LEU A 1 440 ? -11.073 -28.813 -20.841 1.00 16.37 440 LEU A CA 1
ATOM 3497 C C . LEU A 1 440 ? -12.073 -27.875 -21.507 1.00 18.16 440 LEU A C 1
ATOM 3498 O O . LEU A 1 440 ? -11.989 -27.605 -22.708 1.00 16.83 440 LEU A O 1
ATOM 3503 N N . GLN A 1 441 ? -13.021 -27.387 -20.713 1.00 19.05 441 GLN A N 1
ATOM 3504 C CA . GLN A 1 441 ? -13.953 -26.359 -21.158 1.00 18.46 441 GLN A CA 1
ATOM 3505 C C . GLN A 1 441 ? -13.247 -25.009 -21.144 1.00 18.33 441 GLN A C 1
ATOM 3506 O O . GLN A 1 441 ? -12.811 -24.543 -20.091 1.00 18.36 441 GLN A O 1
ATOM 3512 N N . THR A 1 442 ? -13.130 -24.387 -22.312 1.00 18.51 442 THR A N 1
ATOM 3513 C CA . THR A 1 442 ? -12.396 -23.133 -22.428 1.00 16.06 442 THR A CA 1
ATOM 3514 C C . THR A 1 442 ? -13.298 -21.910 -22.296 1.00 16.89 442 THR A C 1
ATOM 3515 O O . THR A 1 442 ? -12.816 -20.804 -22.052 1.00 16.27 442 THR A O 1
ATOM 3519 N N . GLY A 1 443 ? -14.603 -22.104 -22.461 1.00 20.73 443 GLY A N 1
ATOM 3520 C CA . GLY A 1 443 ? -15.528 -20.985 -22.494 1.00 21.21 443 GLY A CA 1
ATOM 3521 C C . GLY A 1 443 ? -15.472 -20.175 -23.777 1.00 20.98 443 GLY A C 1
ATOM 3522 O O . GLY A 1 443 ? -16.202 -19.196 -23.935 1.00 25.57 443 GLY A O 1
ATOM 3523 N N . LEU A 1 444 ? -14.606 -20.586 -24.696 1.00 19.14 444 LEU A N 1
ATOM 3524 C CA . LEU A 1 444 ? -14.383 -19.844 -25.930 1.00 20.77 444 LEU A CA 1
ATOM 3525 C C . LEU A 1 444 ? -15.234 -20.401 -27.064 1.00 21.93 444 LEU A C 1
ATOM 3526 O O . LEU A 1 444 ? -15.556 -21.589 -27.080 1.00 21.17 444 LEU A O 1
ATOM 3531 N N . PRO A 1 445 ? -15.608 -19.533 -28.019 1.00 19.29 445 PRO A N 1
ATOM 3532 C CA . PRO A 1 445 ? -16.278 -19.955 -29.252 1.00 17.68 445 PRO A CA 1
ATOM 3533 C C . PRO A 1 445 ? -15.419 -20.957 -30.011 1.00 20.43 445 PRO A C 1
ATOM 3534 O O . PRO A 1 445 ? -14.191 -20.887 -29.945 1.00 20.09 445 PRO A O 1
ATOM 3538 N N . GLY A 1 446 ? -16.063 -21.877 -30.724 1.00 19.93 446 GLY A N 1
ATOM 3539 C CA . GLY A 1 446 ? -15.353 -22.864 -31.517 1.00 17.46 446 GLY A CA 1
ATOM 3540 C C . GLY A 1 446 ? -14.460 -22.258 -32.581 1.00 20.36 446 GLY A C 1
ATOM 3541 O O . GLY A 1 446 ? -14.766 -21.206 -33.143 1.00 23.58 446 GLY A O 1
ATOM 3542 N N . GLY A 1 447 ? -13.347 -22.930 -32.856 1.00 22.77 447 GLY A N 1
ATOM 3543 C CA . GLY A 1 447 ? -12.424 -22.487 -33.884 1.00 22.37 447 GLY A CA 1
ATOM 3544 C C . GLY A 1 447 ? -11.016 -22.950 -33.578 1.00 21.36 447 GLY A C 1
ATOM 3545 O O . GLY A 1 447 ? -10.798 -23.706 -32.637 1.00 18.72 447 GLY A O 1
ATOM 3546 N N . THR A 1 448 ? -10.054 -22.492 -34.369 1.00 23.97 448 THR A N 1
ATOM 3547 C CA . THR A 1 448 ? -8.665 -22.856 -34.143 1.00 21.36 448 THR A CA 1
ATOM 3548 C C . THR A 1 448 ? -7.931 -21.627 -33.630 1.00 20.06 448 THR A C 1
ATOM 3549 O O . THR A 1 448 ? -8.003 -20.557 -34.232 1.00 22.38 448 THR A O 1
ATOM 3553 N N . TYR A 1 449 ? -7.226 -21.784 -32.515 1.00 18.80 449 TYR A N 1
ATOM 3554 C CA . TYR A 1 449 ? -6.595 -20.654 -31.855 1.00 16.08 449 TYR A CA 1
ATOM 3555 C C . TYR A 1 449 ? -5.098 -20.885 -31.806 1.00 17.39 449 TYR A C 1
ATOM 3556 O O . TYR A 1 449 ? -4.641 -21.998 -31.560 1.00 19.66 449 TYR A O 1
ATOM 3565 N N . CYS A 1 450 ? -4.334 -19.827 -32.042 1.00 16.14 450 CYS A N 1
ATOM 3566 C CA . CYS A 1 450 ? -2.890 -19.883 -31.882 1.00 16.45 450 CYS A CA 1
ATOM 3567 C C . CYS A 1 450 ? -2.516 -19.789 -30.411 1.00 15.58 450 CYS A C 1
ATOM 3568 O O . CYS A 1 450 ? -3.017 -18.924 -29.693 1.00 18.04 450 CYS A O 1
ATOM 3571 N N . ASN A 1 451 ? -1.642 -20.680 -29.958 1.00 12.29 451 ASN A N 1
ATOM 3572 C CA . ASN A 1 451 ? -1.051 -20.534 -28.636 1.00 14.76 451 ASN A CA 1
ATOM 3573 C C . ASN A 1 451 ? -0.047 -19.394 -28.670 1.00 13.99 451 ASN A C 1
ATOM 3574 O O . ASN A 1 451 ? 0.929 -19.443 -29.417 1.00 14.14 451 ASN A O 1
ATOM 3579 N N . VAL A 1 452 ? -0.287 -18.364 -27.868 1.00 13.04 452 VAL A N 1
ATOM 3580 C CA . VAL A 1 452 ? 0.555 -17.177 -27.918 1.00 14.59 452 VAL A CA 1
ATOM 3581 C C . VAL A 1 452 ? 1.788 -17.282 -27.027 1.00 15.34 452 VAL A C 1
ATOM 3582 O O . VAL A 1 452 ? 2.619 -16.375 -27.006 1.00 18.82 452 VAL A O 1
ATOM 3586 N N . ILE A 1 453 ? 1.913 -18.391 -26.303 1.00 16.80 453 ILE A N 1
ATOM 3587 C CA . ILE A 1 453 ? 3.123 -18.649 -25.526 1.00 12.95 453 ILE A CA 1
ATOM 3588 C C . ILE A 1 453 ? 4.236 -19.290 -26.356 1.00 14.15 453 ILE A C 1
ATOM 3589 O O . ILE A 1 453 ? 5.395 -18.891 -26.260 1.00 17.66 453 ILE A O 1
ATOM 3594 N N . SER A 1 454 ? 3.880 -20.274 -27.177 1.00 13.96 454 SER A N 1
ATOM 3595 C CA . SER A 1 454 ? 4.864 -20.967 -28.006 1.00 14.56 454 SER A CA 1
ATOM 3596 C C . SER A 1 454 ? 5.022 -20.291 -29.364 1.00 17.42 454 SER A C 1
ATOM 3597 O O . SER A 1 454 ? 5.967 -20.578 -30.096 1.00 17.74 454 SER A O 1
ATOM 3600 N N . GLY A 1 455 ? 4.096 -19.400 -29.702 1.00 17.64 455 GLY A N 1
ATOM 3601 C CA . GLY A 1 455 ? 4.106 -18.768 -31.009 1.00 17.00 455 GLY A CA 1
ATOM 3602 C C . GLY A 1 455 ? 3.181 -17.571 -31.096 1.00 17.80 455 GLY A C 1
ATOM 3603 O O . GLY A 1 455 ? 2.846 -16.965 -30.081 1.00 20.42 455 GLY A O 1
ATOM 3604 N N . ASP A 1 456 ? 2.783 -17.217 -32.314 1.00 19.17 456 ASP A N 1
ATOM 3605 C CA . ASP A 1 456 ? 1.969 -16.027 -32.546 1.00 21.19 456 ASP A CA 1
ATOM 3606 C C . ASP A 1 456 ? 0.915 -16.255 -33.619 1.00 25.11 456 ASP A C 1
ATOM 3607 O O . ASP A 1 456 ? 1.088 -17.102 -34.498 1.00 24.45 456 ASP A O 1
ATOM 3612 N N . LYS A 1 457 ? -0.183 -15.508 -33.550 1.00 21.13 457 LYS A N 1
ATOM 3613 C CA . LYS A 1 457 ? -1.030 -15.389 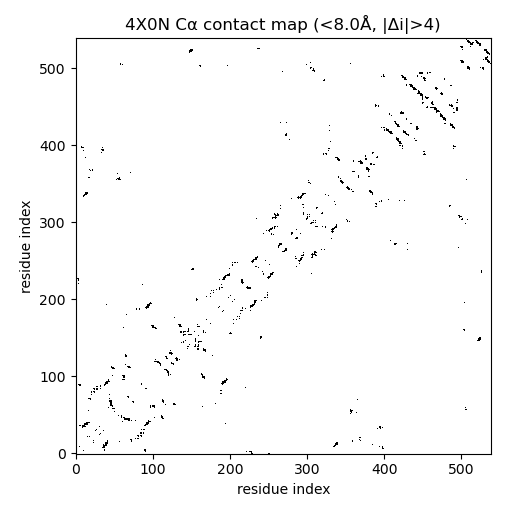-34.721 1.00 23.05 457 LYS A CA 1
ATOM 3614 C C . LYS A 1 457 ? -0.373 -14.311 -35.571 1.00 29.61 457 LYS A C 1
ATOM 3615 O O . LYS A 1 457 ? -0.223 -13.168 -35.139 1.00 24.28 457 LYS A O 1
ATOM 3621 N N . VAL A 1 458 ? 0.009 -14.678 -36.786 1.00 27.78 458 VAL A N 1
ATOM 3622 C CA . VAL A 1 458 ? 0.617 -13.752 -37.732 1.00 28.94 458 VAL A CA 1
ATOM 3623 C C . VAL A 1 458 ? -0.186 -13.818 -39.019 1.00 31.53 458 VAL A C 1
ATOM 3624 O O . VAL A 1 458 ? -0.172 -14.837 -39.711 1.00 31.41 458 VAL A O 1
ATOM 3628 N N . GLY A 1 459 ? -0.858 -12.722 -39.354 1.00 32.00 459 GLY A N 1
ATOM 3629 C CA . GLY A 1 459 ? -1.868 -12.744 -40.392 1.00 33.36 459 GLY A CA 1
ATOM 3630 C C . GLY A 1 459 ? -2.868 -13.850 -40.108 1.00 40.48 459 GLY A C 1
ATOM 3631 O O . GLY A 1 459 ? -3.482 -13.847 -39.041 1.00 41.78 459 GLY A O 1
ATOM 3632 N N . ASN A 1 460 ? -3.058 -14.788 -41.029 1.00 42.34 460 ASN A N 1
ATOM 3633 C CA . ASN A 1 460 ? -4.071 -15.814 -40.805 1.00 44.32 460 ASN A CA 1
ATOM 3634 C C . ASN A 1 460 ? -3.537 -17.210 -40.487 1.00 45.59 460 ASN A C 1
ATOM 3635 O O . ASN A 1 460 ? -4.141 -18.206 -40.884 1.00 48.51 460 ASN A O 1
ATOM 3640 N N . SER A 1 461 ? -2.414 -17.292 -39.783 1.00 38.12 461 SER A N 1
ATOM 3641 C CA . SER A 1 461 ? -1.809 -18.590 -39.500 1.00 39.89 461 SER A CA 1
ATOM 3642 C C . SER A 1 461 ? -1.148 -18.572 -38.121 1.00 33.97 461 SER A C 1
ATOM 3643 O O . SER A 1 461 ? -1.080 -17.529 -37.473 1.00 33.34 461 SER A O 1
ATOM 3646 N N . CYS A 1 462 ? -0.656 -19.727 -37.678 1.00 31.53 462 CYS A N 1
ATOM 3647 C CA . CYS A 1 462 ? 0.000 -19.825 -36.377 1.00 27.29 462 CYS A CA 1
ATOM 3648 C C . CYS A 1 462 ? 1.472 -20.174 -36.533 1.00 29.79 462 CYS A C 1
ATOM 3649 O O . CYS A 1 462 ? 1.828 -21.018 -37.354 1.00 32.60 462 CYS A O 1
ATOM 3652 N N . THR A 1 463 ? 2.326 -19.534 -35.743 1.00 25.12 463 THR A N 1
ATOM 3653 C CA . THR A 1 463 ? 3.753 -19.813 -35.814 1.00 21.45 463 THR A CA 1
ATOM 3654 C C . THR A 1 463 ? 4.171 -20.856 -34.782 1.00 24.01 463 THR A C 1
ATOM 3655 O O . THR A 1 463 ? 5.287 -21.375 -34.829 1.00 30.15 463 THR A O 1
ATOM 3659 N N . GLY A 1 464 ? 3.272 -21.152 -33.848 1.00 25.39 464 GLY A N 1
ATOM 3660 C CA . GLY A 1 464 ? 3.518 -22.171 -32.843 1.00 23.56 464 GLY A CA 1
ATOM 3661 C C . GLY A 1 464 ? 2.439 -23.235 -32.754 1.00 26.05 464 GLY A C 1
ATOM 3662 O O . GLY A 1 464 ? 1.879 -23.664 -33.762 1.00 27.79 464 GLY A O 1
ATOM 3663 N N . ILE A 1 465 ? 2.154 -23.654 -31.525 1.00 21.02 465 ILE A N 1
ATOM 3664 C CA . ILE A 1 465 ? 1.132 -24.658 -31.241 1.00 19.43 465 ILE A CA 1
ATOM 3665 C C . ILE A 1 465 ? -0.264 -24.159 -31.623 1.00 19.63 465 ILE A C 1
ATOM 3666 O O . ILE A 1 465 ? -0.592 -22.992 -31.412 1.00 17.51 465 ILE A O 1
ATOM 3671 N N . LYS A 1 466 ? -1.082 -25.048 -32.182 1.00 23.27 466 LYS A N 1
ATOM 3672 C CA . LYS A 1 466 ? -2.480 -24.741 -32.459 1.00 18.98 466 LYS A CA 1
ATOM 3673 C C . LYS A 1 466 ? -3.406 -25.505 -31.520 1.00 22.07 466 LYS A C 1
ATOM 3674 O O . LYS A 1 466 ? -3.171 -26.671 -31.204 1.00 24.26 466 LYS A O 1
ATOM 3680 N N . VAL A 1 467 ? -4.463 -24.834 -31.080 1.00 22.17 467 VAL A N 1
ATOM 3681 C CA . VAL A 1 467 ? -5.459 -25.435 -30.205 1.00 18.81 467 VAL A CA 1
ATOM 3682 C C . VAL A 1 467 ? -6.802 -25.453 -30.917 1.00 21.09 467 VAL A C 1
ATOM 3683 O O . VAL A 1 467 ? -7.321 -24.405 -31.296 1.00 21.93 467 VAL A O 1
ATOM 3687 N N . TYR A 1 468 ? -7.368 -26.641 -31.101 1.00 20.62 468 TYR A N 1
ATOM 3688 C CA . TYR A 1 468 ? -8.687 -26.746 -31.710 1.00 18.75 468 TYR A CA 1
ATOM 3689 C C . TYR A 1 468 ? -9.790 -26.794 -30.659 1.00 19.60 468 TYR A C 1
ATOM 3690 O O . TYR A 1 468 ? -9.901 -27.757 -29.897 1.00 19.33 468 TYR A O 1
ATOM 3699 N N . VAL A 1 469 ? -10.603 -25.744 -30.624 1.00 20.72 469 VAL A N 1
ATOM 3700 C CA . VAL A 1 469 ? -11.738 -25.683 -29.716 1.00 19.69 469 VAL A CA 1
ATOM 3701 C C . VAL A 1 469 ? -13.022 -26.083 -30.435 1.00 20.61 469 VAL A C 1
ATOM 3702 O O . VAL A 1 469 ? -13.389 -25.477 -31.445 1.00 20.05 469 VAL A O 1
ATOM 3706 N N . SER A 1 470 ? -13.706 -27.097 -29.914 1.00 26.28 470 SER A N 1
ATOM 3707 C CA . SER A 1 470 ? -14.975 -27.532 -30.485 1.00 20.93 470 SER A CA 1
ATOM 3708 C C . SER A 1 470 ? -16.066 -26.492 -30.254 1.00 23.87 470 SER A C 1
ATOM 3709 O O . SER A 1 470 ? -15.883 -25.544 -29.489 1.00 20.97 470 SER A O 1
ATOM 3712 N N . SER A 1 471 ? -17.201 -26.681 -30.916 1.00 25.64 471 SER A N 1
ATOM 3713 C CA . SER A 1 471 ? -18.337 -25.776 -30.782 1.00 24.76 471 SER A CA 1
ATOM 3714 C C . SER A 1 471 ? -18.906 -25.720 -29.361 1.00 25.34 471 SER A C 1
ATOM 3715 O O . SER A 1 471 ? -19.440 -24.692 -28.943 1.00 30.45 471 SER A O 1
ATOM 3718 N N . ASP A 1 472 ? -18.793 -26.819 -28.620 1.00 23.88 472 ASP A N 1
ATOM 3719 C CA . ASP A 1 472 ? -19.259 -26.839 -27.233 1.00 27.75 472 ASP A CA 1
ATOM 3720 C C . ASP A 1 472 ? -18.258 -26.206 -26.265 1.00 25.60 472 ASP A C 1
ATOM 3721 O O . ASP A 1 472 ? -18.490 -26.163 -25.058 1.00 24.24 472 ASP A O 1
ATOM 3726 N N . GLY A 1 473 ? -17.147 -25.717 -26.807 1.00 21.19 473 GLY A N 1
ATOM 3727 C CA . GLY A 1 473 ? -16.172 -24.980 -26.027 1.00 21.57 473 GLY A CA 1
ATOM 3728 C C . GLY A 1 473 ? -15.082 -25.807 -25.373 1.00 20.97 473 GLY A C 1
ATOM 3729 O O . GLY A 1 473 ? -14.290 -25.279 -24.593 1.00 21.71 473 GLY A O 1
ATOM 3730 N N . THR A 1 474 ? -15.019 -27.095 -25.697 1.00 19.99 474 THR A N 1
ATOM 3731 C CA . THR A 1 474 ? -14.005 -27.966 -25.112 1.00 20.61 474 THR A CA 1
ATOM 3732 C C . THR A 1 474 ? -12.823 -28.119 -26.066 1.00 21.09 474 THR A C 1
ATOM 3733 O O . THR A 1 474 ? -12.978 -28.002 -27.282 1.00 22.90 474 THR A O 1
ATOM 3737 N N . ALA A 1 475 ? -11.644 -28.383 -25.513 1.00 16.89 475 ALA A N 1
ATOM 3738 C CA . ALA A 1 475 ? -10.457 -28.575 -26.337 1.00 17.40 475 ALA A CA 1
ATOM 3739 C C . ALA A 1 475 ? -9.478 -29.511 -25.647 1.00 19.15 475 ALA A C 1
ATOM 3740 O O . ALA A 1 475 ? -9.420 -29.563 -24.418 1.00 17.39 475 ALA A O 1
ATOM 3742 N N . GLN A 1 476 ? -8.705 -30.247 -26.443 1.00 20.56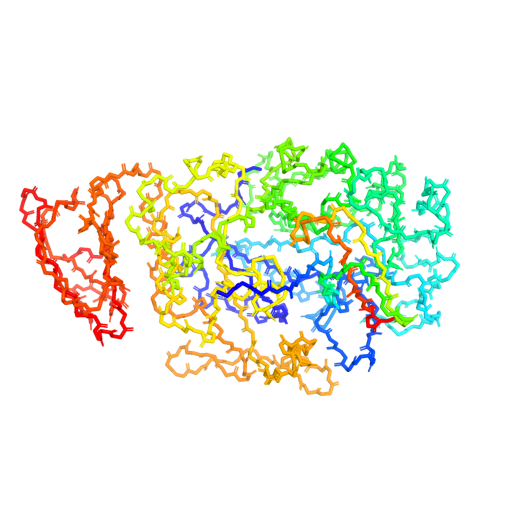 476 GLN A N 1
ATOM 3743 C CA . GLN A 1 476 ? -7.627 -31.059 -25.898 1.00 20.47 476 GLN A CA 1
ATOM 3744 C C . GLN A 1 476 ? -6.385 -30.202 -25.682 1.00 19.10 476 GLN A C 1
ATOM 3745 O O . GLN A 1 476 ? -5.988 -29.429 -26.554 1.00 19.87 476 GLN A O 1
ATOM 3751 N N . PHE A 1 477 ? -5.774 -30.361 -24.513 1.00 19.93 477 PHE A N 1
ATOM 3752 C CA . PHE A 1 477 ? -4.501 -29.733 -24.187 1.00 15.16 477 PHE A CA 1
ATOM 3753 C C . PHE A 1 477 ? -3.440 -30.763 -23.819 1.00 16.73 477 PHE A C 1
ATOM 3754 O O . PHE A 1 477 ? -3.640 -31.588 -22.915 1.00 18.65 477 PHE A O 1
ATOM 3762 N N . SER A 1 478 ? -2.332 -30.727 -24.552 1.00 17.12 478 SER A N 1
ATOM 3763 C CA . SER A 1 478 ? -1.210 -31.627 -24.328 1.00 19.55 478 SER A CA 1
ATOM 3764 C C . SER A 1 478 ? 0.085 -30.858 -24.066 1.00 20.36 478 SER A C 1
ATOM 3765 O O . SER A 1 478 ? 0.622 -30.217 -24.968 1.00 26.06 478 SER A O 1
ATOM 3768 N N . ILE A 1 479 ? 0.582 -30.918 -22.834 1.00 19.29 479 ILE A N 1
ATOM 3769 C CA . ILE A 1 479 ? 1.775 -30.171 -22.450 1.00 16.65 479 ILE A CA 1
ATOM 3770 C C . ILE A 1 479 ? 2.721 -31.088 -21.686 1.00 21.17 479 ILE A C 1
ATOM 3771 O O . ILE A 1 479 ? 2.397 -31.548 -20.592 1.00 21.05 479 ILE A O 1
ATOM 3776 N N . SER A 1 480 ? 3.897 -31.338 -22.254 1.00 23.55 480 SER A N 1
ATOM 3777 C CA . SER A 1 480 ? 4.905 -32.153 -21.585 1.00 21.89 480 SER A CA 1
ATOM 3778 C C . SER A 1 480 ? 5.544 -31.379 -20.441 1.00 18.72 480 SER A C 1
ATOM 3779 O O . SER A 1 480 ? 5.695 -30.162 -20.512 1.00 19.20 480 SER A O 1
ATOM 3782 N N . ASN A 1 481 ? 5.909 -32.091 -19.381 1.00 21.02 481 ASN A N 1
ATOM 3783 C CA . ASN A 1 481 ? 6.667 -31.489 -18.292 1.00 20.34 481 ASN A CA 1
ATOM 3784 C C . ASN A 1 481 ? 8.093 -31.102 -18.679 1.00 22.87 481 ASN A C 1
ATOM 3785 O O . ASN A 1 481 ? 8.783 -30.406 -17.933 1.00 23.31 481 ASN A O 1
ATOM 3790 N N . SER A 1 482 ? 8.530 -31.559 -19.848 1.00 22.96 482 SER A N 1
ATOM 3791 C CA . SER A 1 482 ? 9.847 -31.206 -20.366 1.00 22.28 482 SER A CA 1
ATOM 3792 C C . SER A 1 482 ? 9.768 -30.090 -21.405 1.00 25.65 482 SER A C 1
ATOM 3793 O O . SER A 1 482 ? 10.771 -29.739 -22.026 1.00 25.69 482 SER A O 1
ATOM 3796 N N . ALA A 1 483 ? 8.572 -29.542 -21.595 1.00 19.89 483 ALA A N 1
ATOM 3797 C CA . ALA A 1 483 ? 8.367 -28.479 -22.573 1.00 18.74 483 ALA A CA 1
ATOM 3798 C C . ALA A 1 483 ? 9.162 -27.237 -22.191 1.00 19.67 483 ALA A C 1
ATOM 3799 O O . ALA A 1 483 ? 9.375 -26.965 -21.010 1.00 22.78 483 ALA A O 1
ATOM 3801 N N . GLN A 1 484 ? 9.603 -26.492 -23.200 1.00 19.53 484 GLN A N 1
ATOM 3802 C CA . GLN A 1 484 ? 10.350 -25.257 -22.987 1.00 23.89 484 GLN A CA 1
ATOM 3803 C C . GLN A 1 484 ? 9.535 -24.270 -22.154 1.00 22.29 484 GLN A C 1
ATOM 3804 O O . GLN A 1 484 ? 10.059 -23.608 -21.258 1.00 23.90 484 GLN A O 1
ATOM 3810 N N . ASP A 1 485 ? 8.247 -24.187 -22.466 1.00 19.56 485 ASP A N 1
ATOM 3811 C CA . ASP A 1 485 ? 7.296 -23.375 -21.719 1.00 17.22 485 ASP A CA 1
ATOM 3812 C C . ASP A 1 485 ? 6.096 -24.243 -21.382 1.00 17.18 485 ASP A C 1
ATOM 3813 O O . ASP A 1 485 ? 5.251 -24.492 -22.243 1.00 16.86 485 ASP A O 1
ATOM 3818 N N . PRO A 1 486 ? 6.007 -24.714 -20.129 1.00 14.91 486 PRO A N 1
ATOM 3819 C CA . PRO A 1 486 ? 4.931 -25.666 -19.844 1.00 13.54 486 PRO A CA 1
ATOM 3820 C C . PRO A 1 486 ? 3.575 -25.020 -19.574 1.00 13.24 486 PRO A C 1
ATOM 3821 O O . PRO A 1 486 ? 2.906 -25.356 -18.597 1.00 12.93 486 PRO A O 1
ATOM 3825 N N . PHE A 1 487 ? 3.176 -24.102 -20.447 1.00 14.23 487 PHE A N 1
ATOM 3826 C CA . PHE A 1 487 ? 1.840 -23.526 -20.379 1.00 13.08 487 PHE A CA 1
ATOM 3827 C C . PHE A 1 487 ? 1.395 -22.985 -21.736 1.00 11.94 487 PHE A C 1
ATOM 3828 O O . PHE A 1 487 ? 2.218 -22.584 -22.559 1.00 13.08 487 PHE A O 1
ATOM 3836 N N . ILE A 1 488 ? 0.085 -22.986 -21.958 1.00 11.21 488 ILE A N 1
ATOM 3837 C CA . ILE A 1 488 ? -0.503 -22.542 -23.214 1.00 12.10 488 ILE A CA 1
ATOM 3838 C C . ILE A 1 488 ? -1.581 -21.503 -22.925 1.00 14.72 488 ILE A C 1
ATOM 3839 O O . ILE A 1 488 ? -2.330 -21.626 -21.956 1.00 11.00 488 ILE A O 1
ATOM 3844 N N . ALA A 1 489 ? -1.655 -20.474 -23.763 1.00 13.79 489 ALA A N 1
ATOM 3845 C CA . ALA A 1 489 ? -2.661 -19.439 -23.589 1.00 13.83 489 ALA A CA 1
ATOM 3846 C C . ALA A 1 489 ? -3.247 -19.047 -24.937 1.00 16.14 489 ALA A C 1
ATOM 3847 O O . ALA A 1 489 ? -2.517 -18.827 -25.906 1.00 18.48 489 ALA A O 1
ATOM 3849 N N . ILE A 1 490 ? -4.574 -18.967 -24.991 1.00 13.87 490 ILE A N 1
ATOM 3850 C CA . ILE A 1 490 ? -5.278 -18.605 -26.218 1.00 13.82 490 ILE A CA 1
ATOM 3851 C C . ILE A 1 490 ? -6.337 -17.558 -25.906 1.00 18.42 490 ILE A C 1
ATOM 3852 O O . ILE A 1 490 ? -6.880 -17.522 -24.804 1.00 16.78 490 ILE A O 1
ATOM 3857 N N . HIS A 1 491 ? -6.629 -16.705 -26.880 1.00 18.70 491 HIS A N 1
ATOM 3858 C CA . HIS A 1 491 ? -7.643 -15.676 -26.698 1.00 15.30 491 HIS A CA 1
ATOM 3859 C C . HIS A 1 491 ? -8.293 -15.249 -28.011 1.00 20.48 491 HIS A C 1
ATOM 3860 O O . HIS A 1 491 ? -7.886 -15.682 -29.089 1.00 16.83 491 HIS A O 1
ATOM 3867 N N . ALA A 1 492 ? -9.303 -14.391 -27.897 1.00 21.83 492 ALA A N 1
ATOM 3868 C CA . ALA A 1 492 ? -10.186 -14.041 -29.007 1.00 14.52 492 ALA A CA 1
ATOM 3869 C C . ALA A 1 492 ? -9.446 -13.487 -30.223 1.00 18.07 492 ALA A C 1
ATOM 3870 O O . ALA A 1 492 ? -9.814 -13.771 -31.364 1.00 20.09 492 ALA A O 1
ATOM 3872 N N . GLU A 1 493 ? -8.413 -12.690 -29.980 1.00 16.07 493 GLU A N 1
ATOM 3873 C CA . GLU A 1 493 ? -7.611 -12.139 -31.067 1.00 18.95 493 GLU A CA 1
ATOM 3874 C C . GLU A 1 493 ? -6.514 -13.072 -31.584 1.00 19.50 493 GLU A C 1
ATOM 3875 O O . GLU A 1 493 ? -5.750 -12.695 -32.474 1.00 20.91 493 GLU A O 1
ATOM 3881 N N . SER A 1 494 ? -6.422 -14.276 -31.028 1.00 18.13 494 SER A N 1
ATOM 3882 C CA . SER A 1 494 ? -5.524 -15.281 -31.593 1.00 18.97 494 SER A CA 1
ATOM 3883 C C . SER A 1 494 ? -6.250 -16.388 -32.365 1.00 19.86 494 SER A C 1
ATOM 3884 O O . SER A 1 494 ? -5.618 -17.326 -32.848 1.00 19.39 494 SER A O 1
ATOM 3887 N N . LYS A 1 495 ? -7.571 -16.280 -32.477 1.00 19.02 495 LYS A N 1
ATOM 3888 C CA . LYS A 1 495 ? -8.337 -17.251 -33.251 1.00 22.87 495 LYS A CA 1
ATOM 3889 C C . LYS A 1 495 ? -8.107 -17.030 -34.740 1.00 25.66 495 LYS A C 1
ATOM 3890 O O . LYS A 1 495 ? -8.102 -15.895 -35.218 1.00 23.37 495 LYS A O 1
ATOM 3896 N N . LEU A 1 496 ? -7.926 -18.124 -35.471 1.00 24.70 496 LEU A N 1
ATOM 3897 C CA . LEU A 1 496 ? -7.822 -18.071 -36.923 1.00 25.67 496 LEU A CA 1
ATOM 3898 C C . LEU A 1 496 ? -9.197 -17.890 -37.562 1.00 30.80 496 LEU A C 1
ATOM 3899 O O . LEU A 1 496 ? -9.310 -17.350 -38.662 1.00 34.71 496 LEU A O 1
ATOM 3905 N N . GLU B 2 1 ? 12.982 -22.896 0.990 1.00 31.55 1001 GLU B N 1
ATOM 3906 C CA . GLU B 2 1 ? 14.045 -21.979 1.385 1.00 38.07 1001 GLU B CA 1
ATOM 3907 C C . GLU B 2 1 ? 13.480 -20.721 2.033 1.00 40.57 1001 GLU B C 1
ATOM 3908 O O . GLU B 2 1 ? 13.209 -20.708 3.234 1.00 49.04 1001 GLU B O 1
ATOM 3914 N N . SER B 2 2 ? 13.341 -19.669 1.224 1.00 29.08 1002 SER B N 1
ATOM 3915 C CA . SER B 2 2 ? 13.027 -18.309 1.679 1.00 34.23 1002 SER B CA 1
ATOM 3916 C C . SER B 2 2 ? 14.253 -17.665 2.330 1.00 36.82 1002 SER B C 1
ATOM 3917 O O . SER B 2 2 ? 14.682 -16.581 1.934 1.00 27.83 1002 SER B O 1
ATOM 3920 N N . GLY B 2 3 ? 14.798 -18.342 3.339 1.00 34.47 1003 GLY B N 1
ATOM 3921 C CA . GLY B 2 3 ? 16.020 -17.912 3.996 1.00 30.94 1003 GLY B CA 1
ATOM 3922 C C . GLY B 2 3 ? 15.776 -16.822 5.018 1.00 30.49 1003 GLY B C 1
ATOM 3923 O O . GLY B 2 3 ? 14.645 -16.361 5.186 1.00 30.25 1003 GLY B O 1
ATOM 3924 N N . ASN B 2 4 ? 16.832 -16.402 5.707 1.00 27.49 1004 ASN B N 1
ATOM 3925 C CA . ASN B 2 4 ? 16.718 -15.240 6.576 1.00 27.56 1004 ASN B CA 1
ATOM 3926 C C . ASN B 2 4 ? 17.296 -13.984 5.953 1.00 26.51 1004 ASN B C 1
ATOM 3927 O O . ASN B 2 4 ? 18.416 -13.973 5.443 1.00 28.67 1004 ASN B O 1
ATOM 3932 N N . SER B 2 5 ? 16.501 -12.927 6.003 1.00 24.05 1005 SER B N 1
ATOM 3933 C CA . SER B 2 5 ? 16.756 -11.728 5.239 1.00 19.79 1005 SER B CA 1
ATOM 3934 C C . SER B 2 5 ? 15.683 -10.749 5.655 1.00 18.09 1005 SER B C 1
ATOM 3935 O O . SER B 2 5 ? 14.504 -11.098 5.697 1.00 14.19 1005 SER B O 1
ATOM 3938 N N . CYS B 2 6 ? 16.077 -9.525 5.973 1.00 17.20 1006 CYS B N 1
ATOM 3939 C CA . CYS B 2 6 ? 15.082 -8.533 6.345 1.00 16.85 1006 CYS B CA 1
ATOM 3940 C C . CYS B 2 6 ? 15.357 -7.232 5.614 1.00 18.84 1006 CYS B C 1
ATOM 3941 O O . CYS B 2 6 ? 16.287 -6.496 5.933 1.00 14.35 1006 CYS B O 1
ATOM 3944 N N . TYR B 2 7 ? 14.514 -6.968 4.621 1.00 20.13 1007 TYR B N 1
ATOM 3945 C CA . TYR B 2 7 ? 14.653 -5.808 3.758 1.00 13.72 1007 TYR B CA 1
ATOM 3946 C C . TYR B 2 7 ? 14.175 -4.557 4.471 1.00 13.33 1007 TYR B C 1
ATOM 3947 O O . TYR B 2 7 ? 13.115 -4.549 5.091 1.00 16.07 1007 TYR B O 1
ATOM 3956 N N . ILE B 2 8 ? 14.969 -3.498 4.373 1.00 14.02 1008 ILE B N 1
ATOM 3957 C CA . ILE B 2 8 ? 14.656 -2.237 5.031 1.00 15.35 1008 ILE B CA 1
ATOM 3958 C C . ILE B 2 8 ? 14.384 -1.143 4.009 1.00 13.94 1008 ILE B C 1
ATOM 3959 O O . ILE B 2 8 ? 13.325 -0.515 4.021 1.00 18.57 1008 ILE B O 1
ATOM 3964 N N . TYR B 2 9 ? 15.345 -0.926 3.120 1.00 13.63 1009 TYR B N 1
ATOM 3965 C CA . TYR B 2 9 ? 15.206 0.074 2.073 1.00 13.30 1009 TYR B CA 1
ATOM 3966 C C . TYR B 2 9 ? 16.211 -0.228 0.962 1.00 11.94 1009 TYR B C 1
ATOM 3967 O O . TYR B 2 9 ? 17.023 -1.143 1.091 1.00 13.53 1009 TYR B O 1
ATOM 3976 N N . HIS B 2 10 ? 16.143 0.535 -0.125 1.00 12.62 1010 HIS B N 1
ATOM 3977 C CA . HIS B 2 10 ? 17.000 0.325 -1.292 1.00 15.43 1010 HIS B CA 1
ATOM 3978 C C . HIS B 2 10 ? 18.490 0.255 -0.958 1.00 16.68 1010 HIS B C 1
ATOM 3979 O O . HIS B 2 10 ? 19.102 1.254 -0.583 1.00 18.92 1010 HIS B O 1
ATOM 3986 N N . GLY B 2 11 ? 19.065 -0.935 -1.105 1.00 16.95 1011 GLY B N 1
ATOM 3987 C CA . GLY B 2 11 ? 20.473 -1.151 -0.827 1.00 16.32 1011 GLY B CA 1
ATOM 3988 C C . GLY B 2 11 ? 20.762 -1.494 0.623 1.00 17.10 1011 GLY B C 1
ATOM 3989 O O . GLY B 2 11 ? 21.922 -1.582 1.027 1.00 17.36 1011 GLY B O 1
ATOM 3990 N N . VAL B 2 12 ? 19.710 -1.695 1.411 1.00 15.38 1012 VAL B N 1
ATOM 3991 C CA . VAL B 2 12 ? 19.880 -2.034 2.820 1.00 15.85 1012 VAL B CA 1
ATOM 3992 C C . VAL B 2 12 ? 19.030 -3.238 3.216 1.00 18.71 1012 VAL B C 1
ATOM 3993 O O . VAL B 2 12 ? 17.813 -3.131 3.373 1.00 18.58 1012 VAL B O 1
ATOM 3997 N N . SER B 2 13 ? 19.677 -4.387 3.370 1.00 17.73 1013 SER B N 1
ATOM 3998 C CA . SER B 2 13 ? 18.992 -5.576 3.845 1.00 17.59 1013 SER B CA 1
ATOM 3999 C C . SER B 2 13 ? 19.818 -6.212 4.957 1.00 19.54 1013 SER B C 1
ATOM 4000 O O . SER B 2 13 ? 21.047 -6.241 4.885 1.00 18.40 1013 SER B O 1
ATOM 4003 N N . GLY B 2 14 ? 19.143 -6.721 5.983 1.00 16.63 1014 GLY B N 1
ATOM 4004 C CA . GLY B 2 14 ? 19.819 -7.332 7.111 1.00 17.07 1014 GLY B CA 1
ATOM 4005 C C . GLY B 2 14 ? 19.634 -8.832 7.250 1.00 18.31 1014 GLY B C 1
ATOM 4006 O O . GLY B 2 14 ? 18.973 -9.478 6.432 1.00 19.67 1014 GLY B O 1
ATOM 4007 N N . ILE B 2 15 ? 20.189 -9.369 8.334 1.00 20.94 1015 ILE B N 1
ATOM 4008 C CA . ILE B 2 15 ? 20.010 -10.764 8.717 1.00 19.42 1015 ILE B CA 1
ATOM 4009 C C . ILE B 2 15 ? 19.305 -10.847 10.068 1.00 16.10 1015 ILE B C 1
ATOM 4010 O O . ILE B 2 15 ? 19.691 -10.171 11.019 1.00 20.46 1015 ILE B O 1
ATOM 4015 N N . CYS B 2 16 ? 18.283 -11.692 10.151 1.00 20.44 1016 CYS B N 1
ATOM 4016 C CA . CYS B 2 16 ? 17.532 -11.880 11.388 1.00 16.18 1016 CYS B CA 1
ATOM 4017 C C . CYS B 2 16 ? 18.337 -12.642 12.434 1.00 17.75 1016 CYS B C 1
ATOM 4018 O O . CYS B 2 16 ? 18.684 -13.806 12.238 1.00 18.86 1016 CYS B O 1
ATOM 4021 N N . LYS B 2 17 ? 18.627 -11.966 13.543 1.00 19.98 1017 LYS B N 1
ATOM 4022 C CA . LYS B 2 17 ? 19.407 -12.530 14.640 1.00 20.52 1017 LYS B CA 1
ATOM 4023 C C . LYS B 2 17 ? 18.802 -12.116 15.980 1.00 21.13 1017 LYS B C 1
ATOM 4024 O O . LYS B 2 17 ? 18.042 -11.149 16.060 1.00 15.03 1017 LYS B O 1
ATOM 4030 N N . ALA B 2 18 ? 19.145 -12.853 17.032 1.00 20.12 1018 ALA B N 1
ATOM 4031 C CA . ALA B 2 18 ? 18.734 -12.495 18.385 1.00 17.16 1018 ALA B CA 1
ATOM 4032 C C . ALA B 2 18 ? 19.468 -11.250 18.876 1.00 14.86 1018 ALA B C 1
ATOM 4033 O O . ALA B 2 18 ? 18.888 -10.405 19.558 1.00 12.99 1018 ALA B O 1
ATOM 4035 N N . SER B 2 19 ? 20.745 -11.142 18.527 1.00 11.72 1019 SER B N 1
ATOM 4036 C CA . SER B 2 19 ? 21.513 -9.937 18.822 1.00 16.59 1019 SER B CA 1
ATOM 4037 C C . SER B 2 19 ? 22.513 -9.647 17.707 1.00 18.29 1019 SER B C 1
ATOM 4038 O O . SER B 2 19 ? 23.018 -10.565 17.063 1.00 20.23 1019 SER B O 1
ATOM 4041 N N . CYS B 2 20 ? 22.795 -8.367 17.488 1.00 18.26 1020 CYS B N 1
ATOM 4042 C CA . CYS B 2 20 ? 23.620 -7.946 16.360 1.00 20.85 1020 CYS B CA 1
ATOM 4043 C C . CYS B 2 20 ? 25.085 -7.771 16.734 1.00 24.93 1020 CYS B C 1
ATOM 4044 O O . CYS B 2 20 ? 25.412 -7.475 17.883 1.00 21.19 1020 CYS B O 1
ATOM 4047 N N . ALA B 2 21 ? 25.960 -7.964 15.751 1.00 24.04 1021 ALA B N 1
ATOM 4048 C CA . ALA B 2 21 ? 27.399 -7.781 15.930 1.00 24.34 1021 ALA B CA 1
ATOM 4049 C C . ALA B 2 21 ? 27.766 -6.373 16.403 1.00 26.95 1021 ALA B C 1
ATOM 4050 O O . ALA B 2 21 ? 26.930 -5.469 16.417 1.00 26.33 1021 ALA B O 1
ATOM 4052 N N . GLU B 2 22 ? 29.026 -6.198 16.788 1.00 34.26 1022 GLU B N 1
ATOM 4053 C CA . GLU B 2 22 ? 29.530 -4.900 17.227 1.00 38.65 1022 GLU B CA 1
ATOM 4054 C C . GLU B 2 22 ? 29.427 -3.839 16.130 1.00 34.00 1022 GLU B C 1
ATOM 4055 O O . GLU B 2 22 ? 29.206 -2.661 16.412 1.00 32.41 1022 GLU B O 1
ATOM 4061 N N . ASP B 2 23 ? 29.584 -4.262 14.879 1.00 31.01 1023 ASP B N 1
ATOM 4062 C CA . ASP B 2 23 ? 29.613 -3.332 13.753 1.00 33.17 1023 ASP B CA 1
ATOM 4063 C C . ASP B 2 23 ? 28.304 -3.338 12.965 1.00 31.03 1023 ASP B C 1
ATOM 4064 O O . ASP B 2 23 ? 28.254 -2.879 11.822 1.00 30.37 1023 ASP B O 1
ATOM 4069 N N . GLU B 2 24 ? 27.248 -3.857 13.581 1.00 27.90 1024 GLU B N 1
ATOM 4070 C CA . GLU B 2 24 ? 25.945 -3.921 12.934 1.00 24.56 1024 GLU B CA 1
ATOM 4071 C C . GLU B 2 24 ? 24.930 -3.032 13.640 1.00 24.26 1024 GLU B C 1
ATOM 4072 O O . GLU B 2 24 ? 25.095 -2.682 14.810 1.00 29.99 1024 GLU B O 1
ATOM 4078 N N . LYS B 2 25 ? 23.875 -2.671 12.920 1.00 19.21 1025 LYS B N 1
ATOM 4079 C CA . LYS B 2 25 ? 22.803 -1.865 13.483 1.00 18.37 1025 LYS B CA 1
ATOM 4080 C C . LYS B 2 25 ? 21.542 -2.711 13.584 1.00 16.97 1025 LYS B C 1
ATOM 4081 O O . LYS B 2 25 ? 21.313 -3.593 12.759 1.00 15.80 1025 LYS B O 1
ATOM 4087 N N . ALA B 2 26 ? 20.728 -2.454 14.601 1.00 15.45 1026 ALA B N 1
ATOM 4088 C CA . ALA B 2 26 ? 19.554 -3.283 14.828 1.00 13.34 1026 ALA B CA 1
ATOM 4089 C C . ALA B 2 26 ? 18.245 -2.601 14.447 1.00 14.96 1026 ALA B C 1
ATOM 4090 O O . ALA B 2 26 ? 18.073 -1.396 14.632 1.00 16.20 1026 ALA B O 1
ATOM 4092 N N . MET B 2 27 ? 17.326 -3.397 13.913 1.00 12.42 1027 MET B N 1
ATOM 4093 C CA . MET B 2 27 ? 15.961 -2.961 13.674 1.00 13.57 1027 MET B CA 1
ATOM 4094 C C . MET B 2 27 ? 14.975 -3.940 14.308 1.00 16.39 1027 MET B C 1
ATOM 4095 O O . MET B 2 27 ? 14.847 -5.083 13.862 1.00 17.59 1027 MET B O 1
ATOM 4100 N N . ALA B 2 28 ? 14.286 -3.497 15.353 1.00 14.26 1028 ALA B N 1
ATOM 4101 C CA . ALA B 2 28 ? 13.295 -4.335 16.015 1.00 14.62 1028 ALA B CA 1
ATOM 4102 C C . ALA B 2 28 ? 11.954 -4.273 15.293 1.00 14.16 1028 ALA B C 1
ATOM 4103 O O . ALA B 2 28 ? 11.717 -3.384 14.476 1.00 14.33 1028 ALA B O 1
ATOM 4105 N N . GLY B 2 29 ? 11.079 -5.223 15.610 1.00 14.21 1029 GLY B N 1
ATOM 4106 C CA . GLY B 2 29 ? 9.679 -5.138 15.239 1.00 16.97 1029 GLY B CA 1
ATOM 4107 C C . GLY B 2 29 ? 9.349 -5.536 13.813 1.00 17.05 1029 GLY B C 1
ATOM 4108 O O . GLY B 2 29 ? 8.232 -5.307 13.348 1.00 17.82 1029 GLY B O 1
ATOM 4109 N N . MET B 2 30 ? 10.310 -6.135 13.117 1.00 16.57 1030 MET B N 1
ATOM 4110 C CA . MET B 2 30 ? 10.075 -6.591 11.752 1.00 17.95 1030 MET B CA 1
ATOM 4111 C C . MET B 2 30 ? 9.497 -8.003 11.746 1.00 18.09 1030 MET B C 1
ATOM 4112 O O . MET B 2 30 ? 10.118 -8.940 12.248 1.00 17.77 1030 MET B O 1
ATOM 4117 N N . GLY B 2 31 ? 8.299 -8.135 11.181 1.00 22.63 1031 GLY B N 1
ATOM 4118 C CA . GLY B 2 31 ? 7.586 -9.400 11.112 1.00 21.42 1031 GLY B CA 1
ATOM 4119 C C . GLY B 2 31 ? 8.366 -10.622 10.660 1.00 20.98 1031 GLY B C 1
ATOM 4120 O O . GLY B 2 31 ? 8.182 -11.712 11.203 1.00 20.18 1031 GLY B O 1
ATOM 4121 N N . VAL B 2 32 ? 9.232 -10.453 9.665 1.00 15.56 1032 VAL B N 1
ATOM 4122 C CA . VAL B 2 32 ? 9.917 -11.596 9.066 1.00 17.27 1032 VAL B CA 1
ATOM 4123 C C . VAL B 2 32 ? 11.014 -12.177 9.952 1.00 17.72 1032 VAL B C 1
ATOM 4124 O O . VAL B 2 32 ? 11.482 -13.290 9.716 1.00 16.40 1032 VAL B O 1
ATOM 4128 N N . CYS B 2 33 ? 11.422 -11.422 10.968 1.00 16.34 1033 CYS B N 1
ATOM 4129 C CA . CYS B 2 33 ? 12.398 -11.916 11.931 1.00 17.27 1033 CYS B CA 1
ATOM 4130 C C . CYS B 2 33 ? 11.724 -12.726 13.036 1.00 22.23 1033 CYS B C 1
ATOM 4131 O O . CYS B 2 33 ? 12.388 -13.468 13.763 1.00 23.97 1033 CYS B O 1
ATOM 4134 N N . GLU B 2 34 ? 10.407 -12.570 13.155 1.00 20.27 1034 GLU B N 1
ATOM 4135 C CA . GLU B 2 34 ? 9.601 -13.369 14.075 1.00 20.09 1034 GLU B CA 1
ATOM 4136 C C . GLU B 2 34 ? 10.015 -13.198 15.537 1.00 20.46 1034 GLU B C 1
ATOM 4137 O O . GLU B 2 34 ? 10.145 -14.177 16.273 1.00 18.04 1034 GLU B O 1
ATOM 4143 N N . GLY B 2 35 ? 10.219 -11.951 15.951 1.00 21.95 1035 GLY B N 1
ATOM 4144 C CA . GLY B 2 35 ? 10.639 -11.662 17.310 1.00 19.02 1035 GLY B CA 1
ATOM 4145 C C . GLY B 2 35 ? 12.111 -11.311 17.421 1.00 21.21 1035 GLY B C 1
ATOM 4146 O O . GLY B 2 35 ? 12.543 -10.717 18.409 1.00 19.90 1035 GLY B O 1
ATOM 4147 N N . HIS B 2 36 ? 12.886 -11.680 16.407 1.00 19.18 1036 HIS B N 1
ATOM 4148 C CA . HIS B 2 36 ? 14.308 -11.368 16.398 1.00 17.67 1036 HIS B CA 1
ATOM 4149 C C . HIS B 2 36 ? 14.550 -9.928 15.959 1.00 17.48 1036 HIS B C 1
ATOM 4150 O O . HIS B 2 36 ? 13.620 -9.214 15.585 1.00 17.81 1036 HIS B O 1
ATOM 4157 N N . LEU B 2 37 ? 15.812 -9.515 16.011 1.00 18.16 1037 LEU B N 1
ATOM 4158 C CA . LEU B 2 37 ? 16.251 -8.244 15.447 1.00 15.91 1037 LEU B CA 1
ATOM 4159 C C . LEU B 2 37 ? 16.666 -8.418 13.992 1.00 15.19 1037 LEU B C 1
ATOM 4160 O O . LEU B 2 37 ? 17.090 -9.498 13.586 1.00 13.09 1037 LEU B O 1
ATOM 4165 N N . CYS B 2 38 ? 16.541 -7.353 13.208 1.00 16.94 1038 CYS B N 1
ATOM 4166 C CA . CYS B 2 38 ? 17.165 -7.321 11.892 1.00 14.26 1038 CYS B CA 1
ATOM 4167 C C . CYS B 2 38 ? 18.520 -6.635 12.004 1.00 13.77 1038 CYS B C 1
ATOM 4168 O O . CYS B 2 38 ? 18.609 -5.473 12.392 1.00 12.77 1038 CYS B O 1
ATOM 4171 N N . CYS B 2 39 ? 19.575 -7.361 11.652 1.00 13.47 1039 CYS B N 1
ATOM 4172 C CA . CYS B 2 39 ? 20.936 -6.880 11.845 1.00 14.42 1039 CYS B CA 1
ATOM 4173 C C . CYS B 2 39 ? 21.565 -6.535 10.504 1.00 14.42 1039 CYS B C 1
ATOM 4174 O O . CYS B 2 39 ? 21.845 -7.415 9.689 1.00 16.10 1039 CYS B O 1
ATOM 4177 N N . TYR B 2 40 ? 21.786 -5.246 10.278 1.00 15.12 1040 TYR B N 1
ATOM 4178 C CA . TYR B 2 40 ? 22.206 -4.778 8.969 1.00 16.31 1040 TYR B CA 1
ATOM 4179 C C . TYR B 2 40 ? 23.391 -3.832 9.056 1.00 17.69 1040 TYR B C 1
ATOM 4180 O O . TYR B 2 40 ? 23.777 -3.393 10.139 1.00 20.66 1040 TYR B O 1
ATOM 4189 N N . LYS B 2 41 ? 23.965 -3.531 7.897 1.00 18.00 1041 LYS B N 1
ATOM 4190 C CA . LYS B 2 41 ? 24.901 -2.431 7.753 1.00 20.82 1041 LYS B CA 1
ATOM 4191 C C . LYS B 2 41 ? 24.418 -1.583 6.587 1.00 22.13 1041 LYS B C 1
ATOM 4192 O O . LYS B 2 41 ? 23.948 -2.117 5.582 1.00 25.72 1041 LYS B O 1
ATOM 4198 N N . THR B 2 42 ? 24.525 -0.267 6.712 1.00 22.25 1042 THR B N 1
ATOM 4199 C CA . THR B 2 42 ? 24.223 0.595 5.581 1.00 25.17 1042 THR B CA 1
ATOM 4200 C C . THR B 2 42 ? 25.494 0.793 4.771 1.00 25.58 1042 THR B C 1
ATOM 4201 O O . THR B 2 42 ? 26.579 0.923 5.338 1.00 28.59 1042 THR B O 1
ATOM 4205 N N . PRO B 2 43 ? 25.366 0.814 3.437 1.00 22.17 1043 PRO B N 1
ATOM 4206 C CA . PRO B 2 43 ? 26.542 0.966 2.573 1.00 22.51 1043 PRO B CA 1
ATOM 4207 C C . PRO B 2 43 ? 26.991 2.424 2.458 1.00 24.91 1043 PRO B C 1
ATOM 4208 O O . PRO B 2 43 ? 27.676 2.787 1.502 1.00 28.95 1043 PRO B O 1
ATOM 4212 N N . TRP B 2 44 ? 26.598 3.243 3.429 1.00 23.82 1044 TRP B N 1
ATOM 4213 C CA . TRP B 2 44 ? 27.063 4.622 3.527 1.00 26.48 1044 TRP B CA 1
ATOM 4214 C C . TRP B 2 44 ? 27.248 5.025 4.988 1.00 37.59 1044 TRP B C 1
ATOM 4215 O O . TRP B 2 44 ? 27.170 4.187 5.888 1.00 36.31 1044 TRP B O 1
#

CATH classification: 3.20.20.80 (+1 more: 2.60.40.1180)

Radius of gyration: 23.13 Å; Cα contacts (8 Å, |Δi|>4): 1311; chains: 2; bounding box: 52×61×61 Å

InterPro domains:
  IPR006046 Alpha amylase [PR00110] (73-90)
  IPR006046 Alpha amylase [PR00110] (105-116)
  IPR006046 Alpha amylase [PR00110] (206-217)
  IPR006046 Alpha amylase [PR00110] (244-262)
  IPR006046 Alpha amylase [PR00110] (305-317)
  IPR006047 Glycosyl hydrolase family 13, catalytic domain [PF00128] (84-217)
  IPR006047 Glycosyl hydrolase family 13, catalytic domain [SM00642] (26-413)
  IPR006048 Alpha-amylase/branching enzyme, C-terminal all beta [PF02806] (425-507)
  IPR013780 Glycosyl hydrolase, all-beta [G3DSA:2.60.40.1180] (419-511)
  IPR017853 Glycoside hydrolase superfamily [SSF51445] (17-414)
  IPR031319 Alpha-amylase, C-terminal domain [SM00632] (422-510)

Solvent-accessible surface area: 18723 Å² total

Secondary structure (DSSP, 8-state):
----PSTT--EEEEETT--HHHHHHHIIIIITTTT--EEEEPP-S-BB--TTTTS-GGGGGSBS---S-BTTB-HHHHHHHHHHHHTTT-EEEEEE--SEEEETTPPSBS-BSS---BBGGGTBBTTTTB-GGGBGGGT--SSSSB--BTT-HHHHHHSBBTTEEEB-TTSHHHHHHHHHHHHHHHHHT--EEEETTGGGS-HHHHHHHHTTPPPPPTTTS-TTPPPEEEE-----SSSSS-GGGGTTTSEEE-HHHHHHHHHHHHT-TT--GGGGGGTTGGGTPPPGGGEEE-S--TTGGGTSSTTGGG---GGGHHHHHHHHHHHHHS-SSEEEEEE-B-----EETTEETTTT--SSEETTEEPP--B-TTS-B-TTB--GGGSHHHHHHHHHHHHTTTPPEEEEEE-SSSEEEEEETTTEEEEEE-SSS-EEEEEE--PPSEEEE-TTT--EETTEESS-EEEE-TTSEEEEEE-TTSSS-EEEEEGGGB-/---S-EEEETTEEEEEESS--TT-EEEB--GGGTTSEEEE----

Foldseek 3Di:
DPQQFFPLFFEEAEPQQAALLLLLVCLQPPCLVLRHRAYEYQAQAKFAQDVVPHRFSCRSLAHLALARFALSHHPVSNLSSQVSNLVSRYAYAYAQNQFFHHALPDDWAQRMRVRATAHSVQQARPRLGDGDVQFLQVVADDPVQAQDDLQDLSRLARGHHVRTTGGPLVDPVSLVSSLVSVQVVQQSAHQAYEHPSVSNHQLVSLVVSQVSHDAHHVVRGDPPHGRAYEYEDDDCDDTNDDQVSNQVNHAYEWLVLLLVLLCALVCHPVHFQVVCPVPACSVVTDAQRRYEYENDELPCLQQPDRNHVSRDDVVNVQSNLVSLLVVLQDSGHRYYYYWAFDDDFDDDVNHGPCSRHHAQDDSSNHDRWDADPVRATDSRTGPPCSQQSNSVSSVVSSQLPPFDWAFWDDPVGHWIKTHGAQFKIKTFDSDQFKDKDKGQHNYAFAKFEFSNQFAQDPPDTPGDIWGADRRRITIDIAGNPDSHRMTMTGDVRGD/DPAAWADDDVQKIFGFDQDEDPQWDWDPDGVRSPRTTGTIDHPD

Nearest PDB structures (foldseek):
  4x0n-assembly1_A  TM=1.002E+00  e=0.000E+00  Sus scrofa
  1ua3-assembly1_A  TM=9.992E-01  e=0.000E+00  Sus scrofa
  3l2m-assembly1_A  TM=9.984E-01  e=0.000E+00  Sus scrofa
  1jfh-assembly1_A  TM=9.960E-01  e=0.000E+00  Sus scrofa
  1nm9-assembly1_A  TM=9.981E-01  e=0.000E+00  Homo sapiens

Sequence (539 aa):
YAPQTQSGRTSIVHLFEWRWVDIALECERYLGPKGFGGVQVSPPNENVVVTNPSRPWWERYQPVSYKLCTRSGNENEFRDMVTRCNNVGVRIYVDAVINHMCGSGAAAGTGTTCGSYCNPGSREFPAVPYSAWDFNDGKCKTASGGIESYNDPYQVRDCQLVGLLDLALEKDYVRSMIADYLNKLIDIGVAGFRIDASKHMWPGDIKAVLDKLHNLNTNWFPAGSRPFIFQEVIDLGGEAISSSEYFGNGRVTEFKYGAKLGTVVRKWSGEKMSYLKNWGEGWGFMPSDRALVFVDNHDNQRGHGAGGSSILTFWDARLYKVAVGFMLAHPYGFTRVMSSYRWARNFVNGEDVNDWIGPPNNNGVIKEVTINADTTCGNDWVCEHRWREIRNMVWFRNVVDGQPFANWWDNGSNQVAFGRGNRGFIVFNNDDWQLSSTLQTGLPGGTYCNVISGDKVGNSCTGIKVYVSSDGTAQFSISNSAQDPFIAIHAESKLESGNSCYIYHGVSGICKASCAEDEKAMAGMGVCEGHLCCYKTPW